Protein AF-A0A2D6SYK9-F1 (afdb_monomer)

Secondary structure (DSSP, 8-state):
-------HHHHHHHH--SSPPPPEESS--HHHHHHHHHHSSEEEEEEEEEEHHHHHHHHHHHS---EEE-HHHHHHTT--TT-EEEEEEEEEEHHHHHHHHHHTTTEEEEEETTEEEEEEHHHHTT-EEEEEEE-TTTSEEE-TTS-EEE--HHHHHHHHHHSSS-TTSTT-EEEEEE-SS-EEEEEEEEHHHHHHHHHHHHHHHHHHHHTTSSSPPP----HHHHHHHHHTTSEEEEEEEEEEHHHHHHHHHHHHT--EEE-HHHHHHTT--TTPEEEEEEEEEEHHHHHHHHHGGGTEEEEEETTEEEEEESGGGTT-EEEEEEE-TTTSPPPPTTS-SPPP-HHHHHHHHHTS------TTTTS-EEEEEE-SS-EEEEEEEEHHHHHHHHHHHHHHHHHHHS-PPP-------PPP-------------------SSSHHHHHHHHHTPPPSSPPPHHHHHHHHHHHSEEEEEEEEEEHHHHHHHHHHHSSS-EEE-HHHHHHTT--TT-EEEEEEEEEEHHHHHHHHHGGGTEEEEEETTEEEEEEHHHHTT--EEEEEE-TTTSEEE-GGG-EEE-HHHHHHHHHHHS-S---SS-TTS-EEEEEE-SS-EEEEEEE-HHHHHHHHHHHHHHHHHHHHHHHHHTT-------S-----------------------

Radius of gyration: 31.97 Å; Cα contacts (8 Å, |Δi|>4): 997; chains: 1; bounding box: 54×107×74 Å

Sequence (682 aa):
MQVVVLPEATQTLLRGPATLPAPILLKRSPREARIPDALERSCDVALDDVPLQEAVRLPAEDWKIPVRIDANWLAKEEVAFDSPVSLTIRGVPRRSALQLLLDDLGLTWAVRHDTLLITTAAAADLLLETRIYDVADLVLRRDEQGLLRRDFGPVIEAISTGAIGDWYTSDAAMHPVNTSHVNALVVRVTRRMHDGVERLLSDLRQMRHEAASSKPKPTPIPEFERRIRAAFRKNITVTFNETPFEQAVKEIAGKLDVPLFLDRTALAEDGIGADDWITQTLGPRPAKSVLERTLLPWGCLWAIRHDVLYITSLSKQAGLYTTRVYDVADLLAKGNKTGALPRDFLPLIELICLQTSGDWENPDHESGTITPFASLRTRALVMTNTRRAHLEVEALLARLRNASHERLPQARRVEKTGPTTERTRTASAPSKITTVIEVGQAFPAIAIAIAARPATDAIPQSERAIIEALASTLTVDFKQTPLEDLVAFLNERLPIPVLLDYVSLAEENVRHDLPVTYAARDQRVDSILGNILEPHESRWSIDRQVLLITTDSESETILSTRVYDVSDLVLARGPGGALLRDFTSVMGALYGGTSGKWHSGGWRSATISTLETPRINTLAIRHTAEIHAEVIELLGKIRRLKHEALPRALHVKWSTPEDSAREPDSQWDDWQTYSQVGGNLF

Foldseek 3Di:
DDDPPPPPVVVDLQQDDLFFDDWDFPDDDPLLVVVVVLQQFWDWDFFDFAFQLVSQVCCCPVSVAAADEPPVQCVVLVHDRGRTFGDGWGGAGNQLSQQLRCVLVQWHWDRDPSHIYIHHPVVLFVDKTKTKGACSSQQWAQALVRDTDGHCVLLVQLLCQQQDDHCPPPFWDWDFDDDPPGTIIITIGGPSSVVSSNLSSSQQSNQLNCLVPPDRDFTDDPPLRVLLVVLQQFWDWDFFDQAFLVVSVVVLCVSSVFIADENVVQLVVLVRDRNDGDGDTDPTDGSNLVVCVSQQLSQKDWDCPSSGTYIGHVVVLQPQKHKDKFFCVLQFFDDPPSSSDPRDCVQVVLLLLQQFPFQDPDPPSRGKDWGFRDHPRGTIIIIITHPRSVVSVVVVSVLQVVQLPPDQPDPPPPPPPDDDDDDDDDDDDDDDPPPDDPPDPCVLVSLVVVLPDAWRDDPPPLVVLVVVLQQFWDWDFFDQAFQLVVLVVCVVVGPFHEEENCSQCVVLVNHSRGGWGDGDDRHGNNVRQCVRQVVSQWDWAQDSSHTYIHGVVVRQQRKHKDKTQCVSPQFDQDPPRDTGGHPVVLVVCLVVQFPDDEDPPDSRHFYWGFRDHPRGTIIITIGTPVSVVSSSVSVVVVSVVSVVCSVVVVPPPDDDPDPDPDDDDDDDDDDDDDDDDDDDDD

Solvent-accessible surface area (backbone atoms only — not comparable to full-atom values): 39806 Å² total; per-residue (Å²): 135,82,82,80,77,70,55,67,70,56,52,51,48,72,66,45,70,61,62,69,74,82,61,51,65,79,78,75,56,81,64,44,61,47,51,61,63,58,27,64,39,66,41,69,46,84,41,74,70,33,32,40,58,58,60,51,44,49,53,31,65,79,64,70,39,57,64,45,72,41,65,74,53,28,57,73,71,72,51,57,60,66,43,65,34,64,39,64,46,56,79,34,32,37,53,29,54,54,42,61,57,24,49,88,75,57,33,37,74,44,81,55,94,67,24,43,34,37,33,30,51,76,61,47,64,69,48,64,45,52,37,37,37,83,42,62,62,62,22,37,30,63,47,70,87,65,48,84,44,81,46,60,61,43,60,51,49,42,41,57,63,32,20,60,66,79,59,81,46,95,76,42,45,77,45,79,44,82,56,100,88,45,41,30,38,42,35,30,37,25,66,70,33,49,58,31,42,52,52,53,55,31,51,57,33,40,50,40,58,39,61,76,41,102,58,87,71,79,62,87,65,54,71,61,58,47,49,53,58,54,39,31,65,42,66,44,67,51,76,37,70,75,28,33,46,70,57,51,53,49,50,55,30,58,76,48,76,45,39,52,44,73,42,60,66,51,25,47,76,74,68,53,51,80,88,39,61,38,68,47,77,44,70,81,36,38,33,48,59,52,51,52,62,68,28,48,41,70,49,36,45,76,47,81,50,69,79,21,44,30,34,37,28,54,88,61,50,75,83,54,61,44,65,48,64,42,84,41,66,89,76,43,35,78,44,60,99,78,68,52,51,71,61,56,57,60,64,60,50,54,41,50,47,45,52,24,85,43,53,66,83,48,92,82,76,80,40,34,37,79,39,76,33,69,33,72,71,37,38,30,40,34,28,21,28,37,62,69,28,50,54,46,50,54,51,48,55,51,47,53,48,56,59,44,65,68,68,75,78,74,78,75,81,76,77,79,85,69,84,92,76,89,85,87,91,86,92,83,86,90,79,86,80,78,81,77,78,83,87,78,77,61,64,65,63,53,50,55,71,49,72,74,61,76,72,47,75,68,77,52,70,60,51,46,52,45,54,52,55,34,63,35,65,44,69,50,78,42,72,64,35,30,47,53,58,52,40,53,50,43,42,74,74,40,103,47,57,52,46,63,31,55,52,62,20,46,77,74,70,46,53,61,71,42,61,42,68,51,73,46,71,72,36,36,39,51,58,52,50,48,68,68,26,53,87,67,59,27,35,76,36,76,51,98,74,29,42,35,40,32,23,43,74,58,41,71,62,53,55,46,64,49,53,37,64,38,62,72,75,22,64,40,76,38,90,93,71,44,80,38,77,46,56,63,64,56,51,50,49,52,64,76,70,43,92,62,79,74,44,92,85,47,49,78,41,33,34,77,40,67,45,79,37,100,66,31,43,31,38,41,37,23,34,40,69,69,51,53,52,49,51,52,51,51,55,48,52,54,51,50,52,53,63,67,46,56,68,62,70,73,65,67,77,80,78,77,93,83,86,79,94,71,88,81,85,90,81,91,80,86,85,88,79,79,89,88,86,82,81,85,88,133

pLDDT: mean 73.45, std 19.72, range [22.23, 93.62]

Nearest PDB structures (foldseek):
  3pjq-assembly1_A  TM=4.706E-01  e=4.923E+00  Trypanosoma cruzi
  1ms5-assembly1_A  TM=4.671E-01  e=6.115E+00  Trypanosoma cruzi
  1mz6-assembly1_A  TM=4.790E-01  e=9.433E+00  Trypanosoma rangeli
  1n1y-assembly1_A  TM=2.348E-01  e=6.115E+00  Trypanosoma rangeli

Mean predicted aligned error: 14.89 Å

Structure (mmCIF, N/CA/C/O backbone):
data_AF-A0A2D6SYK9-F1
#
_entry.id   AF-A0A2D6SYK9-F1
#
loop_
_atom_site.group_PDB
_atom_site.id
_atom_site.type_symbol
_atom_site.label_atom_id
_atom_site.label_alt_id
_atom_site.label_comp_id
_atom_site.label_asym_id
_atom_site.label_entity_id
_atom_site.label_seq_id
_atom_site.pdbx_PDB_ins_code
_atom_site.Cartn_x
_atom_site.Cartn_y
_atom_site.Cartn_z
_atom_site.occupancy
_atom_site.B_iso_or_equiv
_atom_site.auth_seq_id
_atom_site.auth_comp_id
_atom_site.auth_asym_id
_atom_site.auth_atom_id
_atom_site.pdbx_PDB_model_num
ATOM 1 N N . MET A 1 1 ? 5.781 43.874 -23.761 1.00 33.09 1 MET A N 1
ATOM 2 C CA . MET A 1 1 ? 5.908 42.422 -23.523 1.00 33.09 1 MET A CA 1
ATOM 3 C C . MET A 1 1 ? 5.718 41.738 -24.872 1.00 33.09 1 MET A C 1
ATOM 5 O O . MET A 1 1 ? 4.585 41.568 -25.297 1.00 33.09 1 MET A O 1
ATOM 9 N N . GLN A 1 2 ? 6.800 41.506 -25.623 1.00 24.75 2 GLN A N 1
ATOM 10 C CA . GLN A 1 2 ? 6.711 40.785 -26.898 1.00 24.75 2 GLN A CA 1
ATOM 11 C C . GLN A 1 2 ? 6.419 39.314 -26.593 1.00 24.75 2 GLN A C 1
ATOM 13 O O . GLN A 1 2 ? 7.125 38.690 -25.802 1.00 24.75 2 GLN A O 1
ATOM 18 N N . VAL A 1 3 ? 5.352 38.780 -27.184 1.00 29.75 3 VAL A N 1
ATOM 19 C CA . VAL A 1 3 ? 5.042 37.351 -27.149 1.00 29.75 3 VAL A CA 1
ATOM 20 C C . VAL A 1 3 ? 6.092 36.657 -28.013 1.00 29.75 3 VAL A C 1
ATOM 22 O O . VAL A 1 3 ? 6.013 36.691 -29.237 1.00 29.75 3 VAL A O 1
ATOM 25 N N . VAL A 1 4 ? 7.116 36.082 -27.382 1.00 33.75 4 VAL A N 1
ATOM 26 C CA . VAL A 1 4 ? 8.079 35.218 -28.072 1.00 33.75 4 VAL A CA 1
ATOM 27 C C . VAL A 1 4 ? 7.333 33.944 -28.462 1.00 33.75 4 VAL A C 1
ATOM 29 O O . VAL A 1 4 ? 7.047 33.096 -27.616 1.00 33.75 4 VAL A O 1
ATOM 32 N N . VAL A 1 5 ? 6.967 33.833 -29.738 1.00 36.84 5 VAL A N 1
ATOM 33 C CA . VAL A 1 5 ? 6.431 32.596 -30.311 1.00 36.84 5 VAL A CA 1
ATOM 34 C C . VAL A 1 5 ? 7.588 31.604 -30.367 1.00 36.84 5 VAL A C 1
ATOM 36 O O . VAL A 1 5 ? 8.534 31.780 -31.130 1.00 36.84 5 VAL A O 1
ATOM 39 N N . LEU A 1 6 ? 7.553 30.593 -29.498 1.00 42.91 6 LEU A N 1
ATOM 40 C CA . LEU A 1 6 ? 8.556 29.531 -29.504 1.00 42.91 6 LEU A CA 1
ATOM 41 C C . LEU A 1 6 ? 8.500 28.786 -30.853 1.00 42.91 6 LEU A C 1
ATOM 43 O O . LEU A 1 6 ? 7.388 28.542 -31.332 1.00 42.91 6 LEU A O 1
ATOM 47 N N . PRO A 1 7 ? 9.647 28.399 -31.446 1.00 55.41 7 PRO A N 1
ATOM 48 C CA . PRO A 1 7 ? 9.689 27.610 -32.677 1.00 55.41 7 PRO A CA 1
ATOM 49 C C . PRO A 1 7 ? 8.805 26.362 -32.588 1.00 55.41 7 PRO A C 1
ATOM 51 O O . PRO A 1 7 ? 8.674 25.769 -31.516 1.00 55.41 7 PRO A O 1
ATOM 54 N N . GLU A 1 8 ? 8.226 25.934 -33.708 1.00 45.09 8 GLU A N 1
ATOM 55 C CA . GLU A 1 8 ? 7.291 24.800 -33.770 1.00 45.09 8 GLU A CA 1
ATOM 56 C C . GLU A 1 8 ? 7.898 23.507 -33.194 1.00 45.09 8 GLU A C 1
ATOM 58 O O . GLU A 1 8 ? 7.253 22.813 -32.414 1.00 45.09 8 GLU A O 1
ATOM 63 N N . ALA A 1 9 ? 9.191 23.259 -33.435 1.00 48.25 9 ALA A N 1
ATOM 64 C CA . ALA A 1 9 ? 9.936 22.156 -32.823 1.00 48.25 9 ALA A CA 1
ATOM 65 C C . ALA A 1 9 ? 9.940 22.219 -31.282 1.00 48.25 9 ALA A C 1
ATOM 67 O O . ALA A 1 9 ? 9.739 21.206 -30.611 1.00 48.25 9 ALA A O 1
ATOM 68 N N . THR A 1 10 ? 10.096 23.414 -30.706 1.00 53.81 10 THR A N 1
ATOM 69 C CA . THR A 1 10 ? 10.022 23.643 -29.258 1.00 53.81 10 THR A CA 1
ATOM 70 C C . THR A 1 10 ? 8.595 23.449 -28.748 1.00 53.81 10 THR A C 1
ATOM 72 O O . THR A 1 10 ? 8.407 22.914 -27.661 1.00 53.81 10 THR A O 1
ATOM 75 N N . GLN A 1 11 ? 7.573 23.821 -29.524 1.00 53.59 11 GLN A N 1
ATOM 76 C CA . GLN A 1 11 ? 6.171 23.573 -29.170 1.00 53.59 11 GLN A CA 1
ATOM 77 C C . GLN A 1 11 ? 5.819 22.077 -29.184 1.00 53.59 11 GLN A C 1
ATOM 79 O O . GLN A 1 11 ? 5.107 21.619 -28.289 1.00 53.59 11 GLN A O 1
ATOM 84 N N . THR A 1 12 ? 6.352 21.310 -30.138 1.00 56.16 12 THR A N 1
ATOM 85 C CA . THR A 1 12 ? 6.186 19.850 -30.231 1.00 56.16 12 THR A CA 1
ATOM 86 C C . THR A 1 12 ? 6.885 19.128 -29.078 1.00 56.16 12 THR A C 1
ATOM 88 O O . THR A 1 12 ? 6.263 18.298 -28.418 1.00 56.16 12 THR A O 1
ATOM 91 N N . LEU A 1 13 ? 8.122 19.514 -28.741 1.00 59.06 13 LEU A N 1
ATOM 92 C CA . LEU A 1 13 ? 8.851 19.030 -27.556 1.00 59.06 13 LEU A CA 1
ATOM 93 C C . LEU A 1 13 ? 8.131 19.362 -26.240 1.00 59.06 13 LEU A C 1
ATOM 95 O O . LEU A 1 13 ? 8.081 18.540 -25.330 1.00 59.06 13 LEU A O 1
ATOM 99 N N . LEU A 1 14 ? 7.525 20.549 -26.144 1.00 59.69 14 LEU A N 1
ATOM 100 C CA . LEU A 1 14 ? 6.732 20.956 -24.981 1.00 59.69 14 LEU A CA 1
ATOM 101 C C . LEU A 1 14 ? 5.414 20.182 -24.843 1.00 59.69 14 LEU A C 1
ATOM 103 O O . LEU A 1 14 ? 4.837 20.175 -23.755 1.00 59.69 14 LEU A O 1
ATOM 107 N N . ARG A 1 15 ? 4.897 19.584 -25.923 1.00 60.34 15 ARG A N 1
ATOM 108 C CA . ARG A 1 15 ? 3.715 18.710 -25.887 1.00 60.34 15 ARG A CA 1
ATOM 109 C C . ARG A 1 15 ? 4.118 17.269 -25.556 1.00 60.34 15 ARG A C 1
ATOM 111 O O . ARG A 1 15 ? 3.562 16.713 -24.611 1.00 60.34 15 ARG A O 1
ATOM 118 N N . GLY A 1 16 ? 5.121 16.722 -26.249 1.00 59.22 16 GLY A N 1
ATOM 119 C CA . GLY A 1 16 ? 5.620 15.350 -26.076 1.00 59.22 16 GLY A CA 1
ATOM 120 C C . GLY A 1 16 ? 4.561 14.261 -26.350 1.00 59.22 16 GLY A C 1
ATOM 121 O O . GLY A 1 16 ? 3.368 14.559 -26.424 1.00 59.22 16 GLY A O 1
ATOM 122 N N . PRO A 1 17 ? 4.952 12.986 -26.510 1.00 63.22 17 PRO A N 1
ATOM 123 C CA . PRO A 1 17 ? 4.001 11.885 -26.688 1.00 63.22 17 PRO A CA 1
ATOM 124 C C . PRO A 1 17 ? 3.248 11.573 -25.383 1.00 63.22 17 PRO A C 1
ATOM 126 O O . PRO A 1 17 ? 3.795 11.763 -24.295 1.00 63.22 17 PRO A O 1
ATOM 129 N N . ALA A 1 18 ? 1.978 11.158 -25.486 1.00 58.69 18 ALA A N 1
ATOM 130 C CA . ALA A 1 18 ? 1.137 10.782 -24.335 1.00 58.69 18 ALA A CA 1
ATOM 131 C C . ALA A 1 18 ? 1.431 9.385 -23.806 1.00 58.69 18 ALA A C 1
ATOM 133 O O . ALA A 1 18 ? 1.402 9.158 -22.601 1.00 58.69 18 ALA A O 1
ATOM 134 N N . THR A 1 19 ? 1.776 8.482 -24.711 1.00 63.16 19 THR A N 1
ATOM 135 C CA . THR A 1 19 ? 2.207 7.123 -24.411 1.00 63.16 19 THR A CA 1
ATOM 136 C C . THR A 1 19 ? 3.723 7.028 -24.519 1.00 63.16 19 THR A C 1
ATOM 138 O O . THR A 1 19 ? 4.335 7.691 -25.361 1.00 63.16 19 THR A O 1
ATOM 141 N N . LEU A 1 20 ? 4.335 6.185 -23.691 1.00 60.88 20 LEU A N 1
ATOM 142 C CA . LEU A 1 20 ? 5.738 5.805 -23.840 1.00 60.88 20 LEU A CA 1
ATOM 143 C C . LEU A 1 20 ? 5.920 5.114 -25.210 1.00 60.88 20 LEU A C 1
ATOM 145 O O . LEU A 1 20 ? 5.280 4.087 -25.442 1.00 60.88 20 LEU A O 1
ATOM 149 N N . PRO A 1 21 ? 6.733 5.652 -26.142 1.00 71.88 21 PRO A N 1
ATOM 150 C CA . PRO A 1 21 ? 7.130 4.889 -27.319 1.00 71.88 21 PRO A CA 1
ATOM 151 C C . PRO A 1 21 ? 7.889 3.635 -26.880 1.00 71.88 21 PRO A C 1
ATOM 153 O O . PRO A 1 21 ? 8.610 3.667 -25.880 1.00 71.88 21 PRO A O 1
ATOM 156 N N . ALA A 1 22 ? 7.731 2.543 -27.633 1.00 67.38 22 ALA A N 1
ATOM 157 C CA . ALA A 1 22 ? 8.431 1.299 -27.344 1.00 67.38 22 ALA A CA 1
ATOM 158 C C . ALA A 1 22 ? 9.946 1.562 -27.246 1.00 67.38 22 ALA A C 1
ATOM 160 O O . ALA A 1 22 ? 10.501 2.235 -28.124 1.00 67.38 22 ALA A O 1
ATOM 161 N N . PRO A 1 23 ? 10.620 1.070 -26.193 1.00 72.12 23 PRO A N 1
ATOM 162 C CA . PRO A 1 23 ? 12.049 1.282 -26.045 1.00 72.12 23 PRO A CA 1
ATOM 163 C C . PRO A 1 23 ? 12.807 0.610 -27.183 1.00 72.12 23 PRO A C 1
ATOM 165 O O . PRO A 1 23 ? 12.444 -0.474 -27.651 1.00 72.12 23 PRO A O 1
ATOM 168 N N . ILE A 1 24 ? 13.903 1.234 -27.606 1.00 76.62 24 ILE A N 1
ATOM 169 C CA . ILE A 1 24 ? 14.768 0.640 -28.622 1.00 76.62 24 ILE A CA 1
ATOM 170 C C . ILE A 1 24 ? 15.620 -0.422 -27.928 1.00 76.62 24 ILE A C 1
ATOM 172 O O . ILE A 1 24 ? 16.482 -0.111 -27.102 1.00 76.62 24 ILE A O 1
ATOM 176 N N . LEU A 1 25 ? 15.357 -1.684 -28.257 1.00 71.75 25 LEU A N 1
ATOM 177 C CA . LEU A 1 25 ? 16.143 -2.832 -27.817 1.00 71.75 25 LEU A CA 1
ATOM 178 C C . LEU A 1 25 ? 17.403 -2.934 -28.675 1.00 71.75 25 LEU A C 1
ATOM 180 O O . LEU A 1 25 ? 17.311 -3.015 -29.899 1.00 71.75 25 LEU A O 1
ATOM 184 N N . LEU A 1 26 ? 18.580 -2.973 -28.048 1.00 63.78 26 LEU A N 1
ATOM 185 C CA . LEU A 1 26 ? 19.844 -3.087 -28.787 1.00 63.78 26 LEU A CA 1
ATOM 186 C C . LEU A 1 26 ? 20.076 -4.493 -29.364 1.00 63.78 26 LEU A C 1
ATOM 188 O O . LEU A 1 26 ? 20.771 -4.629 -30.368 1.00 63.78 26 LEU A O 1
ATOM 192 N N . LYS A 1 27 ? 19.497 -5.536 -28.752 1.00 58.28 27 LYS A N 1
ATOM 193 C CA . LYS A 1 27 ? 19.576 -6.929 -29.219 1.00 58.28 27 LYS A CA 1
ATOM 194 C C . LYS A 1 27 ? 18.295 -7.691 -28.872 1.00 58.28 27 LYS A C 1
ATOM 196 O O . LYS A 1 27 ? 18.067 -7.956 -27.699 1.00 58.28 27 LYS A O 1
ATOM 201 N N . ARG A 1 28 ? 17.497 -8.071 -29.877 1.00 61.59 28 ARG A N 1
ATOM 202 C CA . ARG A 1 28 ? 16.561 -9.212 -29.815 1.00 61.59 28 ARG A CA 1
ATOM 203 C C . ARG A 1 28 ? 16.402 -9.843 -31.186 1.00 61.59 28 ARG A C 1
ATOM 205 O O . ARG A 1 28 ? 16.350 -9.135 -32.193 1.00 61.59 28 ARG A O 1
ATOM 212 N N . SER A 1 29 ? 16.284 -11.165 -31.222 1.00 67.19 29 SER A N 1
ATOM 213 C CA . SER A 1 29 ? 15.815 -11.839 -32.430 1.00 67.19 29 SER A CA 1
ATOM 214 C C . SER A 1 29 ? 14.300 -11.594 -32.621 1.00 67.19 29 SER A C 1
ATOM 216 O O . SER A 1 29 ? 13.575 -11.352 -31.647 1.00 67.19 29 SER A O 1
ATOM 218 N N . PRO A 1 30 ? 13.758 -11.726 -33.846 1.00 69.12 30 PRO A N 1
ATOM 219 C CA . PRO A 1 30 ? 12.309 -11.717 -34.068 1.00 69.12 30 PRO A CA 1
ATOM 220 C C . PRO A 1 30 ? 11.556 -12.808 -33.287 1.00 69.12 30 PRO A C 1
ATOM 222 O O . PRO A 1 30 ? 10.352 -12.690 -33.064 1.00 69.12 30 PRO A O 1
ATOM 225 N N . ARG A 1 31 ? 12.241 -13.886 -32.886 1.00 72.38 31 ARG A N 1
ATOM 226 C CA . ARG A 1 31 ? 11.664 -14.997 -32.124 1.00 72.38 31 ARG A CA 1
ATOM 227 C C . ARG A 1 31 ? 11.560 -14.658 -30.638 1.00 72.38 31 ARG A C 1
ATOM 229 O O . ARG A 1 31 ? 10.507 -14.895 -30.055 1.00 72.38 31 ARG A O 1
ATOM 236 N N . GLU A 1 32 ? 12.572 -14.009 -30.064 1.00 73.19 32 GLU A N 1
ATOM 237 C CA . GLU A 1 32 ? 12.521 -13.450 -28.702 1.00 73.19 32 GLU A CA 1
ATOM 238 C C . GLU A 1 32 ? 11.437 -12.384 -28.549 1.00 73.19 32 GLU A C 1
ATOM 240 O O . GLU A 1 32 ? 10.821 -12.284 -27.490 1.00 73.19 32 GLU A O 1
ATOM 245 N N . ALA A 1 33 ? 11.164 -11.605 -29.600 1.00 72.75 33 ALA A N 1
ATOM 246 C CA . ALA A 1 33 ? 10.103 -10.599 -29.581 1.00 72.75 33 ALA A CA 1
ATOM 247 C C . ALA A 1 33 ? 8.691 -11.206 -29.441 1.00 72.75 33 ALA A C 1
ATOM 249 O O . ALA A 1 33 ? 7.821 -10.567 -28.863 1.00 72.75 33 ALA A O 1
ATOM 250 N N . ARG A 1 34 ? 8.470 -12.448 -29.902 1.00 79.88 34 ARG A N 1
ATOM 251 C CA . ARG A 1 34 ? 7.160 -13.127 -29.839 1.00 79.88 34 ARG A CA 1
ATOM 252 C C . ARG A 1 34 ? 6.828 -13.721 -28.471 1.00 79.88 34 ARG A C 1
ATOM 254 O O . ARG A 1 34 ? 5.658 -13.971 -28.197 1.00 79.88 34 ARG A O 1
ATOM 261 N N . ILE A 1 35 ? 7.836 -13.999 -27.642 1.00 82.62 35 ILE A N 1
ATOM 262 C CA . ILE A 1 35 ? 7.638 -14.640 -26.333 1.00 82.62 35 ILE A CA 1
ATOM 263 C C . ILE A 1 35 ? 6.841 -13.723 -25.387 1.00 82.62 35 ILE A C 1
ATOM 265 O O . ILE A 1 35 ? 5.827 -14.189 -24.873 1.00 82.62 35 ILE A O 1
ATOM 269 N N . PRO A 1 36 ? 7.191 -12.430 -25.205 1.00 79.19 36 PRO A N 1
ATOM 270 C CA . PRO A 1 36 ? 6.372 -11.498 -24.427 1.00 79.19 36 PRO A CA 1
ATOM 271 C C . PRO A 1 36 ? 4.914 -11.431 -24.899 1.00 79.19 36 PRO A C 1
ATOM 273 O O . PRO A 1 36 ? 4.011 -11.596 -24.088 1.00 79.19 36 PRO A O 1
ATOM 276 N N . ASP A 1 37 ? 4.671 -11.304 -26.207 1.00 81.56 37 ASP A N 1
ATOM 277 C CA . ASP A 1 37 ? 3.308 -11.258 -26.761 1.00 81.56 37 ASP A CA 1
ATOM 278 C C . ASP A 1 37 ? 2.514 -12.542 -26.470 1.00 81.56 37 ASP A C 1
ATOM 280 O O . ASP A 1 37 ? 1.300 -12.520 -26.257 1.00 81.56 37 ASP A O 1
ATOM 284 N N . ALA A 1 38 ? 3.191 -13.694 -26.473 1.00 85.25 38 ALA A N 1
ATOM 285 C CA . ALA A 1 38 ? 2.580 -14.972 -26.136 1.00 85.25 38 ALA A CA 1
ATOM 286 C C . ALA A 1 38 ? 2.259 -15.091 -24.639 1.00 85.25 38 ALA A C 1
ATOM 288 O O . ALA A 1 38 ? 1.298 -15.789 -24.304 1.00 85.25 38 ALA A O 1
ATOM 289 N N . LEU A 1 39 ? 3.026 -14.420 -23.772 1.00 87.50 39 LEU A N 1
ATOM 290 C CA . LEU A 1 39 ? 2.831 -14.374 -22.320 1.00 87.50 39 LEU A CA 1
ATOM 291 C C . LEU A 1 39 ? 1.729 -13.390 -21.881 1.00 87.50 39 LEU A C 1
ATOM 293 O O . LEU A 1 39 ? 1.178 -13.538 -20.792 1.00 87.50 39 LEU A O 1
ATOM 297 N N . GLU A 1 40 ? 1.367 -12.424 -22.726 1.00 86.25 40 GLU A N 1
ATOM 298 C CA . GLU A 1 40 ? 0.258 -11.486 -22.478 1.00 86.25 40 GLU A CA 1
ATOM 299 C C . GLU A 1 40 ? -1.132 -12.128 -22.628 1.00 86.25 40 GLU A C 1
ATOM 301 O O . GLU A 1 40 ? -2.132 -11.593 -22.151 1.00 86.25 40 GLU A O 1
ATOM 306 N N . ARG A 1 41 ? -1.224 -13.291 -23.279 1.00 88.31 41 ARG A N 1
ATOM 307 C CA . ARG A 1 41 ? -2.499 -13.999 -23.467 1.00 88.31 41 ARG A CA 1
ATOM 308 C C . ARG A 1 41 ? -2.994 -14.595 -22.153 1.00 88.31 41 ARG A C 1
ATOM 310 O O . ARG A 1 41 ? -2.193 -15.098 -21.371 1.00 88.31 41 ARG A O 1
ATOM 317 N N . SER A 1 42 ? -4.308 -14.605 -21.951 1.00 88.56 42 SER A N 1
ATOM 318 C CA . SER A 1 42 ? -4.934 -15.257 -20.797 1.00 88.56 42 SER A CA 1
ATOM 319 C C . SER A 1 42 ? -4.826 -16.786 -20.862 1.00 88.56 42 SER A C 1
ATOM 321 O O . SER A 1 42 ? -4.840 -17.375 -21.948 1.00 88.56 42 SER A O 1
ATOM 323 N N . CYS A 1 43 ? -4.747 -17.425 -19.700 1.00 88.94 43 CYS A N 1
ATOM 324 C CA . CYS A 1 43 ? -4.819 -18.870 -19.518 1.00 88.94 43 CYS A CA 1
ATOM 325 C C . CYS A 1 43 ? -5.559 -19.236 -18.225 1.00 88.94 43 CYS A C 1
ATOM 327 O O . CYS A 1 43 ? -5.659 -18.428 -17.297 1.00 88.94 43 CYS A O 1
ATOM 329 N N . ASP A 1 44 ? -6.002 -20.488 -18.177 1.00 88.81 44 ASP A N 1
ATOM 330 C CA . ASP A 1 44 ? -6.484 -21.157 -16.975 1.00 88.81 44 ASP A CA 1
ATOM 331 C C . ASP A 1 44 ? -5.462 -22.236 -16.608 1.00 88.81 44 ASP A C 1
ATOM 333 O O . ASP A 1 44 ? -4.980 -22.950 -17.490 1.00 88.81 44 ASP A O 1
ATOM 337 N N . VAL A 1 45 ? -5.103 -22.331 -15.330 1.00 87.38 45 VAL A N 1
ATOM 338 C CA . VAL A 1 45 ? -4.163 -23.332 -14.812 1.00 87.38 45 VAL A CA 1
ATOM 339 C C . VAL A 1 45 ? -4.801 -23.981 -13.592 1.00 87.38 45 VAL A C 1
ATOM 341 O O . VAL A 1 45 ? -5.331 -23.282 -12.729 1.00 87.38 45 VAL A O 1
ATOM 344 N N . ALA A 1 46 ? -4.783 -25.310 -13.549 1.00 89.25 46 ALA A N 1
ATOM 345 C CA . ALA A 1 46 ? -5.247 -26.109 -12.422 1.00 89.25 46 ALA A CA 1
ATOM 346 C C . ALA A 1 46 ? -4.245 -27.246 -12.203 1.00 89.25 46 ALA A C 1
ATOM 348 O O . ALA A 1 46 ? -4.278 -28.255 -12.904 1.00 89.25 46 ALA A O 1
ATOM 349 N N . LEU A 1 47 ? -3.322 -27.019 -11.275 1.00 88.38 47 LEU A N 1
ATOM 350 C CA . LEU A 1 47 ? -2.277 -27.941 -10.855 1.00 88.38 47 LEU A CA 1
ATOM 351 C C . LEU A 1 47 ? -2.433 -28.192 -9.362 1.00 88.38 47 LEU A C 1
ATOM 353 O O . LEU A 1 47 ? -2.632 -27.244 -8.599 1.00 88.38 47 LEU A O 1
ATOM 357 N N . ASP A 1 48 ? -2.337 -29.455 -8.981 1.00 88.81 48 ASP A N 1
ATOM 358 C CA . ASP A 1 48 ? -2.416 -29.921 -7.604 1.00 88.81 48 ASP A CA 1
ATOM 359 C C . ASP A 1 48 ? -1.288 -30.929 -7.398 1.00 88.81 48 ASP A C 1
ATOM 361 O O . ASP A 1 48 ? -1.293 -31.988 -8.026 1.00 88.81 48 ASP A O 1
ATOM 365 N N . ASP A 1 49 ? -0.289 -30.537 -6.609 1.00 87.75 49 ASP A N 1
ATOM 366 C CA . ASP A 1 49 ? 0.875 -31.357 -6.253 1.00 87.75 49 ASP A CA 1
ATOM 367 C C . ASP A 1 49 ? 1.633 -31.942 -7.470 1.00 87.75 49 ASP A C 1
ATOM 369 O O . ASP A 1 49 ? 2.085 -33.087 -7.477 1.00 87.75 49 ASP A O 1
ATOM 373 N N . VAL A 1 50 ? 1.755 -31.160 -8.551 1.00 92.00 50 VAL A N 1
ATOM 374 C CA . VAL A 1 50 ? 2.381 -31.608 -9.809 1.00 92.00 50 VAL A CA 1
ATOM 375 C C . VAL A 1 50 ? 3.889 -31.333 -9.774 1.00 92.00 50 VAL A C 1
ATOM 377 O O . VAL A 1 50 ? 4.277 -30.220 -9.427 1.00 92.00 50 VAL A O 1
ATOM 380 N N . PRO A 1 51 ? 4.763 -32.268 -10.195 1.00 92.31 51 PRO A N 1
ATOM 381 C CA . PRO A 1 51 ? 6.206 -32.028 -10.286 1.00 92.31 51 PRO A CA 1
ATOM 382 C C . PRO A 1 51 ? 6.559 -30.803 -11.145 1.00 92.31 51 PRO A C 1
ATOM 384 O O . PRO A 1 51 ? 6.058 -30.673 -12.267 1.00 92.31 51 PRO A O 1
ATOM 387 N N . LEU A 1 52 ? 7.481 -29.943 -10.687 1.00 90.50 52 LEU A N 1
ATOM 388 C CA . LEU A 1 52 ? 7.909 -28.726 -11.399 1.00 90.50 52 LEU A CA 1
ATOM 389 C C . LEU A 1 52 ? 8.241 -28.990 -12.876 1.00 90.50 52 LEU A C 1
ATOM 391 O O . LEU A 1 52 ? 7.812 -28.247 -13.761 1.00 90.50 52 LEU A O 1
ATOM 395 N N . GLN A 1 53 ? 8.986 -30.056 -13.175 1.00 90.19 53 GLN A N 1
ATOM 396 C CA . GLN A 1 53 ? 9.355 -30.391 -14.550 1.00 90.19 53 GLN A CA 1
ATOM 397 C C . GLN A 1 53 ? 8.136 -30.652 -15.448 1.00 90.19 53 GLN A C 1
ATOM 399 O O . GLN A 1 53 ? 8.175 -30.320 -16.634 1.00 90.19 53 GLN A O 1
ATOM 404 N N . GLU A 1 54 ? 7.073 -31.247 -14.914 1.00 88.81 54 GLU A N 1
ATOM 405 C CA . GLU A 1 54 ? 5.832 -31.515 -15.642 1.00 88.81 54 GLU A CA 1
ATOM 406 C C . GLU A 1 54 ? 4.965 -30.258 -15.741 1.00 88.81 54 GLU A C 1
ATOM 408 O O . GLU A 1 54 ? 4.526 -29.896 -16.835 1.00 88.81 54 GLU A O 1
ATOM 413 N N . ALA A 1 55 ? 4.832 -29.514 -14.642 1.00 86.25 55 ALA A N 1
ATOM 414 C CA . ALA A 1 55 ? 4.115 -28.244 -14.600 1.00 86.25 55 ALA A CA 1
ATOM 415 C C . ALA A 1 55 ? 4.654 -27.229 -15.625 1.00 86.25 55 ALA A C 1
ATOM 417 O O . ALA A 1 55 ? 3.892 -26.480 -16.231 1.00 86.25 55 ALA A O 1
ATOM 418 N N . VAL A 1 56 ? 5.966 -27.242 -15.875 1.00 84.94 56 VAL A N 1
ATOM 419 C CA . VAL A 1 56 ? 6.653 -26.384 -16.852 1.00 84.94 56 VAL A CA 1
ATOM 420 C C . VAL A 1 56 ? 6.518 -26.876 -18.302 1.00 84.94 56 VAL A C 1
ATOM 422 O O . VAL A 1 56 ? 6.613 -26.073 -19.239 1.00 84.94 56 VAL A O 1
ATOM 425 N N . ARG A 1 57 ? 6.263 -28.173 -18.525 1.00 80.75 57 ARG A N 1
ATOM 426 C CA . ARG A 1 57 ? 6.005 -28.712 -19.874 1.00 80.75 57 ARG A CA 1
ATOM 427 C C . ARG A 1 57 ? 4.673 -28.229 -20.439 1.00 80.75 57 ARG A C 1
ATOM 429 O O . ARG A 1 57 ? 4.602 -27.987 -21.641 1.00 80.75 57 ARG A O 1
ATOM 436 N N . LEU A 1 58 ? 3.673 -27.990 -19.591 1.00 67.81 58 LEU A N 1
ATOM 437 C CA . LEU A 1 58 ? 2.378 -27.436 -20.001 1.00 67.81 58 LEU A CA 1
ATOM 438 C C . LEU A 1 58 ? 2.529 -26.083 -20.741 1.00 67.81 58 LEU A C 1
ATOM 440 O O . LEU A 1 58 ? 2.087 -25.980 -21.887 1.00 67.81 58 LEU A O 1
ATOM 444 N N . PRO A 1 59 ? 3.247 -25.069 -20.206 1.00 67.38 59 PRO A N 1
ATOM 445 C CA . PRO A 1 59 ? 3.645 -23.875 -20.955 1.00 67.38 59 PRO A CA 1
ATOM 446 C C . PRO A 1 59 ? 4.371 -24.146 -22.280 1.00 67.38 59 PRO A C 1
ATOM 448 O O . PRO A 1 59 ? 4.193 -23.401 -23.248 1.00 67.38 59 PRO A O 1
ATOM 451 N N . ALA A 1 60 ? 5.207 -25.185 -22.343 1.00 70.31 60 ALA A N 1
ATOM 452 C CA . ALA A 1 60 ? 5.989 -25.481 -23.537 1.00 70.31 60 ALA A CA 1
ATOM 453 C C . ALA A 1 60 ? 5.115 -25.986 -24.696 1.00 70.31 60 ALA A C 1
ATOM 455 O O . ALA A 1 60 ? 5.283 -25.558 -25.844 1.00 70.31 60 ALA A O 1
ATOM 456 N N . GLU A 1 61 ? 4.153 -26.851 -24.383 1.00 77.38 61 GLU A N 1
ATOM 457 C CA . GLU A 1 61 ? 3.278 -27.505 -25.356 1.00 77.38 61 GLU A CA 1
ATOM 458 C C . GLU A 1 61 ? 2.052 -26.641 -25.687 1.00 77.38 61 GLU A C 1
ATOM 460 O O . GLU A 1 61 ? 1.827 -26.301 -26.856 1.00 77.38 61 GLU A O 1
ATOM 465 N N . ASP A 1 62 ? 1.322 -26.178 -24.670 1.00 78.88 62 ASP A N 1
ATOM 466 C CA . ASP A 1 62 ? 0.062 -25.450 -24.852 1.00 78.88 62 ASP A CA 1
ATOM 467 C C . ASP A 1 62 ? 0.281 -24.006 -25.305 1.00 78.88 62 ASP A C 1
ATOM 469 O O . ASP A 1 62 ? -0.485 -23.453 -26.108 1.00 78.88 62 ASP A O 1
ATOM 473 N N . TRP A 1 63 ? 1.328 -23.342 -24.802 1.00 81.06 63 TRP A N 1
ATOM 474 C CA . TRP A 1 63 ? 1.574 -21.935 -25.133 1.00 81.06 63 TRP A CA 1
ATOM 475 C C . TRP A 1 63 ? 2.471 -21.767 -26.358 1.00 81.06 63 TRP A C 1
ATOM 477 O O . TRP A 1 63 ? 2.550 -20.651 -26.884 1.00 81.06 63 TRP A O 1
ATOM 487 N N . LYS A 1 64 ? 3.056 -22.865 -26.862 1.00 82.50 64 LYS A N 1
ATOM 488 C CA . LYS A 1 64 ? 3.990 -22.913 -28.000 1.00 82.50 64 LYS A CA 1
ATOM 489 C C . LYS A 1 64 ? 5.221 -22.025 -27.791 1.00 82.50 64 LYS A C 1
ATOM 491 O O . LYS A 1 64 ? 5.706 -21.389 -28.731 1.00 82.50 64 LYS A O 1
ATOM 496 N N . ILE A 1 65 ? 5.705 -21.961 -26.553 1.00 84.38 65 ILE A N 1
ATOM 497 C CA . ILE A 1 65 ? 6.900 -21.211 -26.159 1.00 84.38 65 ILE A CA 1
ATOM 498 C C . ILE A 1 65 ? 7.989 -22.236 -25.827 1.00 84.38 65 ILE A C 1
ATOM 500 O O . ILE A 1 65 ? 7.747 -23.107 -25.007 1.00 84.38 65 ILE A O 1
ATOM 504 N N . PRO A 1 66 ? 9.189 -22.186 -26.422 1.00 85.62 66 PRO A N 1
ATOM 505 C CA . PRO A 1 66 ? 10.260 -23.093 -26.024 1.00 85.62 66 PRO A CA 1
ATOM 506 C C . PRO A 1 66 ? 10.729 -22.752 -24.603 1.00 85.62 66 PRO A C 1
ATOM 508 O O . PRO A 1 66 ? 11.234 -21.651 -24.370 1.00 85.62 66 PRO A O 1
ATOM 511 N N . VAL A 1 67 ? 10.563 -23.691 -23.671 1.00 88.50 67 VAL A N 1
ATOM 512 C CA . VAL A 1 67 ? 10.932 -23.525 -22.258 1.00 88.50 67 VAL A CA 1
ATOM 513 C C . VAL A 1 67 ? 12.169 -24.355 -21.918 1.00 88.50 67 VAL A C 1
ATOM 515 O O . VAL A 1 67 ? 12.329 -25.477 -22.397 1.00 88.50 67 VAL A O 1
ATOM 518 N N . ARG A 1 68 ? 13.054 -23.802 -21.086 1.00 89.56 68 ARG A N 1
ATOM 519 C CA . ARG A 1 68 ? 14.247 -24.469 -20.559 1.00 89.56 68 ARG A CA 1
ATOM 520 C C . ARG A 1 68 ? 14.376 -24.188 -19.066 1.00 89.56 68 ARG A C 1
ATOM 522 O O . ARG A 1 68 ? 14.190 -23.053 -18.651 1.00 89.56 68 ARG A O 1
ATOM 529 N N . ILE A 1 69 ? 14.745 -25.196 -18.283 1.00 90.31 69 ILE A N 1
ATOM 530 C CA . ILE A 1 69 ? 15.035 -25.041 -16.852 1.00 90.31 69 ILE A CA 1
ATOM 531 C C . ILE A 1 69 ? 16.552 -24.931 -16.663 1.00 90.31 69 ILE A C 1
ATOM 533 O O . ILE A 1 69 ? 17.313 -25.689 -17.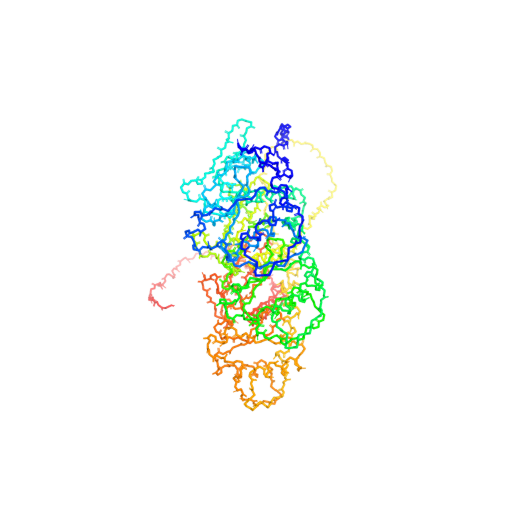273 1.00 90.31 69 ILE A O 1
ATOM 537 N N . ASP A 1 70 ? 17.001 -23.976 -15.852 1.00 90.19 70 ASP A N 1
ATOM 538 C CA . ASP A 1 70 ? 18.409 -23.792 -15.508 1.00 90.19 70 ASP A CA 1
ATOM 539 C C . ASP A 1 70 ? 18.837 -24.759 -14.396 1.00 90.19 70 ASP A C 1
ATOM 541 O O . ASP A 1 70 ? 18.875 -24.421 -13.214 1.00 90.19 70 ASP A O 1
ATOM 545 N N . ALA A 1 71 ? 19.168 -25.988 -14.796 1.00 87.69 71 ALA A N 1
ATOM 546 C CA . ALA A 1 71 ? 19.557 -27.066 -13.887 1.00 87.69 71 ALA A CA 1
ATOM 547 C C . ALA A 1 71 ? 20.667 -26.679 -12.895 1.00 87.69 71 ALA A C 1
ATOM 549 O O . ALA A 1 71 ? 20.651 -27.113 -11.748 1.00 87.69 71 ALA A O 1
ATOM 550 N N . ASN A 1 72 ? 21.627 -25.862 -13.335 1.00 87.19 72 ASN A N 1
ATOM 551 C CA . ASN A 1 72 ? 22.787 -25.514 -12.522 1.00 87.19 72 ASN A CA 1
ATOM 552 C C . ASN A 1 72 ? 22.430 -24.534 -11.406 1.00 87.19 72 ASN A C 1
ATOM 554 O O . ASN A 1 72 ? 22.995 -24.626 -10.321 1.00 87.19 72 ASN A O 1
ATOM 558 N N . TRP A 1 73 ? 21.545 -23.575 -11.680 1.00 87.81 73 TRP A N 1
ATOM 559 C CA . TRP A 1 73 ? 21.125 -22.600 -10.678 1.00 87.81 73 TRP A CA 1
ATOM 560 C C . TRP A 1 73 ? 20.084 -23.170 -9.724 1.00 87.81 73 TRP A C 1
ATOM 562 O O . TRP A 1 73 ? 20.198 -22.927 -8.531 1.00 87.81 73 TRP A O 1
ATOM 572 N N . LEU A 1 74 ? 19.152 -23.994 -10.210 1.00 89.44 74 LEU A N 1
ATOM 573 C CA . LEU A 1 74 ? 18.197 -24.686 -9.336 1.00 89.44 74 LEU A CA 1
ATOM 574 C C . LEU A 1 74 ? 18.908 -25.611 -8.339 1.00 89.44 74 LEU A C 1
ATOM 576 O O . LEU A 1 74 ? 18.599 -25.576 -7.156 1.00 89.44 74 LEU A O 1
ATOM 580 N N . ALA A 1 75 ? 19.921 -26.362 -8.788 1.00 86.56 75 ALA A N 1
ATOM 581 C CA . ALA A 1 75 ? 20.698 -27.233 -7.905 1.00 86.56 75 ALA A CA 1
ATOM 582 C C . ALA A 1 75 ? 21.471 -26.472 -6.811 1.00 86.56 75 ALA A C 1
ATOM 584 O O . ALA A 1 75 ? 21.757 -27.047 -5.766 1.00 86.56 75 ALA A O 1
ATOM 585 N N . LYS A 1 76 ? 21.824 -25.198 -7.036 1.00 85.69 76 LYS A N 1
ATOM 586 C CA . LYS A 1 76 ? 22.495 -24.360 -6.026 1.00 85.69 76 LYS A CA 1
ATOM 587 C C . LYS A 1 76 ? 21.555 -23.871 -4.928 1.00 85.69 76 LYS A C 1
ATOM 589 O O . LYS A 1 76 ? 22.022 -23.669 -3.819 1.00 85.69 76 LYS A O 1
ATOM 594 N N . GLU A 1 77 ? 20.278 -23.691 -5.251 1.00 83.69 77 GLU A N 1
ATOM 595 C CA . GLU A 1 77 ? 19.222 -23.325 -4.295 1.00 83.69 77 GLU A CA 1
ATOM 596 C C . GLU A 1 77 ? 18.487 -24.567 -3.763 1.00 83.69 77 GLU A C 1
ATOM 598 O O . GLU A 1 77 ? 17.401 -24.456 -3.211 1.00 83.69 77 GLU A O 1
ATOM 603 N N . GLU A 1 78 ? 19.048 -25.764 -3.982 1.00 86.94 78 GLU A N 1
ATOM 604 C CA . GLU A 1 78 ? 18.489 -27.047 -3.532 1.00 86.94 78 GLU A CA 1
ATOM 605 C C . GLU A 1 78 ? 17.052 -27.325 -4.027 1.00 86.94 78 GLU A C 1
ATOM 607 O O . GLU A 1 78 ? 16.336 -28.158 -3.472 1.00 86.94 78 GLU A O 1
ATOM 612 N N . VAL A 1 79 ? 16.637 -26.688 -5.130 1.00 86.88 79 VAL A N 1
ATOM 613 C CA . VAL A 1 79 ? 15.322 -26.908 -5.748 1.00 86.88 79 VAL A CA 1
ATOM 614 C C . VAL A 1 79 ? 15.387 -28.113 -6.683 1.00 86.88 79 VAL A C 1
ATOM 616 O O . VAL A 1 79 ? 16.115 -28.113 -7.683 1.00 86.88 79 VAL A O 1
ATOM 619 N N . ALA A 1 80 ? 14.599 -29.142 -6.379 1.00 88.31 80 ALA A N 1
ATOM 620 C CA . ALA A 1 80 ? 14.536 -30.362 -7.170 1.00 88.31 80 ALA A CA 1
ATOM 621 C C . ALA A 1 80 ? 13.572 -30.223 -8.364 1.00 88.31 80 ALA A C 1
ATOM 623 O O . ALA A 1 80 ? 12.622 -29.444 -8.362 1.00 88.31 80 ALA A O 1
ATOM 624 N N . PHE A 1 81 ? 13.806 -30.994 -9.429 1.00 88.62 81 PHE A N 1
ATOM 625 C CA . PHE A 1 81 ? 12.929 -30.981 -10.612 1.00 88.62 81 PHE A CA 1
ATOM 626 C C . PHE A 1 81 ? 11.549 -31.590 -10.352 1.00 88.62 81 PHE A C 1
ATOM 628 O O . PHE A 1 81 ? 10.607 -31.323 -11.100 1.00 88.62 81 PHE A O 1
ATOM 635 N N . ASP A 1 82 ? 11.460 -32.437 -9.334 1.00 90.06 82 ASP A N 1
ATOM 636 C CA . ASP A 1 82 ? 10.256 -33.097 -8.857 1.00 90.06 82 ASP A CA 1
ATOM 637 C C . ASP A 1 82 ? 9.620 -32.384 -7.661 1.00 90.06 82 ASP A C 1
ATOM 639 O O . ASP A 1 82 ? 8.613 -32.868 -7.151 1.00 90.06 82 ASP A O 1
ATOM 643 N N . SER A 1 83 ? 10.147 -31.217 -7.259 1.00 89.62 83 SER A N 1
ATOM 644 C CA . SER A 1 83 ? 9.501 -30.364 -6.264 1.00 89.62 83 SER A CA 1
ATOM 645 C C . SER A 1 83 ? 8.046 -30.114 -6.678 1.00 89.62 83 SER A C 1
ATOM 647 O O . SER A 1 83 ? 7.809 -29.668 -7.811 1.00 89.62 83 SER A O 1
ATOM 649 N N . PRO A 1 84 ? 7.074 -30.429 -5.808 1.00 89.00 84 PRO A N 1
ATOM 650 C CA . PRO A 1 84 ? 5.672 -30.281 -6.143 1.00 89.00 84 PRO A CA 1
ATOM 651 C C . PRO A 1 84 ? 5.292 -28.807 -6.232 1.00 89.00 84 PRO A C 1
ATOM 653 O O . PRO A 1 84 ? 5.711 -27.989 -5.414 1.00 89.00 84 PRO A O 1
ATOM 656 N N . VAL A 1 85 ? 4.465 -28.472 -7.219 1.00 88.81 85 VAL A N 1
ATOM 657 C CA . VAL A 1 85 ? 3.871 -27.146 -7.381 1.00 88.81 85 VAL A CA 1
ATOM 658 C C . VAL A 1 85 ? 2.358 -27.262 -7.521 1.00 88.81 85 VAL A C 1
ATOM 660 O O . VAL A 1 85 ? 1.835 -28.140 -8.211 1.00 88.81 85 VAL A O 1
ATOM 663 N N . SER A 1 86 ? 1.644 -26.345 -6.872 1.00 86.69 86 SER A N 1
ATOM 664 C CA . SER A 1 86 ? 0.183 -26.276 -6.901 1.00 86.69 86 SER A CA 1
ATOM 665 C C . SER A 1 86 ? -0.254 -24.879 -7.315 1.00 86.69 86 SER A C 1
ATOM 667 O O . SER A 1 86 ? 0.181 -23.887 -6.742 1.00 86.69 86 SER A O 1
ATOM 669 N N . LEU A 1 87 ? -1.130 -24.775 -8.312 1.00 88.44 87 LEU A N 1
ATOM 670 C CA . LEU A 1 87 ? -1.629 -23.488 -8.787 1.00 88.44 87 LEU A CA 1
ATOM 671 C C . LEU A 1 87 ? -3.013 -23.642 -9.402 1.00 88.44 87 LEU A C 1
ATOM 673 O O . LEU A 1 87 ? -3.191 -24.352 -10.389 1.00 88.44 87 LEU A O 1
ATOM 677 N N . THR A 1 88 ? -3.992 -22.919 -8.860 1.00 87.00 88 THR A N 1
ATOM 678 C CA . THR A 1 88 ? -5.349 -22.867 -9.417 1.00 87.00 88 THR A CA 1
ATOM 679 C C . THR A 1 88 ? -5.755 -21.425 -9.696 1.00 87.00 88 THR A C 1
ATOM 681 O O . THR A 1 88 ? -6.043 -20.663 -8.780 1.00 87.00 88 THR A O 1
ATOM 684 N N . ILE A 1 89 ? -5.811 -21.054 -10.974 1.00 87.06 89 ILE A N 1
ATOM 685 C CA . ILE A 1 89 ? -6.109 -19.696 -11.452 1.00 87.06 89 ILE A CA 1
ATOM 686 C C . ILE A 1 89 ? -6.905 -19.747 -12.759 1.00 87.06 89 ILE A C 1
ATOM 688 O O . ILE A 1 89 ? -6.752 -20.663 -13.568 1.00 87.06 89 ILE A O 1
ATOM 692 N N . ARG A 1 90 ? -7.756 -18.742 -12.987 1.00 86.38 90 ARG A N 1
ATOM 693 C CA . ARG A 1 90 ? -8.573 -18.624 -14.204 1.00 86.38 90 ARG A CA 1
ATOM 694 C C . ARG A 1 90 ? -8.529 -17.214 -14.775 1.00 86.38 90 ARG A C 1
ATOM 696 O O . ARG A 1 90 ? -8.583 -16.239 -14.028 1.00 86.38 90 ARG A O 1
ATOM 703 N N . GLY A 1 91 ? -8.465 -17.108 -16.098 1.00 84.69 91 GLY A N 1
ATOM 704 C CA . GLY A 1 91 ? -8.582 -15.858 -16.842 1.00 84.69 91 GLY A CA 1
ATOM 705 C C . GLY A 1 91 ? -7.434 -14.872 -16.620 1.00 84.69 91 GLY A C 1
ATOM 706 O O . GLY A 1 91 ? -7.620 -13.674 -16.844 1.00 84.69 91 GLY A O 1
ATOM 707 N N . VAL A 1 92 ? -6.264 -15.345 -16.188 1.00 88.12 92 VAL A N 1
ATOM 708 C CA . VAL A 1 92 ? -5.089 -14.505 -15.901 1.00 88.12 92 VAL A CA 1
ATOM 709 C C . VAL A 1 92 ? -4.037 -14.611 -17.005 1.00 88.12 92 VAL A C 1
ATOM 711 O O . VAL A 1 92 ? -3.952 -15.645 -17.665 1.00 88.12 92 VAL A O 1
ATOM 714 N N . PRO A 1 93 ? -3.236 -13.561 -17.257 1.00 89.56 93 PRO A N 1
ATOM 715 C CA . PRO A 1 93 ? -2.165 -13.608 -18.248 1.00 89.56 93 PRO A CA 1
ATOM 716 C C . PRO A 1 93 ? -1.144 -14.709 -17.945 1.00 89.56 93 PRO A C 1
ATOM 718 O O . PRO A 1 93 ? -0.758 -14.904 -16.793 1.00 89.56 93 PRO A O 1
ATOM 721 N N . ARG A 1 94 ? -0.637 -15.380 -18.982 1.00 90.62 94 ARG A N 1
ATOM 722 C CA . ARG A 1 94 ? 0.369 -16.450 -18.864 1.00 90.62 94 ARG A CA 1
ATOM 723 C C . ARG A 1 94 ? 1.641 -16.005 -18.146 1.00 90.62 94 ARG A C 1
ATOM 725 O O . ARG A 1 94 ? 2.194 -16.790 -17.387 1.00 90.62 94 ARG A O 1
ATOM 732 N N . ARG A 1 95 ? 2.082 -14.749 -18.319 1.00 88.19 95 ARG A N 1
ATOM 733 C CA . ARG A 1 95 ? 3.209 -14.173 -17.548 1.00 88.19 95 ARG A CA 1
ATOM 734 C C . ARG A 1 95 ? 2.975 -14.277 -16.038 1.00 88.19 95 ARG A C 1
ATOM 736 O O . ARG A 1 95 ? 3.907 -14.514 -15.280 1.00 88.19 95 ARG A O 1
ATOM 743 N N . SER A 1 96 ? 1.729 -14.059 -15.625 1.00 89.44 96 SER A N 1
ATOM 744 C CA . SER A 1 96 ? 1.322 -13.953 -14.233 1.00 89.44 96 SER A CA 1
ATOM 745 C C . SER A 1 96 ? 1.088 -15.338 -13.664 1.00 89.44 96 SER A C 1
ATOM 747 O O . SER A 1 96 ? 1.593 -15.632 -12.593 1.00 89.44 96 SER A O 1
ATOM 749 N N . ALA A 1 97 ? 0.448 -16.219 -14.438 1.00 89.62 97 ALA A N 1
ATOM 750 C CA . ALA A 1 97 ? 0.350 -17.638 -14.123 1.00 89.62 97 ALA A CA 1
ATOM 751 C C . ALA A 1 97 ? 1.726 -18.275 -13.901 1.00 89.62 97 ALA A C 1
ATOM 753 O O . ALA A 1 97 ? 1.944 -18.946 -12.902 1.00 89.62 97 ALA A O 1
ATOM 754 N N . LEU A 1 98 ? 2.669 -18.013 -14.809 1.00 89.75 98 LEU A N 1
ATOM 755 C CA . LEU A 1 98 ? 4.026 -18.532 -14.713 1.00 89.75 98 LEU A CA 1
ATOM 756 C C . LEU A 1 98 ? 4.783 -17.960 -13.512 1.00 89.75 98 LEU A C 1
ATOM 758 O O . LEU A 1 98 ? 5.489 -18.704 -12.850 1.00 89.75 98 LEU A O 1
ATOM 762 N N . GLN A 1 99 ? 4.651 -16.662 -13.223 1.00 88.25 99 GLN A N 1
ATOM 763 C CA . GLN A 1 99 ? 5.315 -16.087 -12.053 1.00 88.25 99 GLN A CA 1
ATOM 764 C C . GLN A 1 99 ? 4.746 -16.657 -10.748 1.00 88.25 99 GLN A C 1
ATOM 766 O O . GLN A 1 99 ? 5.523 -17.061 -9.897 1.00 88.25 99 GLN A O 1
ATOM 771 N N . LEU A 1 100 ? 3.418 -16.772 -10.628 1.00 88.44 100 LEU A N 1
ATOM 772 C CA . LEU A 1 100 ? 2.766 -17.361 -9.452 1.00 88.44 100 LEU A CA 1
ATOM 773 C C . LEU A 1 100 ? 3.132 -18.838 -9.257 1.00 88.44 100 LEU A C 1
ATOM 775 O O . LEU A 1 100 ? 3.301 -19.270 -8.129 1.00 88.44 100 LEU A O 1
ATOM 779 N N . LEU A 1 101 ? 3.290 -19.603 -10.344 1.00 89.31 101 LEU A N 1
ATOM 780 C CA . LEU A 1 101 ? 3.730 -21.003 -10.284 1.00 89.31 101 LEU A CA 1
ATOM 781 C C . LEU A 1 101 ? 5.142 -21.155 -9.700 1.00 89.31 101 LEU A C 1
ATOM 783 O O . LEU A 1 101 ? 5.465 -22.181 -9.115 1.00 89.31 101 LEU A O 1
ATOM 787 N N . LEU A 1 102 ? 6.000 -20.166 -9.950 1.00 89.06 102 LEU A N 1
ATOM 788 C CA . LEU A 1 102 ? 7.418 -20.200 -9.604 1.00 89.06 102 LEU A CA 1
ATOM 789 C C . LEU A 1 102 ? 7.718 -19.519 -8.260 1.00 89.06 102 LEU A C 1
ATOM 791 O O . LEU A 1 102 ? 8.763 -19.808 -7.678 1.00 89.06 102 LEU A O 1
ATOM 795 N N . ASP A 1 103 ? 6.822 -18.647 -7.782 1.00 83.06 103 ASP A N 1
ATOM 796 C CA . ASP A 1 103 ? 6.994 -17.856 -6.555 1.00 83.06 103 ASP A CA 1
ATOM 797 C C . ASP A 1 103 ? 7.216 -18.762 -5.323 1.00 83.06 103 ASP A C 1
ATOM 799 O O . ASP A 1 103 ? 8.156 -18.510 -4.569 1.00 83.06 103 ASP A O 1
ATOM 803 N N . ASP A 1 104 ? 6.453 -19.856 -5.175 1.00 79.69 104 ASP A N 1
ATOM 804 C CA . ASP A 1 104 ? 6.550 -20.787 -4.028 1.00 79.69 104 ASP A CA 1
ATOM 805 C C . ASP A 1 104 ? 7.922 -21.477 -3.909 1.00 79.69 104 ASP A C 1
ATOM 807 O O . ASP A 1 104 ? 8.331 -21.869 -2.818 1.00 79.69 104 ASP A O 1
ATOM 811 N N . LEU A 1 105 ? 8.650 -21.617 -5.023 1.00 84.62 105 LEU A N 1
ATOM 812 C CA . LEU A 1 105 ? 9.983 -22.231 -5.072 1.00 84.62 105 LEU A CA 1
ATOM 813 C C . LEU A 1 105 ? 11.117 -21.192 -5.120 1.00 84.62 105 LEU A C 1
ATOM 815 O O . LEU A 1 105 ? 12.266 -21.548 -5.381 1.00 84.62 105 LEU A O 1
ATOM 819 N N . GLY A 1 106 ? 10.811 -19.899 -4.962 1.00 81.19 106 GLY A N 1
ATOM 820 C CA . GLY A 1 106 ? 11.798 -18.822 -5.112 1.00 81.19 106 GLY A CA 1
ATOM 821 C C . GLY A 1 106 ? 12.371 -18.705 -6.534 1.00 81.19 106 GLY A C 1
ATOM 822 O O . GLY A 1 106 ? 13.453 -18.144 -6.745 1.00 81.19 106 GLY A O 1
ATOM 823 N N . LEU A 1 107 ? 11.665 -19.244 -7.531 1.00 89.50 107 LEU A N 1
ATOM 824 C CA . LEU A 1 107 ? 12.080 -19.233 -8.927 1.00 89.50 107 LEU A CA 1
ATOM 825 C C . LEU A 1 107 ? 11.463 -18.053 -9.687 1.00 89.50 107 LEU A C 1
ATOM 827 O O . LEU A 1 107 ? 10.473 -17.429 -9.311 1.00 89.50 107 LEU A O 1
ATOM 831 N N . THR A 1 108 ? 12.059 -17.738 -10.827 1.00 88.12 108 THR A N 1
ATOM 832 C CA . THR A 1 108 ? 11.554 -16.750 -11.774 1.00 88.12 108 THR A CA 1
ATOM 833 C C . THR A 1 108 ? 11.858 -17.193 -13.203 1.00 88.12 108 THR A C 1
ATOM 835 O O . THR A 1 108 ? 12.370 -18.288 -13.457 1.00 88.12 108 THR A O 1
ATOM 838 N N . TRP A 1 109 ? 11.514 -16.355 -14.172 1.00 88.56 109 TRP A N 1
ATOM 839 C CA . TRP A 1 109 ? 11.743 -16.627 -15.579 1.00 88.56 109 TRP A CA 1
ATOM 840 C C . TRP A 1 109 ? 12.407 -15.443 -16.281 1.00 88.56 109 TRP A C 1
ATOM 842 O O . TRP A 1 109 ? 12.189 -14.277 -15.958 1.00 88.56 109 TRP A O 1
ATOM 852 N N . ALA A 1 110 ? 13.207 -15.749 -17.296 1.00 85.62 110 ALA A N 1
ATOM 853 C CA . ALA A 1 110 ? 13.853 -14.774 -18.161 1.00 85.62 110 ALA A CA 1
ATOM 854 C C . ALA A 1 110 ? 13.762 -15.217 -19.623 1.00 85.62 110 ALA A C 1
ATOM 856 O O . ALA A 1 110 ? 13.724 -16.406 -19.930 1.00 85.62 110 ALA A O 1
ATOM 857 N N . VAL A 1 111 ? 13.751 -14.265 -20.554 1.00 84.19 111 VAL A N 1
ATOM 858 C CA . VAL A 1 111 ? 13.821 -14.578 -21.988 1.00 84.19 111 VAL A CA 1
ATOM 859 C C . VAL A 1 111 ? 15.277 -14.497 -22.425 1.00 84.19 111 VAL A C 1
ATOM 861 O O . VAL A 1 111 ? 15.882 -13.431 -22.343 1.00 84.19 111 VAL A O 1
ATOM 864 N N . ARG A 1 112 ? 15.848 -15.612 -22.886 1.00 81.75 112 ARG A N 1
ATOM 865 C CA . ARG A 1 112 ? 17.244 -15.671 -23.334 1.00 81.75 112 ARG A CA 1
ATOM 866 C C . ARG A 1 112 ? 17.426 -16.688 -24.455 1.00 81.75 112 ARG A C 1
ATOM 868 O O . ARG A 1 112 ? 16.974 -17.827 -24.338 1.00 81.75 112 ARG A O 1
ATOM 875 N N . HIS A 1 113 ? 18.150 -16.294 -25.502 1.00 81.69 113 HIS A N 1
ATOM 876 C CA . HIS A 1 113 ? 18.494 -17.153 -26.640 1.00 81.69 113 HIS A CA 1
ATOM 877 C C . HIS A 1 113 ? 17.254 -17.804 -27.273 1.00 81.69 113 HIS A C 1
ATOM 879 O O . HIS A 1 113 ? 17.207 -19.019 -27.446 1.00 81.69 113 HIS A O 1
ATOM 885 N N . ASP A 1 114 ? 16.226 -17.008 -27.568 1.00 83.50 114 ASP A N 1
ATOM 886 C CA . ASP A 1 114 ? 14.945 -17.476 -28.129 1.00 83.50 114 ASP A CA 1
ATOM 887 C C . ASP A 1 114 ? 14.152 -18.459 -27.251 1.00 83.50 114 ASP A C 1
ATOM 889 O O . ASP A 1 114 ? 13.214 -19.087 -27.746 1.00 83.50 114 ASP A O 1
ATOM 893 N N . THR A 1 115 ? 14.494 -18.595 -25.967 1.00 86.81 115 THR A N 1
ATOM 894 C CA . THR A 1 115 ? 13.819 -19.499 -25.024 1.00 86.81 115 THR A CA 1
ATOM 895 C C . THR A 1 115 ? 13.359 -18.779 -23.767 1.00 86.81 115 THR A C 1
ATOM 897 O O . THR A 1 115 ? 13.951 -17.781 -23.351 1.00 86.81 115 THR A O 1
ATOM 900 N N . LEU A 1 116 ? 12.291 -19.294 -23.165 1.00 88.94 116 LEU A N 1
ATOM 901 C CA . LEU A 1 116 ? 11.882 -18.939 -21.817 1.00 88.94 116 LEU A CA 1
ATOM 902 C C . LEU A 1 116 ? 12.688 -19.800 -20.838 1.00 88.94 116 LEU A C 1
ATOM 904 O O . LEU A 1 116 ? 12.536 -21.018 -20.798 1.00 88.94 116 LEU A O 1
ATOM 908 N N . LEU A 1 117 ? 13.599 -19.168 -20.110 1.00 90.50 117 LEU A N 1
ATOM 909 C CA . LEU A 1 117 ? 14.473 -19.792 -19.128 1.00 90.50 117 LEU A CA 1
ATOM 910 C C . LEU A 1 117 ? 13.842 -19.673 -17.742 1.00 90.50 117 LEU A C 1
ATOM 912 O O . LEU A 1 117 ? 13.631 -18.557 -17.283 1.00 90.50 117 LEU A O 1
ATOM 916 N N . ILE A 1 118 ? 13.587 -20.794 -17.077 1.00 91.62 118 ILE A N 1
ATOM 917 C CA . ILE A 1 118 ? 13.193 -20.848 -15.665 1.00 91.62 118 ILE A CA 1
ATOM 918 C C . ILE A 1 118 ? 14.450 -21.022 -14.831 1.00 91.62 118 ILE A C 1
ATOM 920 O O . ILE A 1 118 ? 15.247 -21.922 -15.095 1.00 91.62 118 ILE A O 1
ATOM 924 N N . THR A 1 119 ? 14.650 -20.132 -13.870 1.00 91.56 119 THR A N 1
ATOM 925 C CA . THR A 1 119 ? 15.885 -20.029 -13.093 1.00 91.56 119 THR A CA 1
ATOM 926 C C . THR A 1 119 ? 15.608 -19.346 -11.755 1.00 91.56 119 THR A C 1
ATOM 928 O O . THR A 1 119 ? 14.506 -18.865 -11.521 1.00 91.56 119 THR A O 1
ATOM 931 N N . THR A 1 120 ? 16.591 -19.285 -10.867 1.00 89.19 120 THR A N 1
ATOM 932 C CA . THR A 1 120 ? 16.469 -18.608 -9.567 1.00 89.19 120 THR A CA 1
ATOM 933 C C . THR A 1 120 ? 16.477 -17.084 -9.733 1.00 89.19 120 THR A C 1
ATOM 935 O O . THR A 1 120 ? 16.969 -16.574 -10.747 1.00 89.19 120 THR A O 1
ATOM 938 N N . ALA A 1 121 ? 15.958 -16.340 -8.750 1.00 82.25 121 ALA A N 1
ATOM 939 C CA . ALA A 1 121 ? 15.983 -14.873 -8.775 1.00 82.25 121 ALA A CA 1
ATOM 940 C C . ALA A 1 121 ? 17.415 -14.328 -8.942 1.00 82.25 121 ALA A C 1
ATOM 942 O O . ALA A 1 121 ? 17.682 -13.582 -9.884 1.00 82.25 121 ALA A O 1
ATOM 943 N N . ALA A 1 122 ? 18.359 -14.831 -8.138 1.00 80.81 122 ALA A N 1
ATOM 944 C CA . ALA A 1 122 ? 19.772 -14.455 -8.206 1.00 80.81 122 ALA A CA 1
ATOM 945 C C . ALA A 1 122 ? 20.392 -14.680 -9.599 1.00 80.81 122 ALA A C 1
ATOM 947 O O . ALA A 1 122 ? 21.169 -13.865 -10.089 1.00 80.81 122 ALA A O 1
ATOM 948 N N . ALA A 1 123 ? 20.032 -15.773 -10.275 1.00 85.69 123 ALA A N 1
ATOM 949 C CA . ALA A 1 123 ? 20.520 -16.072 -11.616 1.00 85.69 123 ALA A CA 1
ATOM 950 C C . ALA A 1 123 ? 19.907 -15.168 -12.692 1.00 85.69 123 ALA A C 1
ATOM 952 O O . ALA A 1 123 ? 20.595 -14.763 -13.634 1.00 85.69 123 ALA A O 1
ATOM 953 N N . ALA A 1 124 ? 18.610 -14.870 -12.574 1.00 82.88 124 ALA A N 1
ATOM 954 C CA . ALA A 1 124 ? 17.922 -13.947 -13.468 1.00 82.88 124 ALA A CA 1
ATOM 955 C C . ALA A 1 124 ? 18.475 -12.523 -13.338 1.00 82.88 124 ALA A C 1
ATOM 957 O O . ALA A 1 124 ? 18.564 -11.816 -14.345 1.00 82.88 124 ALA A O 1
ATOM 958 N N . ASP A 1 125 ? 18.926 -12.138 -12.143 1.00 78.31 125 ASP A N 1
ATOM 959 C CA . ASP A 1 125 ? 19.515 -10.824 -11.890 1.00 78.31 125 ASP A CA 1
ATOM 960 C C . ASP A 1 125 ? 20.879 -10.617 -12.572 1.00 78.31 125 ASP A C 1
ATOM 962 O O . ASP A 1 125 ? 21.300 -9.487 -12.813 1.00 78.31 125 ASP A O 1
ATOM 966 N N . LEU A 1 126 ? 21.526 -11.694 -13.028 1.00 82.19 126 LEU A N 1
ATOM 967 C CA . LEU A 1 126 ? 22.732 -11.627 -13.863 1.00 82.19 126 LEU A CA 1
ATOM 968 C C . LEU A 1 126 ? 22.425 -11.398 -15.357 1.00 82.19 126 LEU A C 1
ATOM 970 O O . LEU A 1 126 ? 23.335 -11.175 -16.162 1.00 82.19 126 LEU A O 1
ATOM 974 N N . LEU A 1 127 ? 21.157 -11.488 -15.774 1.00 83.94 127 LEU A N 1
ATOM 975 C CA . LEU A 1 127 ? 20.742 -11.393 -17.177 1.00 83.94 127 LEU A CA 1
ATOM 976 C C . LEU A 1 127 ? 20.372 -9.956 -17.551 1.00 83.94 127 LEU A C 1
ATOM 978 O O . LEU A 1 127 ? 19.200 -9.590 -17.660 1.00 83.94 127 LEU A O 1
ATOM 982 N N . LEU A 1 128 ? 21.401 -9.143 -17.783 1.00 85.31 128 LEU A N 1
ATOM 983 C CA . LEU A 1 128 ? 21.231 -7.741 -18.153 1.00 85.31 128 LEU A CA 1
ATOM 984 C C . LEU A 1 128 ? 20.885 -7.567 -19.638 1.00 85.31 128 LEU A C 1
ATOM 986 O O . LEU A 1 128 ? 21.542 -8.110 -20.530 1.00 85.31 128 LEU A O 1
ATOM 990 N N . GLU A 1 129 ? 19.890 -6.729 -19.909 1.00 83.44 129 GLU A N 1
ATOM 991 C CA . GLU A 1 129 ? 19.527 -6.241 -21.237 1.00 83.44 129 GLU A CA 1
ATOM 992 C C . GLU A 1 129 ? 19.890 -4.756 -21.349 1.00 83.44 129 GLU A C 1
ATOM 994 O O . GLU A 1 129 ? 19.949 -4.055 -20.347 1.00 83.44 129 GLU A O 1
ATOM 999 N N . THR A 1 130 ? 20.146 -4.246 -22.558 1.00 87.75 130 THR A N 1
ATOM 1000 C CA . THR A 1 130 ? 20.313 -2.797 -22.778 1.00 87.75 130 THR A CA 1
ATOM 1001 C C . THR A 1 130 ? 19.175 -2.243 -23.628 1.00 87.75 130 THR A C 1
ATOM 1003 O O . THR A 1 130 ? 18.932 -2.718 -24.745 1.00 87.75 130 THR A O 1
ATOM 1006 N N . ARG A 1 131 ? 18.505 -1.207 -23.112 1.00 87.81 131 ARG A N 1
ATOM 1007 C CA . ARG A 1 131 ? 17.411 -0.478 -23.769 1.00 87.81 131 ARG A CA 1
ATOM 1008 C C . ARG A 1 131 ? 17.686 1.012 -23.827 1.00 87.81 131 ARG A C 1
ATOM 1010 O O . ARG A 1 131 ? 18.341 1.570 -22.950 1.00 87.81 131 ARG A O 1
ATOM 1017 N N . ILE A 1 132 ? 17.146 1.653 -24.857 1.00 89.12 132 ILE A N 1
ATOM 1018 C CA . ILE A 1 132 ? 17.198 3.103 -25.026 1.00 89.12 132 ILE A CA 1
ATOM 1019 C C . ILE A 1 132 ? 15.788 3.668 -24.866 1.00 89.12 132 ILE A C 1
ATOM 1021 O O . ILE A 1 132 ? 14.870 3.284 -25.596 1.00 89.12 132 ILE A O 1
ATOM 1025 N N . TYR A 1 133 ? 15.641 4.603 -23.932 1.00 89.25 133 TYR A N 1
ATOM 1026 C CA . TYR A 1 133 ? 14.401 5.309 -23.631 1.00 89.25 133 TYR A CA 1
ATOM 1027 C C . TYR A 1 133 ? 14.504 6.764 -24.076 1.00 89.25 133 TYR A C 1
ATOM 1029 O O . TYR A 1 133 ? 15.353 7.497 -23.577 1.00 89.25 133 TYR A O 1
ATOM 1037 N N . ASP A 1 134 ? 13.630 7.215 -24.975 1.00 88.12 134 ASP A N 1
ATOM 1038 C CA . ASP A 1 134 ? 13.465 8.651 -25.225 1.00 88.12 134 ASP A CA 1
ATOM 1039 C C . ASP A 1 134 ? 12.844 9.299 -23.980 1.00 88.12 134 ASP A C 1
ATOM 1041 O O . ASP A 1 134 ? 11.823 8.810 -23.490 1.00 88.12 134 ASP A O 1
ATOM 1045 N N . VAL A 1 135 ? 13.445 10.377 -23.470 1.00 89.19 135 VAL A N 1
ATOM 1046 C CA . VAL A 1 135 ? 12.984 11.142 -22.295 1.00 89.19 135 VAL A CA 1
ATOM 1047 C C . VAL A 1 135 ? 13.027 12.658 -22.527 1.00 89.19 135 VAL A C 1
ATOM 1049 O O . VAL A 1 135 ? 12.977 13.439 -21.573 1.00 89.19 135 VAL A O 1
ATOM 1052 N N . ALA A 1 136 ? 13.117 13.104 -23.786 1.00 84.44 136 ALA A N 1
ATOM 1053 C CA . ALA A 1 136 ? 13.295 14.513 -24.157 1.00 84.44 136 ALA A CA 1
ATOM 1054 C C . ALA A 1 136 ? 12.286 15.468 -23.502 1.00 84.44 136 ALA A C 1
ATOM 1056 O O . ALA A 1 136 ? 12.580 16.620 -23.190 1.00 84.44 136 ALA A O 1
ATOM 1057 N N . ASP A 1 137 ? 11.081 14.963 -23.306 1.00 82.31 137 ASP A N 1
ATOM 1058 C CA . ASP A 1 137 ? 9.894 15.630 -22.806 1.00 82.31 137 ASP A CA 1
ATOM 1059 C C . ASP A 1 137 ? 9.804 15.644 -21.263 1.00 82.31 137 ASP A C 1
ATOM 1061 O O . ASP A 1 137 ? 9.003 16.395 -20.696 1.00 82.31 137 ASP A O 1
ATOM 1065 N N . LEU A 1 138 ? 10.607 14.830 -20.569 1.00 86.38 138 LEU A N 1
ATOM 1066 C CA . LEU A 1 138 ? 10.659 14.736 -19.102 1.00 86.38 138 LEU A CA 1
ATOM 1067 C C . LEU A 1 138 ? 11.835 15.507 -18.486 1.00 86.38 138 LEU A C 1
ATOM 1069 O O . LEU A 1 138 ? 11.744 15.910 -17.331 1.00 86.38 138 LEU A O 1
ATOM 1073 N N . VAL A 1 139 ? 12.893 15.773 -19.259 1.00 87.06 139 VAL A N 1
ATOM 1074 C CA . VAL A 1 139 ? 14.135 16.412 -18.775 1.00 87.06 139 VAL A CA 1
ATOM 1075 C C . VAL A 1 139 ? 14.140 17.940 -18.878 1.00 87.06 139 VAL A C 1
ATOM 1077 O O . VAL A 1 139 ? 15.117 18.588 -18.523 1.00 87.06 139 VAL A O 1
ATOM 1080 N N . LEU A 1 140 ? 13.084 18.567 -19.401 1.00 84.12 140 LEU A N 1
ATOM 1081 C CA . LEU A 1 140 ? 13.042 20.028 -19.535 1.00 84.12 140 LEU A CA 1
ATOM 1082 C C . LEU A 1 140 ? 12.731 20.693 -18.189 1.00 84.12 140 LEU A C 1
ATOM 1084 O O . LEU A 1 140 ? 11.716 20.378 -17.569 1.00 84.12 140 LEU A O 1
ATOM 1088 N N . ARG A 1 141 ? 13.539 21.677 -17.779 1.00 80.62 141 ARG A N 1
ATOM 1089 C CA . ARG A 1 141 ? 13.374 22.457 -16.539 1.00 80.62 141 ARG A CA 1
ATOM 1090 C C . ARG A 1 141 ? 13.776 23.923 -16.747 1.00 80.62 141 ARG A C 1
ATOM 1092 O O . ARG A 1 141 ? 14.504 24.237 -17.683 1.00 80.62 141 ARG A O 1
ATOM 1099 N N . ARG A 1 142 ? 13.279 24.836 -15.902 1.00 76.44 142 ARG A N 1
ATOM 1100 C CA . ARG A 1 142 ? 13.803 26.212 -15.812 1.00 76.44 142 ARG A CA 1
ATOM 1101 C C . ARG A 1 142 ? 14.888 26.292 -14.743 1.00 76.44 142 ARG A C 1
ATOM 1103 O O . ARG A 1 142 ? 14.652 25.815 -13.635 1.00 76.44 142 ARG A O 1
ATOM 1110 N N . ASP A 1 143 ? 16.030 26.874 -15.086 1.00 73.81 143 ASP A N 1
ATOM 1111 C CA . ASP A 1 143 ? 17.084 27.202 -14.121 1.00 73.81 143 ASP A CA 1
ATOM 1112 C C . ASP A 1 143 ? 16.714 28.431 -13.265 1.00 73.81 143 ASP A C 1
ATOM 1114 O O . ASP A 1 143 ? 15.633 29.011 -13.413 1.00 73.81 143 ASP A O 1
ATOM 1118 N N . GLU A 1 144 ? 17.613 28.825 -12.361 1.00 70.81 144 GLU A N 1
ATOM 1119 C CA . GLU A 1 144 ? 17.453 29.989 -11.474 1.00 70.81 144 GLU A CA 1
ATOM 1120 C C . GLU A 1 144 ? 17.263 31.303 -12.245 1.00 70.81 144 GLU A C 1
ATOM 1122 O O . GLU A 1 144 ? 16.616 32.232 -11.764 1.00 70.81 144 GLU A O 1
ATOM 1127 N N . GLN A 1 145 ? 17.793 31.374 -13.467 1.00 73.81 145 GLN A N 1
ATOM 1128 C CA . GLN A 1 145 ? 17.670 32.511 -14.375 1.00 73.81 145 GLN A CA 1
ATOM 1129 C C . GLN A 1 145 ? 16.402 32.433 -15.248 1.00 73.81 145 GLN A C 1
ATOM 1131 O O . GLN A 1 145 ? 16.144 33.319 -16.066 1.00 73.81 145 GLN A O 1
ATOM 1136 N N . GLY A 1 146 ? 15.583 31.390 -15.086 1.00 70.00 146 GLY A N 1
ATOM 1137 C CA . GLY A 1 146 ? 14.348 31.164 -15.831 1.00 70.00 146 GLY A CA 1
ATOM 1138 C C . GLY A 1 146 ? 14.548 30.597 -17.241 1.00 70.00 146 GLY A C 1
ATOM 1139 O O . GLY A 1 146 ? 13.559 30.451 -17.973 1.00 70.00 146 GLY A O 1
ATOM 1140 N N . LEU A 1 147 ? 15.776 30.257 -17.633 1.00 74.56 147 LEU A N 1
ATOM 1141 C CA . LEU A 1 147 ? 16.120 29.693 -18.934 1.00 74.56 147 LEU A CA 1
ATOM 1142 C C . LEU A 1 147 ? 15.773 28.202 -18.984 1.00 74.56 147 LEU A C 1
ATOM 1144 O O . LEU A 1 147 ? 15.922 27.475 -18.005 1.00 74.56 147 LEU A O 1
ATOM 1148 N N . LEU A 1 148 ? 15.296 27.733 -20.139 1.00 76.69 148 LEU A N 1
ATOM 1149 C CA . LEU A 1 148 ? 15.020 26.312 -20.340 1.00 76.69 148 LEU A CA 1
ATOM 1150 C C . LEU A 1 148 ? 16.331 25.534 -20.482 1.00 76.69 148 LEU A C 1
ATOM 1152 O O . LEU A 1 148 ? 17.102 25.782 -21.408 1.00 76.69 148 LEU A O 1
ATOM 1156 N N . ARG A 1 149 ? 16.543 24.562 -19.595 1.00 82.00 149 ARG A N 1
ATOM 1157 C CA . ARG A 1 149 ? 17.652 23.607 -19.630 1.00 82.00 149 ARG A CA 1
ATOM 1158 C C . ARG A 1 149 ? 17.142 22.173 -19.649 1.00 82.00 149 ARG A C 1
ATOM 1160 O O . ARG A 1 149 ? 15.993 21.900 -19.299 1.00 82.00 149 ARG A O 1
ATOM 1167 N N . ARG A 1 150 ? 18.021 21.273 -20.084 1.00 84.25 150 ARG A N 1
ATOM 1168 C CA . ARG A 1 150 ? 17.835 19.825 -19.992 1.00 84.25 150 ARG A CA 1
ATOM 1169 C C . ARG A 1 150 ? 18.549 19.343 -18.736 1.00 84.25 150 ARG A C 1
ATOM 1171 O O . ARG A 1 150 ? 19.751 19.553 -18.611 1.00 84.25 150 ARG A O 1
ATOM 1178 N N . ASP A 1 151 ? 17.798 18.739 -17.835 1.00 86.62 151 ASP A N 1
ATOM 1179 C CA . ASP A 1 151 ? 18.244 18.213 -16.555 1.00 86.62 151 ASP A CA 1
ATOM 1180 C C . ASP A 1 151 ? 17.783 16.755 -16.458 1.00 86.62 151 ASP A C 1
ATOM 1182 O O . ASP A 1 151 ? 16.589 16.468 -16.356 1.00 86.62 151 ASP A O 1
ATOM 1186 N N . PHE A 1 152 ? 18.736 15.831 -16.582 1.00 89.50 152 PHE A N 1
ATOM 1187 C CA . PHE A 1 152 ? 18.471 14.393 -16.500 1.00 89.50 152 PHE A CA 1
ATOM 1188 C C . PHE A 1 152 ? 18.439 13.900 -15.050 1.00 89.50 152 PHE A C 1
ATOM 1190 O O . PHE A 1 152 ? 17.922 12.810 -14.819 1.00 89.50 152 PHE A O 1
ATOM 1197 N N . GLY A 1 153 ? 18.946 14.691 -14.093 1.00 89.06 153 GLY A N 1
ATOM 1198 C CA . GLY A 1 153 ? 19.073 14.312 -12.685 1.00 89.06 153 GLY A CA 1
ATOM 1199 C C . GLY A 1 153 ? 17.764 13.787 -12.093 1.00 89.06 153 GLY A C 1
ATOM 1200 O O . GLY A 1 153 ? 17.741 12.633 -11.682 1.00 89.06 153 GLY A O 1
ATOM 1201 N N . PRO A 1 154 ? 16.646 14.536 -12.165 1.00 88.44 154 PRO A N 1
ATOM 1202 C CA . PRO A 1 154 ? 15.373 14.093 -11.595 1.00 88.44 154 PRO A CA 1
ATOM 1203 C C . PRO A 1 154 ? 14.819 12.796 -12.199 1.00 88.44 154 PRO A C 1
ATOM 1205 O O . PRO A 1 154 ? 14.181 12.020 -11.499 1.00 88.44 154 PRO A O 1
ATOM 1208 N N . VAL A 1 155 ? 15.024 12.555 -13.502 1.00 89.50 155 VAL A N 1
ATOM 1209 C CA . VAL A 1 155 ? 14.561 11.314 -14.156 1.00 89.50 155 VAL A CA 1
ATOM 1210 C C . VAL A 1 155 ? 15.444 10.135 -13.750 1.00 89.50 155 VAL A C 1
ATOM 1212 O O . VAL A 1 155 ? 14.921 9.062 -13.476 1.00 89.50 155 VAL A O 1
ATOM 1215 N N . ILE A 1 156 ? 16.764 10.337 -13.704 1.00 90.25 156 ILE A N 1
ATOM 1216 C CA . ILE A 1 156 ? 17.740 9.335 -13.253 1.00 90.25 156 ILE A CA 1
ATOM 1217 C C . ILE A 1 156 ? 17.445 8.950 -11.805 1.00 90.25 156 ILE A C 1
ATOM 1219 O O . ILE A 1 156 ? 17.290 7.769 -11.528 1.00 90.25 156 ILE A O 1
ATOM 1223 N N . GLU A 1 157 ? 17.294 9.938 -10.923 1.00 87.50 157 GLU A N 1
ATOM 1224 C CA . GLU A 1 157 ? 17.009 9.737 -9.503 1.00 87.50 157 GLU A CA 1
ATOM 1225 C C . GLU A 1 157 ? 15.687 8.990 -9.307 1.00 87.50 157 GLU A C 1
ATOM 1227 O O . GLU A 1 157 ? 15.670 7.947 -8.664 1.00 87.50 157 GLU A O 1
ATOM 1232 N N . ALA A 1 158 ? 14.605 9.445 -9.952 1.00 87.44 158 ALA A N 1
ATOM 1233 C CA . ALA A 1 158 ? 13.309 8.774 -9.894 1.00 87.44 158 ALA A CA 1
ATOM 1234 C C . ALA A 1 158 ? 13.361 7.318 -10.380 1.00 87.44 158 ALA A C 1
ATOM 1236 O O . ALA A 1 158 ? 12.646 6.476 -9.845 1.00 87.44 158 ALA A O 1
ATOM 1237 N N . ILE A 1 159 ? 14.175 7.011 -11.396 1.00 88.12 159 ILE A N 1
ATOM 1238 C CA . ILE A 1 159 ? 14.362 5.634 -11.863 1.00 88.12 159 ILE A CA 1
ATOM 1239 C C . ILE A 1 159 ? 15.169 4.828 -10.844 1.00 88.12 159 ILE A C 1
ATOM 1241 O O . ILE A 1 159 ? 14.729 3.745 -10.480 1.00 88.12 159 ILE A O 1
ATOM 1245 N N . SER A 1 160 ? 16.304 5.335 -10.362 1.00 84.44 160 SER A N 1
ATOM 1246 C CA . SER A 1 160 ? 17.168 4.583 -9.445 1.00 84.44 160 SER A CA 1
ATOM 1247 C C . SER A 1 160 ? 16.529 4.320 -8.081 1.00 84.44 160 SER A C 1
ATOM 1249 O O . SER A 1 160 ? 16.856 3.328 -7.444 1.00 84.44 160 SER A O 1
ATOM 1251 N N . THR A 1 161 ? 15.622 5.187 -7.624 1.00 77.94 161 THR A N 1
ATOM 1252 C CA . THR A 1 161 ? 14.924 5.024 -6.336 1.00 77.94 161 THR A CA 1
ATOM 1253 C C . THR A 1 161 ? 13.527 4.423 -6.478 1.00 77.94 161 THR A C 1
ATOM 1255 O O . THR A 1 161 ? 13.009 3.805 -5.546 1.00 77.94 161 THR A O 1
ATOM 1258 N N . GLY A 1 162 ? 12.881 4.652 -7.623 1.00 69.88 162 GLY A N 1
ATOM 1259 C CA . GLY A 1 162 ? 11.492 4.292 -7.873 1.00 69.88 162 GLY A CA 1
ATOM 1260 C C . GLY A 1 162 ? 11.325 3.017 -8.688 1.00 69.88 162 GLY A C 1
ATOM 1261 O O . GLY A 1 162 ? 10.316 2.342 -8.532 1.00 69.88 162 GLY A O 1
ATOM 1262 N N . ALA A 1 163 ? 12.259 2.641 -9.561 1.00 62.91 163 ALA A N 1
ATOM 1263 C CA . ALA A 1 163 ? 12.156 1.381 -10.292 1.00 62.91 163 ALA A CA 1
ATOM 1264 C C . ALA A 1 163 ? 12.718 0.236 -9.437 1.00 62.91 163 ALA A C 1
ATOM 1266 O O . ALA A 1 163 ? 13.882 0.261 -9.057 1.00 62.91 163 ALA A O 1
ATOM 1267 N N . ILE A 1 164 ? 11.883 -0.769 -9.161 1.00 62.06 164 ILE A N 1
ATOM 1268 C CA . ILE A 1 164 ? 12.218 -1.946 -8.342 1.00 62.06 164 ILE A CA 1
ATOM 1269 C C . ILE A 1 164 ? 13.518 -2.609 -8.832 1.00 62.06 164 ILE A C 1
ATOM 1271 O O . ILE A 1 164 ? 13.585 -3.021 -9.992 1.00 62.06 164 ILE A O 1
ATOM 1275 N N . GLY A 1 165 ? 14.488 -2.777 -7.929 1.00 65.69 165 GLY A N 1
ATOM 1276 C CA . GLY A 1 165 ? 15.743 -3.508 -8.133 1.00 65.69 165 GLY A CA 1
ATOM 1277 C C . GLY A 1 165 ? 16.950 -2.782 -7.534 1.00 65.69 165 GLY A C 1
ATOM 1278 O O . GLY A 1 165 ? 16.880 -1.588 -7.256 1.00 65.69 165 GLY A O 1
ATOM 1279 N N . ASP A 1 166 ? 18.057 -3.501 -7.352 1.00 67.38 166 ASP A N 1
ATOM 1280 C CA . ASP A 1 166 ? 19.312 -2.914 -6.879 1.00 67.38 166 ASP A CA 1
ATOM 1281 C C . ASP A 1 166 ? 20.082 -2.266 -8.046 1.00 67.38 166 ASP A C 1
ATOM 1283 O O . ASP A 1 166 ? 20.695 -2.928 -8.891 1.00 67.38 166 ASP A O 1
ATOM 1287 N N . TRP A 1 167 ? 20.022 -0.934 -8.099 1.00 72.69 167 TRP A N 1
ATOM 1288 C CA . TRP A 1 167 ? 20.713 -0.103 -9.089 1.00 72.69 167 TRP A CA 1
ATOM 1289 C C . TRP A 1 167 ? 22.192 0.140 -8.768 1.00 72.69 167 TRP A C 1
ATOM 1291 O O . TRP A 1 167 ? 22.898 0.703 -9.607 1.00 72.69 167 TRP A O 1
ATOM 1301 N N . TYR A 1 168 ? 22.656 -0.265 -7.584 1.00 65.00 168 TYR A N 1
ATOM 1302 C CA . TYR A 1 168 ? 24.013 -0.037 -7.087 1.00 65.00 168 TYR A CA 1
ATOM 1303 C C . TYR A 1 168 ? 24.903 -1.282 -7.198 1.00 65.00 168 TYR A C 1
ATOM 1305 O O . TYR A 1 168 ? 26.086 -1.227 -6.853 1.00 65.00 168 TYR A O 1
ATOM 1313 N N . THR A 1 169 ? 24.384 -2.377 -7.764 1.00 62.91 169 THR A N 1
ATOM 1314 C CA . THR A 1 169 ? 25.212 -3.499 -8.225 1.00 62.91 169 THR A CA 1
ATOM 1315 C C . THR A 1 169 ? 26.222 -3.047 -9.284 1.00 62.91 169 THR A C 1
ATOM 1317 O O . THR A 1 169 ? 25.966 -2.146 -10.085 1.00 62.91 169 THR A O 1
ATOM 1320 N N . SER A 1 170 ? 27.385 -3.704 -9.332 1.00 5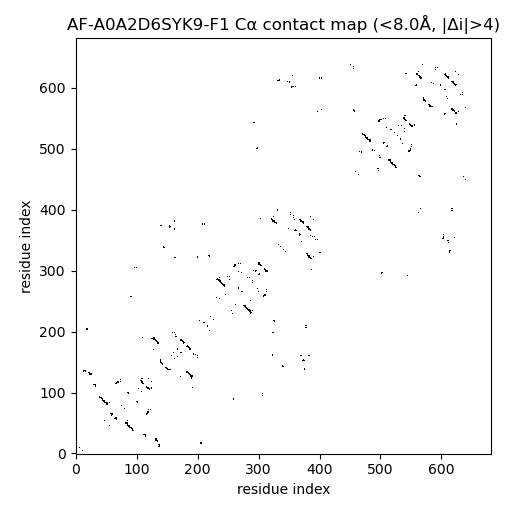7.19 170 SER A N 1
ATOM 1321 C CA . SER A 1 170 ? 28.505 -3.311 -10.202 1.00 57.19 170 SER A CA 1
ATOM 1322 C C . SER A 1 170 ? 28.200 -3.323 -11.705 1.00 57.19 170 SER A C 1
ATOM 1324 O O . SER A 1 170 ? 28.948 -2.718 -12.475 1.00 57.19 170 SER A O 1
ATOM 1326 N N . ASP A 1 171 ? 27.130 -3.995 -12.140 1.00 74.62 171 ASP A N 1
ATOM 1327 C CA . ASP A 1 171 ? 26.850 -4.221 -13.560 1.00 74.62 171 ASP A CA 1
ATOM 1328 C C . ASP A 1 171 ? 25.620 -3.474 -14.105 1.00 74.62 171 ASP A C 1
ATOM 1330 O O . ASP A 1 171 ? 25.505 -3.318 -15.334 1.00 74.62 171 ASP A O 1
ATOM 1334 N N . ALA A 1 172 ? 24.740 -2.956 -13.243 1.00 82.12 172 ALA A N 1
ATOM 1335 C CA . ALA A 1 172 ? 23.661 -2.063 -13.655 1.00 82.12 172 ALA A CA 1
ATOM 1336 C C . ALA A 1 172 ? 24.239 -0.724 -14.146 1.00 82.12 172 ALA A C 1
ATOM 1338 O O . ALA A 1 172 ? 25.184 -0.181 -13.579 1.00 82.12 172 ALA A O 1
ATOM 1339 N N . ALA A 1 173 ? 23.693 -0.174 -15.232 1.00 86.50 173 ALA A N 1
ATOM 1340 C CA . ALA A 1 173 ? 24.146 1.116 -15.748 1.00 86.50 173 ALA A CA 1
ATOM 1341 C C . ALA A 1 173 ? 22.992 1.938 -16.316 1.00 86.50 173 ALA A C 1
ATOM 1343 O O . ALA A 1 173 ? 22.120 1.423 -17.013 1.00 86.50 173 ALA A O 1
ATOM 1344 N N . MET A 1 174 ? 23.021 3.246 -16.081 1.00 89.81 174 MET A N 1
ATOM 1345 C CA . MET A 1 174 ? 22.090 4.199 -16.673 1.00 89.81 174 MET A CA 1
ATOM 1346 C C . MET A 1 174 ? 22.853 5.461 -17.059 1.00 89.81 174 MET A C 1
ATOM 1348 O O . MET A 1 174 ? 23.430 6.133 -16.207 1.00 89.81 174 MET A O 1
ATOM 1352 N N . HIS A 1 175 ? 22.849 5.794 -18.349 1.00 90.38 175 HIS A N 1
ATOM 1353 C CA . HIS A 1 175 ? 23.590 6.939 -18.871 1.00 90.38 175 HIS A CA 1
ATOM 1354 C C . HIS A 1 175 ? 22.713 7.850 -19.735 1.00 90.38 175 HIS A C 1
ATOM 1356 O O . HIS A 1 175 ? 22.040 7.370 -20.656 1.00 90.38 175 HIS A O 1
ATOM 1362 N N . PRO A 1 176 ? 22.740 9.173 -19.492 1.00 91.31 176 PRO A N 1
ATOM 1363 C CA . PRO A 1 176 ? 22.079 10.134 -20.355 1.00 91.31 176 PRO A CA 1
ATOM 1364 C C . PRO A 1 176 ? 22.850 10.325 -21.661 1.00 91.31 176 PRO A C 1
ATOM 1366 O O . PRO A 1 176 ? 24.060 10.541 -21.680 1.00 91.31 176 PRO A O 1
ATOM 1369 N N . VAL A 1 177 ? 22.114 10.313 -22.767 1.00 87.62 177 VAL A N 1
ATOM 1370 C CA . VAL A 1 177 ? 22.578 10.722 -24.090 1.00 87.62 177 VAL A CA 1
ATOM 1371 C C . VAL A 1 177 ? 21.899 12.044 -24.415 1.00 87.62 177 VAL A C 1
ATOM 1373 O O . VAL A 1 177 ? 20.700 12.086 -24.690 1.00 87.62 177 VAL A O 1
ATOM 1376 N N . ASN A 1 178 ? 22.678 13.125 -24.364 1.00 84.44 178 ASN A N 1
ATOM 1377 C CA . ASN A 1 178 ? 22.231 14.483 -24.664 1.00 84.44 178 ASN A CA 1
ATOM 1378 C C . ASN A 1 178 ? 22.991 15.015 -25.881 1.00 84.44 178 ASN A C 1
ATOM 1380 O O . ASN A 1 178 ? 24.129 15.468 -25.773 1.00 84.44 178 ASN A O 1
ATOM 1384 N N . THR A 1 179 ? 22.356 14.952 -27.045 1.00 79.75 179 THR A N 1
ATOM 1385 C CA . THR A 1 179 ? 22.861 15.538 -28.290 1.00 79.75 179 THR A CA 1
ATOM 1386 C C . THR A 1 179 ? 21.890 16.606 -28.803 1.00 79.75 179 THR A C 1
ATOM 1388 O O . THR A 1 179 ? 20.848 16.887 -28.201 1.00 79.75 179 THR A O 1
ATOM 1391 N N . SER A 1 180 ? 22.208 17.244 -29.931 1.00 70.69 180 SER A N 1
ATOM 1392 C CA . SER A 1 180 ? 21.317 18.235 -30.549 1.00 70.69 180 SER A CA 1
ATOM 1393 C C . SER A 1 180 ? 19.929 17.665 -30.879 1.00 70.69 180 SER A C 1
ATOM 1395 O O . SER A 1 180 ? 18.942 18.394 -30.767 1.00 70.69 180 SER A O 1
ATOM 1397 N N . HIS A 1 181 ? 19.841 16.370 -31.206 1.00 69.38 181 HIS A N 1
ATOM 1398 C CA . HIS A 1 181 ? 18.614 15.715 -31.680 1.00 69.38 181 HIS A CA 1
ATOM 1399 C C . HIS A 1 181 ? 18.174 14.494 -30.861 1.00 69.38 181 HIS A C 1
ATOM 1401 O O . HIS A 1 181 ? 17.061 14.020 -31.058 1.00 69.38 181 HIS A O 1
ATOM 1407 N N . VAL A 1 182 ? 19.002 13.998 -29.937 1.00 76.38 182 VAL A N 1
ATOM 1408 C CA . VAL A 1 182 ? 18.691 12.829 -29.102 1.00 76.38 182 VAL A CA 1
ATOM 1409 C C . VAL A 1 182 ? 18.769 13.222 -27.634 1.00 76.38 182 VAL A C 1
ATOM 1411 O O . VAL A 1 182 ? 19.796 13.721 -27.183 1.00 76.38 182 VAL A O 1
ATOM 1414 N N . ASN A 1 183 ? 17.683 12.986 -26.898 1.00 84.62 183 ASN A N 1
ATOM 1415 C CA . ASN A 1 183 ? 17.624 13.134 -25.445 1.00 84.62 183 ASN A CA 1
ATOM 1416 C C . ASN A 1 183 ? 17.069 11.835 -24.870 1.00 84.62 183 ASN A C 1
ATOM 1418 O O . ASN A 1 183 ? 15.857 11.672 -24.729 1.00 84.62 183 ASN A O 1
ATOM 1422 N N . ALA A 1 184 ? 17.961 10.890 -24.615 1.00 89.06 184 ALA A N 1
ATOM 1423 C CA . ALA A 1 184 ? 17.590 9.533 -24.255 1.00 89.06 184 ALA A CA 1
ATOM 1424 C C . ALA A 1 184 ? 18.359 9.050 -23.026 1.00 89.06 184 ALA A C 1
ATOM 1426 O O . ALA A 1 184 ? 19.420 9.580 -22.700 1.00 89.06 184 ALA A O 1
ATOM 1427 N N . LEU A 1 185 ? 17.832 8.026 -22.367 1.00 90.56 185 LEU A N 1
ATOM 1428 C CA . LEU A 1 185 ? 18.543 7.239 -21.368 1.00 90.56 185 LEU A CA 1
ATOM 1429 C C . LEU A 1 185 ? 18.892 5.884 -21.973 1.00 90.56 185 LEU A C 1
ATOM 1431 O O . LEU A 1 185 ? 18.014 5.171 -22.457 1.00 90.56 185 LEU A O 1
ATOM 1435 N N . VAL A 1 186 ? 20.175 5.537 -21.941 1.00 91.00 186 VAL A N 1
ATOM 1436 C CA . VAL A 1 186 ? 20.649 4.183 -22.229 1.00 91.00 186 VAL A CA 1
ATOM 1437 C C . VAL A 1 186 ? 20.741 3.460 -20.896 1.00 91.00 186 VAL A C 1
ATOM 1439 O O . VAL A 1 186 ? 21.511 3.866 -20.028 1.00 91.00 186 VAL A O 1
ATOM 1442 N N . VAL A 1 187 ? 19.935 2.419 -20.729 1.00 90.50 187 VAL A N 1
ATOM 1443 C CA . VAL A 1 187 ? 19.787 1.689 -19.470 1.00 90.50 187 VAL A CA 1
ATOM 1444 C C . VAL A 1 187 ? 20.165 0.234 -19.709 1.00 90.50 187 VAL A C 1
ATOM 1446 O O . VAL A 1 187 ? 19.620 -0.395 -20.616 1.00 90.50 187 VAL A O 1
ATOM 1449 N N . ARG A 1 188 ? 21.098 -0.288 -18.911 1.00 89.38 188 ARG A N 1
ATOM 1450 C CA . ARG A 1 188 ? 21.522 -1.686 -18.884 1.00 89.38 188 ARG A CA 1
ATOM 1451 C C . ARG A 1 188 ? 21.165 -2.295 -17.534 1.00 89.38 188 ARG A C 1
ATOM 1453 O O . ARG A 1 188 ? 21.887 -2.067 -16.570 1.00 89.38 188 ARG A O 1
ATOM 1460 N N . VAL A 1 189 ? 20.071 -3.045 -17.479 1.00 86.88 189 VAL A N 1
ATOM 1461 C CA . VAL A 1 189 ? 19.548 -3.664 -16.251 1.00 86.88 189 VAL A CA 1
ATOM 1462 C C . VAL A 1 189 ? 18.832 -4.979 -16.564 1.00 86.88 189 VAL A C 1
ATOM 1464 O O . VAL A 1 189 ? 18.705 -5.369 -17.726 1.00 86.88 189 VAL A O 1
ATOM 1467 N N . THR A 1 190 ? 18.362 -5.682 -15.538 1.00 82.31 190 THR A N 1
ATOM 1468 C CA . THR A 1 190 ? 17.589 -6.919 -15.695 1.00 82.31 190 THR A CA 1
ATOM 1469 C C . THR A 1 190 ? 16.238 -6.650 -16.364 1.00 82.31 190 THR A C 1
ATOM 1471 O O . THR A 1 190 ? 15.723 -5.525 -16.380 1.00 82.31 190 THR A O 1
ATOM 1474 N N . ARG A 1 191 ? 15.606 -7.697 -16.909 1.00 77.50 191 ARG A N 1
ATOM 1475 C CA . ARG A 1 191 ? 14.265 -7.581 -17.509 1.00 77.50 191 ARG A CA 1
ATOM 1476 C C . ARG A 1 191 ? 13.236 -7.024 -16.517 1.00 77.50 191 ARG A C 1
ATOM 1478 O O . ARG A 1 191 ? 12.452 -6.154 -16.891 1.00 77.50 191 ARG A O 1
ATOM 1485 N N . ARG A 1 192 ? 13.272 -7.500 -15.269 1.00 75.12 192 ARG A N 1
ATOM 1486 C CA . ARG A 1 192 ? 12.380 -7.070 -14.183 1.00 75.12 192 ARG A CA 1
ATOM 1487 C C . ARG A 1 192 ? 12.520 -5.573 -13.901 1.00 75.12 192 ARG A C 1
ATOM 1489 O O . ARG A 1 192 ? 11.511 -4.875 -13.821 1.00 75.12 192 ARG A O 1
ATOM 1496 N N . MET A 1 193 ? 13.755 -5.074 -13.828 1.00 81.81 193 MET A N 1
ATOM 1497 C CA . MET A 1 193 ? 14.028 -3.647 -13.642 1.00 81.81 193 MET A CA 1
ATOM 1498 C C . MET A 1 193 ? 13.514 -2.823 -14.828 1.00 81.81 193 MET A C 1
ATOM 1500 O O . MET A 1 193 ? 12.860 -1.803 -14.622 1.00 81.81 193 MET A O 1
ATOM 1504 N N . HIS A 1 194 ? 13.719 -3.283 -16.069 1.00 84.12 194 HIS A N 1
ATOM 1505 C CA . HIS A 1 194 ? 13.196 -2.607 -17.264 1.00 84.12 194 HIS A CA 1
ATOM 1506 C C . HIS A 1 194 ? 11.670 -2.456 -17.261 1.00 84.12 194 HIS A C 1
ATOM 1508 O O . HIS A 1 194 ? 11.167 -1.389 -17.616 1.00 84.12 194 HIS A O 1
ATOM 1514 N N . ASP A 1 195 ? 10.935 -3.486 -16.835 1.00 77.62 195 ASP A N 1
ATOM 1515 C CA . ASP A 1 195 ? 9.477 -3.400 -16.718 1.00 77.62 195 ASP A CA 1
ATOM 1516 C C . ASP A 1 195 ? 9.069 -2.335 -15.667 1.00 77.62 195 ASP A C 1
ATOM 1518 O O . ASP A 1 195 ? 8.074 -1.631 -15.849 1.00 77.62 195 ASP A O 1
ATOM 1522 N N . GLY A 1 196 ? 9.865 -2.155 -14.603 1.00 79.62 196 GLY A N 1
ATOM 1523 C CA . GLY A 1 196 ? 9.721 -1.063 -13.631 1.00 79.62 196 GLY A CA 1
ATOM 1524 C C . GLY A 1 196 ? 10.002 0.326 -14.222 1.00 79.62 196 GLY A C 1
ATOM 1525 O O . GLY A 1 196 ? 9.191 1.239 -14.051 1.00 79.62 196 GLY A O 1
ATOM 1526 N N . VAL A 1 197 ? 11.099 0.477 -14.976 1.00 86.75 197 VAL A N 1
ATOM 1527 C CA . VAL A 1 197 ? 11.450 1.726 -15.684 1.00 86.75 197 VAL A CA 1
ATOM 1528 C C . VAL A 1 197 ? 10.331 2.149 -16.635 1.00 86.75 197 VAL A C 1
ATOM 1530 O O . VAL A 1 197 ? 9.939 3.315 -16.665 1.00 86.75 197 VAL A O 1
ATOM 1533 N N . GLU A 1 198 ? 9.795 1.207 -17.410 1.00 84.50 198 GLU A N 1
ATOM 1534 C CA . GLU A 1 198 ? 8.740 1.474 -18.391 1.00 84.50 198 GLU A CA 1
ATOM 1535 C C . GLU A 1 198 ? 7.450 1.958 -17.744 1.00 84.50 198 GLU A C 1
ATOM 1537 O O . GLU A 1 198 ? 6.871 2.947 -18.202 1.00 84.50 198 GLU A O 1
ATOM 1542 N N . ARG A 1 199 ? 7.028 1.311 -16.653 1.00 80.19 199 ARG A N 1
ATOM 1543 C CA . ARG A 1 199 ? 5.856 1.738 -15.878 1.00 80.19 199 ARG A CA 1
ATOM 1544 C C . ARG A 1 199 ? 6.038 3.155 -15.344 1.00 80.19 199 ARG A C 1
ATOM 1546 O O . ARG A 1 199 ? 5.199 4.010 -15.611 1.00 80.19 199 ARG A O 1
ATOM 1553 N N . LEU A 1 200 ? 7.169 3.432 -14.693 1.00 86.31 200 LEU A N 1
ATOM 1554 C CA . LEU A 1 200 ? 7.453 4.750 -14.124 1.00 86.31 200 LEU A CA 1
ATOM 1555 C C . LEU A 1 200 ? 7.472 5.858 -15.191 1.00 86.31 200 LEU A C 1
ATOM 1557 O O . LEU A 1 200 ? 6.838 6.901 -15.022 1.00 86.31 200 LEU A O 1
ATOM 1561 N N . LEU A 1 201 ? 8.173 5.644 -16.310 1.00 87.56 201 LEU A N 1
ATOM 1562 C CA . LEU A 1 201 ? 8.230 6.623 -17.401 1.00 87.56 201 LEU A CA 1
ATOM 1563 C C . LEU A 1 201 ? 6.858 6.848 -18.049 1.00 87.56 201 LEU A C 1
ATOM 1565 O O . LEU A 1 201 ? 6.543 7.977 -18.441 1.00 87.56 201 LEU A O 1
ATOM 1569 N N . SER A 1 202 ? 6.047 5.795 -18.167 1.00 83.06 202 SER A N 1
ATOM 1570 C CA . SER A 1 202 ? 4.671 5.893 -18.653 1.00 83.06 202 SER A CA 1
ATOM 1571 C C . SER A 1 202 ? 3.808 6.739 -17.713 1.00 83.06 202 SER A C 1
ATOM 1573 O O . SER A 1 202 ? 3.158 7.679 -18.174 1.00 83.06 202 SER A O 1
ATOM 1575 N N . ASP A 1 203 ? 3.866 6.486 -16.405 1.00 80.38 203 ASP A N 1
ATOM 1576 C CA . ASP A 1 203 ? 3.105 7.230 -15.394 1.00 80.38 203 ASP A CA 1
ATOM 1577 C C . ASP A 1 203 ? 3.481 8.718 -15.381 1.00 80.38 203 ASP A C 1
ATOM 1579 O O . ASP A 1 203 ? 2.609 9.592 -15.426 1.00 80.38 203 ASP A O 1
ATOM 1583 N N . LEU A 1 204 ? 4.781 9.030 -15.421 1.00 83.88 204 LEU A N 1
ATOM 1584 C CA . LEU A 1 204 ? 5.281 10.408 -15.478 1.00 83.88 204 LEU A CA 1
ATOM 1585 C C . LEU A 1 204 ? 4.800 11.156 -16.729 1.00 83.88 204 LEU A C 1
ATOM 1587 O O . LEU A 1 204 ? 4.463 12.346 -16.660 1.00 83.88 204 LEU A O 1
ATOM 1591 N N . ARG A 1 205 ? 4.753 10.474 -17.882 1.00 83.62 205 ARG A N 1
ATOM 1592 C CA . ARG A 1 205 ? 4.238 11.043 -19.135 1.00 83.62 205 ARG A CA 1
ATOM 1593 C C . ARG A 1 205 ? 2.741 11.263 -19.079 1.00 83.62 205 ARG A C 1
ATOM 1595 O O . ARG A 1 205 ? 2.296 12.362 -19.419 1.00 83.62 205 ARG A O 1
ATOM 1602 N N . GLN A 1 206 ? 1.981 10.275 -18.621 1.00 76.69 206 GLN A N 1
ATOM 1603 C CA . GLN A 1 206 ? 0.536 10.407 -18.511 1.00 76.69 206 GLN A CA 1
ATOM 1604 C C . GLN A 1 206 ? 0.163 11.571 -17.588 1.00 76.69 206 GLN A C 1
ATOM 1606 O O . GLN A 1 206 ? -0.611 12.441 -17.988 1.00 76.69 206 GLN A O 1
ATOM 1611 N N . MET A 1 207 ? 0.804 11.684 -16.425 1.00 74.25 207 MET A N 1
ATOM 1612 C CA . MET A 1 207 ? 0.598 12.813 -15.517 1.00 74.25 207 MET A CA 1
ATOM 1613 C C . MET A 1 207 ? 0.949 14.160 -16.144 1.00 74.25 207 MET A C 1
ATOM 1615 O O . MET A 1 207 ? 0.238 15.138 -15.933 1.00 74.25 207 MET A O 1
ATOM 1619 N N . ARG A 1 208 ? 2.021 14.248 -16.942 1.00 74.81 208 ARG A N 1
ATOM 1620 C CA . ARG A 1 208 ? 2.363 15.498 -17.638 1.00 74.81 208 ARG A CA 1
ATOM 1621 C C . ARG A 1 208 ? 1.269 15.924 -18.620 1.00 74.81 208 ARG A C 1
ATOM 1623 O O . ARG A 1 208 ? 0.986 17.119 -18.735 1.00 74.81 208 ARG A O 1
ATOM 1630 N N . HIS A 1 209 ? 0.685 14.970 -19.346 1.00 69.25 209 HIS A N 1
ATOM 1631 C CA . HIS A 1 209 ? -0.440 15.235 -20.250 1.00 69.25 209 HIS A CA 1
ATOM 1632 C C . HIS A 1 209 ? -1.692 15.638 -19.484 1.00 69.25 209 HIS A C 1
ATOM 1634 O O . HIS A 1 209 ? -2.380 16.577 -19.879 1.00 69.25 209 HIS A O 1
ATOM 1640 N N . GLU A 1 210 ? -1.951 14.998 -18.350 1.00 65.62 210 GLU A N 1
ATOM 1641 C CA . GLU A 1 210 ? -3.095 15.302 -17.496 1.00 65.62 210 GLU A CA 1
ATOM 1642 C C . GLU A 1 210 ? -2.952 16.638 -16.759 1.00 65.62 210 GLU A C 1
ATOM 1644 O O . GLU A 1 210 ? -3.943 17.350 -16.637 1.00 65.62 210 GLU A O 1
ATOM 1649 N N . ALA A 1 211 ? -1.746 17.060 -16.374 1.00 56.75 211 ALA A N 1
ATOM 1650 C CA . ALA A 1 211 ? -1.476 18.378 -15.788 1.00 56.75 211 ALA A CA 1
ATOM 1651 C C . ALA A 1 211 ? -1.777 19.547 -16.753 1.00 56.75 211 ALA A C 1
ATOM 1653 O O . ALA A 1 211 ? -1.905 20.697 -16.327 1.00 56.75 211 ALA A O 1
ATOM 1654 N N . ALA A 1 212 ? -1.919 19.277 -18.059 1.00 49.47 212 ALA A N 1
ATOM 1655 C CA . ALA A 1 212 ? -2.443 20.241 -19.029 1.00 49.47 212 ALA A CA 1
ATOM 1656 C C . ALA A 1 212 ? -3.978 20.408 -18.945 1.00 49.47 212 ALA A C 1
ATOM 1658 O O . ALA A 1 212 ? -4.522 21.372 -19.485 1.00 49.47 212 ALA A O 1
ATOM 1659 N N . SER A 1 213 ? -4.673 19.506 -18.245 1.00 46.91 213 SER A N 1
ATOM 1660 C CA . SER A 1 213 ? -6.097 19.571 -17.910 1.00 46.91 213 SER A CA 1
ATOM 1661 C C . SER A 1 213 ? -6.284 19.974 -16.437 1.00 46.91 213 SER A C 1
ATOM 1663 O O . SER A 1 213 ? -5.543 19.562 -15.557 1.00 46.91 213 SER A O 1
ATOM 1665 N N . SER A 1 214 ? -7.242 20.853 -16.135 1.00 41.25 214 SER A N 1
ATOM 1666 C CA . SER A 1 214 ? -7.277 21.635 -14.882 1.00 41.25 214 SER A CA 1
ATOM 1667 C C . SER A 1 214 ? -7.591 20.864 -13.583 1.00 41.25 214 SER A C 1
ATOM 1669 O O . SER A 1 214 ? -7.894 21.501 -12.572 1.00 41.25 214 SER A O 1
ATOM 1671 N N . LYS A 1 215 ? -7.608 19.528 -13.591 1.00 42.41 215 LYS A N 1
ATOM 1672 C CA . LYS A 1 215 ? -7.844 18.695 -12.404 1.00 42.41 215 LYS A CA 1
ATOM 1673 C C . LYS A 1 215 ? -6.887 17.498 -12.430 1.00 42.41 215 LYS A C 1
ATOM 1675 O O . LYS A 1 215 ? -6.945 16.757 -13.411 1.00 42.41 215 LYS A O 1
ATOM 1680 N N . PRO A 1 216 ? -6.076 17.278 -11.379 1.00 43.34 216 PRO A N 1
ATOM 1681 C CA . PRO A 1 216 ? -5.270 16.069 -11.281 1.00 43.34 216 PRO A CA 1
ATOM 1682 C C . PRO A 1 216 ? -6.213 14.863 -11.252 1.00 43.34 216 PRO A C 1
ATOM 1684 O O . PRO A 1 216 ? -7.106 14.783 -10.402 1.00 43.34 216 PRO A O 1
ATOM 1687 N N . LYS A 1 217 ? -6.073 13.957 -12.222 1.00 47.44 217 LYS A N 1
ATOM 1688 C CA . LYS A 1 217 ? -6.704 12.639 -12.151 1.00 47.44 217 LYS A CA 1
ATOM 1689 C C . LYS A 1 217 ? -5.754 11.698 -11.401 1.00 47.44 217 LYS A C 1
ATOM 1691 O O . LYS A 1 217 ? -4.545 11.911 -11.424 1.00 47.44 217 LYS A O 1
ATOM 1696 N N . PRO A 1 218 ? -6.290 10.713 -10.661 1.00 49.44 218 PRO A N 1
ATOM 1697 C CA . PRO A 1 218 ? -5.458 9.714 -10.006 1.00 49.44 218 PRO A CA 1
ATOM 1698 C C . PRO A 1 218 ? -4.620 8.963 -11.043 1.00 49.44 218 PRO A C 1
ATOM 1700 O O . PRO A 1 218 ? -5.063 8.787 -12.180 1.00 49.44 218 PRO A O 1
ATOM 1703 N N . THR A 1 219 ? -3.440 8.517 -10.612 1.00 53.31 219 THR A N 1
ATOM 1704 C CA . THR A 1 219 ? -2.469 7.743 -11.389 1.00 53.31 219 THR A CA 1
ATOM 1705 C C . THR A 1 219 ? -3.170 6.615 -12.161 1.00 53.31 219 THR A C 1
ATOM 1707 O O . THR A 1 219 ? -4.161 6.059 -11.669 1.00 53.31 219 THR A O 1
ATOM 1710 N N . PRO A 1 220 ? -2.708 6.262 -13.368 1.00 52.72 220 PRO A N 1
ATOM 1711 C CA . PRO A 1 220 ? -3.393 5.316 -14.234 1.00 52.72 220 PRO A CA 1
ATOM 1712 C C . PRO A 1 220 ? -3.269 3.927 -13.621 1.00 52.72 220 PRO A C 1
ATOM 1714 O O . PRO A 1 220 ? -2.226 3.288 -13.663 1.00 52.72 220 PRO A O 1
ATOM 1717 N N . ILE A 1 221 ? -4.341 3.461 -12.994 1.00 64.44 221 ILE A N 1
ATOM 1718 C CA . ILE A 1 221 ? -4.364 2.130 -12.396 1.00 64.44 221 ILE A CA 1
ATOM 1719 C C . ILE A 1 221 ? -4.464 1.108 -13.546 1.00 64.44 221 ILE A C 1
ATOM 1721 O O . ILE A 1 221 ? -5.367 1.263 -14.382 1.00 64.44 221 ILE A O 1
ATOM 1725 N N . PRO A 1 222 ? -3.610 0.064 -13.593 1.00 68.94 222 PRO A N 1
ATOM 1726 C CA . PRO A 1 222 ? -3.717 -1.007 -14.582 1.00 68.94 222 PRO A CA 1
ATOM 1727 C C . PRO A 1 222 ? -5.137 -1.578 -14.665 1.00 68.94 222 PRO A C 1
ATOM 1729 O O . PRO A 1 222 ? -5.845 -1.650 -13.658 1.00 68.94 222 PRO A O 1
ATOM 1732 N N . GLU A 1 223 ? -5.582 -2.001 -15.851 1.00 72.56 223 GLU A N 1
ATOM 1733 C CA . GLU A 1 223 ? -6.973 -2.440 -16.051 1.00 72.56 223 GLU A CA 1
ATOM 1734 C C . GLU A 1 223 ? -7.383 -3.592 -15.125 1.00 72.56 223 GLU A C 1
ATOM 1736 O O . GLU A 1 223 ? -8.496 -3.590 -14.591 1.00 72.56 223 GLU A O 1
ATOM 1741 N N . PHE A 1 224 ? -6.478 -4.538 -14.869 1.00 76.56 224 PHE A N 1
ATOM 1742 C CA . PHE A 1 224 ? -6.719 -5.635 -13.932 1.00 76.56 224 PHE A CA 1
ATOM 1743 C C . PHE A 1 224 ? -6.905 -5.125 -12.492 1.00 76.56 224 PHE A C 1
ATOM 1745 O O . PHE A 1 224 ? -7.866 -5.497 -11.818 1.00 76.56 224 PHE A O 1
ATOM 1752 N N . GLU A 1 225 ? -6.055 -4.201 -12.030 1.00 80.75 225 GLU A N 1
ATOM 1753 C CA . GLU A 1 225 ? -6.168 -3.621 -10.693 1.00 80.75 225 GLU A CA 1
ATOM 1754 C C . GLU A 1 225 ? -7.452 -2.785 -10.591 1.00 80.75 225 GLU A C 1
ATOM 1756 O O . GLU A 1 225 ? -8.153 -2.847 -9.579 1.00 80.75 225 GLU A O 1
ATOM 1761 N N . ARG A 1 226 ? -7.838 -2.071 -11.658 1.00 81.50 226 ARG A N 1
ATOM 1762 C CA . ARG A 1 226 ? -9.128 -1.368 -11.738 1.00 81.50 226 ARG A CA 1
ATOM 1763 C C . ARG A 1 226 ? -10.306 -2.322 -11.593 1.00 81.50 226 ARG A C 1
ATOM 1765 O O . ARG A 1 226 ? -11.247 -1.979 -10.879 1.00 81.50 226 ARG A O 1
ATOM 1772 N N . ARG A 1 227 ? -10.269 -3.492 -12.239 1.00 83.38 227 ARG A N 1
ATOM 1773 C CA . ARG A 1 227 ? -11.316 -4.520 -12.122 1.00 83.38 227 ARG A CA 1
ATOM 1774 C C . ARG A 1 227 ? -11.452 -5.017 -10.687 1.00 83.38 227 ARG A C 1
ATOM 1776 O O . ARG A 1 227 ? -12.554 -4.975 -10.147 1.00 83.38 227 ARG A O 1
ATOM 1783 N N . ILE A 1 228 ? -10.348 -5.409 -10.051 1.00 84.81 228 ILE A N 1
ATOM 1784 C CA . ILE A 1 228 ? -10.364 -5.905 -8.667 1.00 84.81 228 ILE A CA 1
ATOM 1785 C C . ILE A 1 228 ? -10.815 -4.788 -7.704 1.00 84.81 228 ILE A C 1
ATOM 1787 O O . ILE A 1 228 ? -11.693 -4.996 -6.866 1.00 84.81 228 ILE A O 1
ATOM 1791 N N . ARG A 1 229 ? -10.315 -3.554 -7.871 1.00 83.50 229 ARG A N 1
ATOM 1792 C CA . ARG A 1 229 ? -10.767 -2.381 -7.095 1.00 83.50 229 ARG A CA 1
ATOM 1793 C C . ARG A 1 229 ? -12.261 -2.097 -7.277 1.00 83.50 229 ARG A C 1
ATOM 1795 O O . ARG A 1 229 ? -12.916 -1.680 -6.324 1.00 83.50 229 ARG A O 1
ATOM 1802 N N . ALA A 1 230 ? -12.802 -2.284 -8.479 1.00 86.44 230 ALA A N 1
ATOM 1803 C CA . ALA A 1 230 ? -14.231 -2.132 -8.735 1.00 86.44 230 ALA A CA 1
ATOM 1804 C C . ALA A 1 230 ? -15.044 -3.251 -8.070 1.00 86.44 230 ALA A C 1
ATOM 1806 O O . ALA A 1 230 ? -16.075 -2.961 -7.463 1.00 86.44 230 ALA A O 1
ATOM 1807 N N . ALA A 1 231 ? -14.563 -4.497 -8.119 1.00 88.19 231 ALA A N 1
ATOM 1808 C CA . ALA A 1 231 ? -15.190 -5.629 -7.442 1.00 88.19 231 ALA A CA 1
ATOM 1809 C C . ALA A 1 231 ? -15.287 -5.393 -5.928 1.00 88.19 231 ALA A C 1
ATOM 1811 O O . ALA A 1 231 ? -16.347 -5.588 -5.343 1.00 88.19 231 ALA A O 1
ATOM 1812 N N . PHE A 1 232 ? -14.247 -4.829 -5.316 1.00 88.31 232 PHE A N 1
ATOM 1813 C CA . PHE A 1 232 ? -14.223 -4.504 -3.889 1.00 88.31 232 PHE A CA 1
ATOM 1814 C C . PHE A 1 232 ? -15.259 -3.490 -3.401 1.00 88.31 232 PHE A C 1
ATOM 1816 O O . PHE A 1 232 ? -15.538 -3.430 -2.202 1.00 88.31 232 PHE A O 1
ATOM 1823 N N . ARG A 1 233 ? -15.835 -2.692 -4.305 1.00 87.25 233 ARG A N 1
ATOM 1824 C CA . ARG A 1 233 ? -16.916 -1.752 -3.974 1.00 87.25 233 ARG A CA 1
ATOM 1825 C C . ARG A 1 233 ? -18.288 -2.417 -3.937 1.00 87.25 233 ARG A C 1
ATOM 1827 O O . ARG A 1 233 ? -19.227 -1.803 -3.442 1.00 87.25 233 ARG A O 1
ATOM 1834 N N . LYS A 1 234 ? -18.425 -3.629 -4.482 1.00 89.25 234 LYS A N 1
ATOM 1835 C CA . LYS A 1 234 ? -19.686 -4.373 -4.461 1.00 89.25 234 LYS A CA 1
ATOM 1836 C C . LYS A 1 234 ? -20.007 -4.766 -3.022 1.00 89.25 234 LYS A C 1
ATOM 1838 O O . LYS A 1 234 ? -19.115 -5.188 -2.288 1.00 89.25 234 LYS A O 1
ATOM 1843 N N . ASN A 1 235 ? -21.272 -4.638 -2.634 1.00 90.31 235 ASN A N 1
ATOM 1844 C CA . ASN A 1 235 ? -21.713 -5.118 -1.333 1.00 90.31 235 ASN A CA 1
ATOM 1845 C C . ASN A 1 235 ? -21.919 -6.630 -1.389 1.00 90.31 235 ASN A C 1
ATOM 1847 O O . ASN A 1 235 ? -22.647 -7.114 -2.254 1.00 90.31 235 ASN A O 1
ATOM 1851 N N . ILE A 1 236 ? -21.301 -7.356 -0.463 1.00 91.00 236 ILE A N 1
ATOM 1852 C CA . ILE A 1 236 ? -21.472 -8.802 -0.310 1.00 91.00 236 ILE A CA 1
ATOM 1853 C C . ILE A 1 236 ? -21.916 -9.120 1.118 1.00 91.00 236 ILE A C 1
ATOM 1855 O O . ILE A 1 236 ? -21.724 -8.322 2.035 1.00 91.00 236 ILE A O 1
ATOM 1859 N N . THR A 1 237 ? -22.546 -10.279 1.277 1.00 87.25 237 THR A N 1
ATOM 1860 C CA . THR A 1 237 ? -22.908 -10.869 2.572 1.00 87.25 237 THR A CA 1
ATOM 1861 C C . THR A 1 237 ? -22.197 -12.210 2.676 1.00 87.25 237 THR A C 1
ATOM 1863 O O . THR A 1 237 ? -22.172 -12.968 1.697 1.00 87.25 237 THR A O 1
ATOM 1866 N N . VAL A 1 238 ? -21.600 -12.487 3.830 1.00 87.19 238 VAL A N 1
ATOM 1867 C CA . VAL A 1 238 ? -20.917 -13.755 4.115 1.00 87.19 238 VAL A CA 1
ATOM 1868 C C . VAL A 1 238 ? -21.345 -14.271 5.482 1.00 87.19 238 VAL A C 1
ATOM 1870 O O . VAL A 1 238 ? -21.548 -13.489 6.413 1.00 87.19 238 VAL A O 1
ATOM 1873 N N . THR A 1 239 ? -21.493 -15.586 5.572 1.00 87.56 239 THR A N 1
ATOM 1874 C CA . THR A 1 239 ? -21.805 -16.298 6.806 1.00 87.56 239 THR A CA 1
ATOM 1875 C C . THR A 1 239 ? -20.921 -17.528 6.829 1.00 87.56 239 THR A C 1
ATOM 1877 O O . THR A 1 239 ? -21.148 -18.464 6.069 1.00 87.56 239 THR A O 1
ATOM 1880 N N . PHE A 1 240 ? -19.894 -17.475 7.663 1.00 87.81 240 PHE A N 1
ATOM 1881 C CA . PHE A 1 240 ? -18.976 -18.567 7.930 1.00 87.81 240 PHE A CA 1
ATOM 1882 C C . PHE A 1 240 ? -19.379 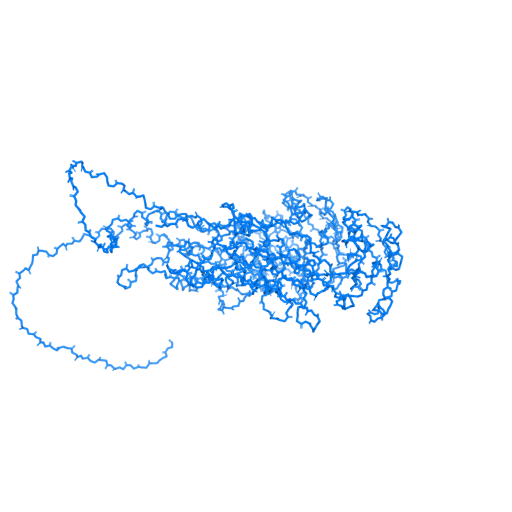-19.192 9.260 1.00 87.81 240 PHE A C 1
ATOM 1884 O O . PHE A 1 240 ? -19.568 -18.479 10.248 1.00 87.81 240 PHE A O 1
ATOM 1891 N N . ASN A 1 241 ? -19.551 -20.505 9.265 1.00 86.38 241 ASN A N 1
ATOM 1892 C CA . ASN A 1 241 ? -19.810 -21.290 10.462 1.00 86.38 241 ASN A CA 1
ATOM 1893 C C . ASN A 1 241 ? -18.857 -22.469 10.413 1.00 86.38 241 ASN A C 1
ATOM 1895 O O . ASN A 1 241 ? -19.041 -23.313 9.536 1.00 86.38 241 ASN A O 1
ATOM 1899 N N . GLU A 1 242 ? -17.830 -22.457 11.263 1.00 84.00 242 GLU A N 1
ATOM 1900 C CA . GLU A 1 242 ? -16.749 -23.446 11.230 1.00 84.00 242 GLU A CA 1
ATOM 1901 C C . GLU A 1 242 ? -16.304 -23.694 9.779 1.00 84.00 242 GLU A C 1
ATOM 1903 O O . GLU A 1 242 ? -16.404 -24.790 9.230 1.00 84.00 242 GLU A O 1
ATOM 1908 N N . THR A 1 243 ? -15.922 -22.626 9.079 1.00 87.69 243 THR A N 1
ATOM 1909 C CA . THR A 1 243 ? -15.490 -22.715 7.679 1.00 87.69 243 THR A CA 1
ATOM 1910 C C . THR A 1 243 ? -13.972 -22.587 7.616 1.00 87.69 243 THR A C 1
ATOM 1912 O O . THR A 1 243 ? -13.466 -21.581 8.111 1.00 87.69 243 THR A O 1
ATOM 1915 N N . PRO A 1 244 ? -13.240 -23.532 6.994 1.00 88.88 244 PRO A N 1
ATOM 1916 C CA . PRO A 1 244 ? -11.789 -23.431 6.856 1.00 88.88 244 PRO A CA 1
ATOM 1917 C C . PRO A 1 244 ? -11.358 -22.103 6.226 1.00 88.88 244 PRO A C 1
ATOM 1919 O O . PRO A 1 244 ? -11.979 -21.656 5.251 1.00 88.88 244 PRO A O 1
ATOM 1922 N N . PHE A 1 245 ? -10.287 -21.493 6.740 1.00 86.94 245 PHE A N 1
ATOM 1923 C CA . PHE A 1 245 ? -9.780 -20.184 6.305 1.00 86.94 245 PHE A CA 1
ATOM 1924 C C . PHE A 1 245 ? -9.649 -20.083 4.777 1.00 86.94 245 PHE A C 1
ATOM 1926 O O . PHE A 1 245 ? -10.196 -19.172 4.146 1.00 86.94 245 PHE A O 1
ATOM 1933 N N . GLU A 1 246 ? -9.008 -21.075 4.151 1.00 86.94 246 GLU A N 1
ATOM 1934 C CA . GLU A 1 246 ? -8.827 -21.123 2.697 1.00 86.94 246 GLU A CA 1
ATOM 1935 C C . GLU A 1 246 ? -10.169 -21.136 1.944 1.00 86.94 246 GLU A C 1
ATOM 1937 O O . GLU A 1 246 ? -10.324 -20.469 0.914 1.00 86.94 246 GLU A O 1
ATOM 1942 N N . GLN A 1 247 ? -11.165 -21.861 2.458 1.00 88.88 247 GLN A N 1
ATOM 1943 C CA . GLN A 1 247 ? -12.479 -21.956 1.832 1.00 88.88 247 GLN A CA 1
ATOM 1944 C C . GLN A 1 247 ? -13.267 -20.648 1.968 1.00 88.88 247 GLN A C 1
ATOM 1946 O O . GLN A 1 247 ? -13.895 -20.215 1.000 1.00 88.88 247 GLN A O 1
ATOM 1951 N N . ALA A 1 248 ? -13.190 -19.984 3.123 1.00 89.44 248 ALA A N 1
ATOM 1952 C CA . ALA A 1 248 ? -13.823 -18.686 3.349 1.00 89.44 248 ALA A CA 1
ATOM 1953 C C . ALA A 1 248 ? -13.270 -17.619 2.389 1.00 89.44 248 ALA A C 1
ATOM 1955 O O . ALA A 1 248 ? -14.021 -16.869 1.755 1.00 89.44 248 ALA A O 1
ATOM 1956 N N . VAL A 1 249 ? -11.949 -17.596 2.206 1.00 89.75 249 VAL A N 1
ATOM 1957 C CA . VAL A 1 249 ? -11.273 -16.687 1.277 1.00 89.75 249 VAL A CA 1
ATOM 1958 C C . VAL A 1 249 ? -11.642 -16.993 -0.183 1.00 89.75 249 VAL A C 1
ATOM 1960 O O . VAL A 1 249 ? -11.953 -16.070 -0.947 1.00 89.75 249 VAL A O 1
ATOM 1963 N N . LYS A 1 250 ? -11.684 -18.275 -0.573 1.00 89.75 250 LYS A N 1
ATOM 1964 C CA . LYS A 1 250 ? -12.156 -18.711 -1.902 1.00 89.75 250 LYS A CA 1
ATOM 1965 C C . LYS A 1 250 ? -13.606 -18.312 -2.159 1.00 89.75 250 LYS A C 1
ATOM 1967 O O . LYS A 1 250 ? -13.922 -17.867 -3.262 1.00 89.75 250 LYS A O 1
ATOM 1972 N N . GLU A 1 251 ? -14.481 -18.418 -1.161 1.00 90.56 251 GLU A N 1
ATOM 1973 C CA . GLU A 1 251 ? -15.877 -17.993 -1.274 1.00 90.56 251 GLU A CA 1
ATOM 1974 C C . GLU A 1 251 ? -15.983 -16.481 -1.527 1.00 90.56 251 GLU A C 1
ATOM 1976 O O . GLU A 1 251 ? -16.721 -16.054 -2.422 1.00 90.56 251 GLU A O 1
ATOM 1981 N N . ILE A 1 252 ? -15.215 -15.664 -0.795 1.00 91.00 252 ILE A N 1
ATOM 1982 C CA . ILE A 1 252 ? -15.172 -14.207 -0.998 1.00 91.00 252 ILE A CA 1
ATOM 1983 C C . ILE A 1 252 ? -14.692 -13.883 -2.416 1.00 91.00 252 ILE A C 1
ATOM 1985 O O . ILE A 1 252 ? -15.342 -13.106 -3.119 1.00 91.00 252 ILE A O 1
ATOM 1989 N N . ALA A 1 253 ? -13.590 -14.487 -2.864 1.00 89.88 253 ALA A N 1
ATOM 1990 C CA . ALA A 1 253 ? -13.057 -14.265 -4.206 1.00 89.88 253 ALA A CA 1
ATOM 1991 C C . ALA A 1 253 ? -14.040 -14.706 -5.306 1.00 89.88 253 ALA A C 1
ATOM 1993 O O . ALA A 1 253 ? -14.256 -13.972 -6.273 1.00 89.88 253 ALA A O 1
ATOM 1994 N N . GLY A 1 254 ? -14.705 -15.850 -5.118 1.00 89.81 254 GLY A N 1
ATOM 1995 C CA . GLY A 1 254 ? -15.734 -16.365 -6.021 1.00 89.81 254 GLY A CA 1
ATOM 1996 C C . GLY A 1 254 ? -16.941 -15.433 -6.137 1.00 89.81 254 GLY A C 1
ATOM 1997 O O . GLY A 1 254 ? -17.379 -15.131 -7.246 1.00 89.81 254 GLY A O 1
ATOM 1998 N N . LYS A 1 255 ? -17.433 -14.880 -5.018 1.00 90.12 255 LYS A N 1
ATOM 1999 C CA . LYS A 1 255 ? -18.509 -13.866 -5.016 1.00 90.12 255 LYS A CA 1
ATOM 2000 C C . LYS A 1 255 ? -18.117 -12.579 -5.749 1.00 90.12 255 LYS A C 1
ATOM 2002 O O . LYS A 1 255 ? -18.988 -11.854 -6.234 1.00 90.12 255 LYS A O 1
ATOM 2007 N N . LEU A 1 256 ? -16.823 -12.274 -5.816 1.00 88.38 256 LEU A N 1
ATOM 2008 C CA . LEU A 1 256 ? -16.301 -11.082 -6.482 1.00 88.38 256 LEU A CA 1
ATOM 2009 C C . LEU A 1 256 ? -15.965 -11.293 -7.959 1.00 88.38 256 LEU A C 1
ATOM 2011 O O . LEU A 1 256 ? -15.829 -10.288 -8.665 1.00 88.38 256 LEU A O 1
ATOM 2015 N N . ASP A 1 257 ? -15.890 -12.549 -8.413 1.00 87.88 257 ASP A N 1
ATOM 2016 C CA . ASP A 1 257 ? -15.383 -12.945 -9.732 1.00 87.88 257 ASP A CA 1
ATOM 2017 C C . ASP A 1 257 ? -13.969 -12.385 -9.981 1.00 87.88 257 ASP A C 1
ATOM 2019 O O . ASP A 1 257 ? -13.669 -11.752 -10.998 1.00 87.88 257 ASP A O 1
ATOM 2023 N N . VAL A 1 258 ? -13.101 -12.538 -8.973 1.00 90.31 258 VAL A N 1
ATOM 2024 C CA . VAL A 1 258 ? -11.693 -12.128 -9.038 1.00 90.31 258 VAL A CA 1
ATOM 2025 C C . VAL A 1 258 ? -10.781 -13.349 -8.918 1.00 90.31 258 VAL A C 1
ATOM 2027 O O . VAL A 1 258 ? -11.019 -14.199 -8.061 1.00 90.31 258 VAL A O 1
ATOM 2030 N N . PRO A 1 259 ? -9.720 -13.442 -9.740 1.00 88.62 259 PRO A N 1
ATOM 2031 C CA . PRO A 1 259 ? -8.685 -14.451 -9.560 1.00 88.62 259 PRO A CA 1
ATOM 2032 C C . PRO A 1 259 ? -8.034 -14.317 -8.180 1.00 88.62 259 PRO A C 1
ATOM 2034 O O . PRO A 1 259 ? -7.707 -13.204 -7.768 1.00 88.62 259 PRO A O 1
ATOM 2037 N N . LEU A 1 260 ? -7.840 -15.436 -7.488 1.00 90.38 260 LEU A N 1
ATOM 2038 C CA . LEU A 1 260 ? -7.266 -15.514 -6.146 1.00 90.38 260 LEU A CA 1
ATOM 2039 C C . LEU A 1 260 ? -5.984 -16.343 -6.189 1.00 90.38 260 LEU A C 1
ATOM 2041 O O . LEU A 1 260 ? -5.956 -17.393 -6.826 1.00 90.38 260 LEU A O 1
ATOM 2045 N N . PHE A 1 261 ? -4.968 -15.887 -5.470 1.00 89.19 261 PHE A N 1
ATOM 2046 C CA . PHE A 1 261 ? -3.795 -16.669 -5.116 1.00 89.19 261 PHE A CA 1
ATOM 2047 C C . PHE A 1 261 ? -3.601 -16.607 -3.602 1.00 89.19 261 PHE A C 1
ATOM 2049 O O . PHE A 1 261 ? -3.683 -15.526 -3.012 1.00 89.19 261 PHE A O 1
ATOM 2056 N N . LEU A 1 262 ? -3.374 -17.768 -2.998 1.00 87.88 262 LEU A N 1
ATOM 2057 C CA . LEU A 1 262 ? -3.135 -17.926 -1.573 1.00 87.88 262 LEU A CA 1
ATOM 2058 C C . LEU A 1 262 ? -1.707 -18.437 -1.390 1.00 87.88 262 LEU A C 1
ATOM 2060 O O . LEU A 1 262 ? -1.396 -19.533 -1.848 1.00 87.88 262 LEU A O 1
ATOM 2064 N N . ASP A 1 263 ? -0.871 -17.639 -0.741 1.00 85.75 263 ASP A N 1
ATOM 2065 C CA . ASP A 1 263 ? 0.522 -17.957 -0.438 1.00 85.75 263 ASP A CA 1
ATOM 2066 C C . ASP A 1 263 ? 0.582 -18.966 0.716 1.00 85.75 263 ASP A C 1
ATOM 2068 O O . ASP A 1 263 ? 0.657 -18.605 1.890 1.00 85.75 263 ASP A O 1
ATOM 2072 N N . ARG A 1 264 ? 0.432 -20.251 0.383 1.00 83.06 264 ARG A N 1
ATOM 2073 C CA . ARG A 1 264 ? 0.312 -21.330 1.376 1.00 83.06 264 ARG A CA 1
ATOM 2074 C C . ARG A 1 264 ? 1.569 -21.470 2.226 1.00 83.06 264 ARG A C 1
ATOM 2076 O O . ARG A 1 264 ? 1.451 -21.771 3.408 1.00 83.06 264 ARG A O 1
ATOM 2083 N N . THR A 1 265 ? 2.739 -21.232 1.641 1.00 81.94 265 THR A N 1
ATOM 2084 C CA . THR A 1 265 ? 4.024 -21.302 2.341 1.00 81.94 265 THR A CA 1
ATOM 2085 C C . THR A 1 265 ? 4.109 -20.223 3.414 1.00 81.94 265 THR A C 1
ATOM 2087 O O . THR A 1 265 ? 4.351 -20.543 4.573 1.00 81.94 265 THR A O 1
ATOM 2090 N N . ALA A 1 266 ? 3.822 -18.965 3.064 1.00 82.00 266 ALA A N 1
ATOM 2091 C CA . ALA A 1 266 ? 3.830 -17.861 4.023 1.00 82.00 266 ALA A CA 1
ATOM 2092 C C . ALA A 1 266 ? 2.824 -18.048 5.163 1.00 82.00 266 ALA A C 1
ATOM 2094 O O . ALA A 1 266 ? 3.118 -17.761 6.318 1.00 82.00 266 ALA A O 1
ATOM 2095 N N . LEU A 1 267 ? 1.627 -18.532 4.835 1.00 85.00 267 LEU A N 1
ATOM 2096 C CA . LEU A 1 267 ? 0.584 -18.769 5.829 1.00 85.00 267 LEU A CA 1
ATOM 2097 C C . LEU A 1 267 ? 0.958 -19.916 6.771 1.00 85.00 267 LEU A C 1
ATOM 2099 O O . LEU A 1 267 ? 0.775 -19.783 7.975 1.00 85.00 267 LEU A O 1
ATOM 2103 N N . ALA A 1 268 ? 1.536 -21.001 6.247 1.00 82.75 268 ALA A N 1
ATOM 2104 C CA . ALA A 1 268 ? 1.997 -22.120 7.062 1.00 82.75 268 ALA A CA 1
ATOM 2105 C C . ALA A 1 268 ? 3.168 -21.736 7.986 1.00 82.75 268 ALA A C 1
ATOM 2107 O O . ALA A 1 268 ? 3.209 -22.199 9.124 1.00 82.75 268 ALA A O 1
ATOM 2108 N N . GLU A 1 269 ? 4.096 -20.888 7.525 1.00 82.00 269 GLU A N 1
ATOM 2109 C CA . GLU A 1 269 ? 5.190 -20.340 8.348 1.00 82.00 269 GLU A CA 1
ATOM 2110 C C . GLU A 1 269 ? 4.665 -19.520 9.538 1.00 82.00 269 GLU A C 1
ATOM 2112 O O . GLU A 1 269 ? 5.202 -19.634 10.638 1.00 82.00 269 GLU A O 1
ATOM 2117 N N . ASP A 1 270 ? 3.574 -18.775 9.341 1.00 77.88 270 ASP A N 1
ATOM 2118 C CA . ASP A 1 270 ? 2.903 -17.992 10.387 1.00 77.88 270 ASP A CA 1
ATOM 2119 C C . ASP A 1 270 ? 1.865 -18.823 11.181 1.00 77.88 270 ASP A C 1
ATOM 2121 O O . ASP A 1 270 ? 1.079 -18.283 11.958 1.00 77.88 270 ASP A O 1
ATOM 2125 N N . GLY A 1 271 ? 1.864 -20.152 11.012 1.00 76.31 271 GLY A N 1
ATOM 2126 C CA . GLY A 1 271 ? 1.034 -21.083 11.782 1.00 76.31 271 GLY A CA 1
ATOM 2127 C C . GLY A 1 271 ? -0.433 -21.165 11.352 1.00 76.31 271 GLY A C 1
ATOM 2128 O O . GLY A 1 271 ? -1.225 -21.768 12.069 1.00 76.31 271 GLY A O 1
ATOM 2129 N N . ILE A 1 272 ? -0.790 -20.599 10.197 1.00 79.75 272 ILE A N 1
ATOM 2130 C CA . ILE A 1 272 ? -2.153 -20.592 9.653 1.00 79.75 272 ILE A CA 1
ATOM 2131 C C . ILE A 1 272 ? -2.338 -21.844 8.788 1.00 79.75 272 ILE A C 1
ATOM 2133 O O . ILE A 1 272 ? -1.870 -21.924 7.647 1.00 79.75 272 ILE A O 1
ATOM 2137 N N . GLY A 1 273 ? -2.991 -22.851 9.357 1.00 68.81 273 GLY A N 1
ATOM 2138 C CA . GLY A 1 273 ? -3.201 -24.171 8.777 1.00 68.81 273 GLY A CA 1
ATOM 2139 C C . GLY A 1 273 ? -4.548 -24.344 8.069 1.00 68.81 273 GLY A C 1
ATOM 2140 O O . GLY A 1 273 ? -5.467 -23.536 8.164 1.00 68.81 273 GLY A O 1
ATOM 2141 N N . ALA A 1 274 ? -4.696 -25.464 7.357 1.00 61.44 274 ALA A N 1
ATOM 2142 C CA . ALA A 1 274 ? -5.963 -25.841 6.719 1.00 61.44 274 ALA A CA 1
ATOM 2143 C C . ALA A 1 274 ? -7.088 -26.151 7.731 1.00 61.44 274 ALA A C 1
ATOM 2145 O O . ALA A 1 274 ? -8.264 -26.066 7.375 1.00 61.44 274 ALA A O 1
ATOM 2146 N N . ASP A 1 275 ? -6.719 -26.480 8.973 1.00 66.00 275 ASP A N 1
ATOM 2147 C CA . ASP A 1 275 ? -7.629 -26.802 10.078 1.00 66.00 275 ASP A CA 1
ATOM 2148 C C . ASP A 1 275 ? -8.042 -25.565 10.890 1.00 66.00 275 ASP A C 1
ATOM 2150 O O . ASP A 1 275 ? -8.631 -25.698 11.958 1.00 66.00 275 ASP A O 1
ATOM 2154 N N . ASP A 1 276 ? -7.739 -24.363 10.405 1.00 75.06 276 ASP A N 1
ATOM 2155 C CA . ASP A 1 276 ? -8.145 -23.120 11.045 1.00 75.06 276 ASP A CA 1
ATOM 2156 C C . ASP A 1 276 ? -9.541 -22.697 10.587 1.00 75.06 276 ASP A C 1
ATOM 2158 O O . ASP A 1 276 ? -9.804 -22.454 9.402 1.00 75.06 276 ASP A O 1
ATOM 2162 N N . TRP A 1 277 ? -10.460 -22.615 11.547 1.00 81.12 277 TRP A N 1
ATOM 2163 C CA . TRP A 1 277 ? -11.880 -22.406 11.292 1.00 81.12 277 TRP A CA 1
ATOM 2164 C C . TRP A 1 277 ? -12.272 -20.951 11.539 1.00 81.12 277 TRP A C 1
ATOM 2166 O O . TRP A 1 277 ? -11.970 -20.364 12.575 1.00 81.12 277 TRP A O 1
ATOM 2176 N N . ILE A 1 278 ? -13.028 -20.378 10.607 1.00 81.94 278 ILE A N 1
ATOM 2177 C CA . ILE A 1 278 ? -13.645 -19.063 10.753 1.00 81.94 278 ILE A CA 1
ATOM 2178 C C . ILE A 1 278 ? -15.129 -19.242 11.055 1.00 81.94 278 ILE A C 1
ATOM 2180 O O . ILE A 1 278 ? -15.872 -19.839 10.269 1.00 81.94 278 ILE A O 1
ATOM 2184 N N . THR A 1 279 ? -15.574 -18.616 12.142 1.00 81.50 279 THR A N 1
ATOM 2185 C CA . THR A 1 279 ? -16.993 -18.402 12.438 1.00 81.50 279 THR A CA 1
ATOM 2186 C C . THR A 1 279 ? -17.265 -16.903 12.469 1.00 81.50 279 THR A C 1
ATOM 2188 O O . THR A 1 279 ? -16.795 -16.180 13.342 1.00 81.50 279 THR A O 1
ATOM 2191 N N . GLN A 1 280 ? -17.989 -16.399 11.469 1.00 78.81 280 GLN A N 1
ATOM 2192 C CA . GLN A 1 280 ? -18.261 -14.971 11.330 1.00 78.81 280 GLN A CA 1
ATOM 2193 C C . GLN A 1 280 ? -19.490 -14.729 10.452 1.00 78.81 280 GLN A C 1
ATOM 2195 O O . GLN A 1 280 ? -19.592 -15.252 9.345 1.00 78.81 280 GLN A O 1
ATOM 2200 N N . THR A 1 281 ? -20.396 -13.855 10.892 1.00 78.06 281 THR A N 1
ATOM 2201 C CA . THR A 1 281 ? -21.511 -13.383 10.058 1.00 78.06 281 THR A CA 1
ATOM 2202 C C . THR A 1 281 ? -21.371 -11.894 9.777 1.00 78.06 281 THR A C 1
ATOM 2204 O O . THR A 1 281 ? -21.380 -11.064 10.685 1.00 78.06 281 THR A O 1
ATOM 2207 N N . LEU A 1 282 ? -21.269 -11.532 8.497 1.00 79.00 282 LEU A N 1
ATOM 2208 C CA . LEU A 1 282 ? -21.167 -10.148 8.048 1.00 79.00 282 LEU A CA 1
ATOM 2209 C C . LEU A 1 282 ? -22.313 -9.832 7.086 1.00 79.00 282 LEU A C 1
ATOM 2211 O O . LEU A 1 282 ? -22.341 -10.298 5.947 1.00 79.00 282 LEU A O 1
ATOM 2215 N N . GLY A 1 283 ? -23.237 -8.982 7.546 1.00 76.56 283 GLY A N 1
ATOM 2216 C CA . GLY A 1 283 ? -24.313 -8.428 6.717 1.00 76.56 283 GLY A CA 1
ATOM 2217 C C . GLY A 1 283 ? -23.807 -7.588 5.528 1.00 76.56 283 GLY A C 1
ATOM 2218 O O . GLY A 1 283 ? -22.605 -7.307 5.446 1.00 76.56 283 GLY A O 1
ATOM 2219 N N . PRO A 1 284 ? -24.711 -7.121 4.643 1.00 83.31 284 PRO A N 1
ATOM 2220 C CA . PRO A 1 284 ? -24.361 -6.488 3.372 1.00 83.31 284 PRO A CA 1
ATOM 2221 C C . PRO A 1 284 ? -23.424 -5.289 3.542 1.00 83.31 284 PRO A C 1
ATOM 2223 O O . PRO A 1 284 ? -23.804 -4.267 4.114 1.00 83.31 284 PRO A O 1
ATOM 2226 N N . ARG A 1 285 ? -22.197 -5.391 3.027 1.00 86.88 285 ARG A N 1
ATOM 2227 C CA . ARG A 1 285 ? -21.193 -4.315 3.106 1.00 86.88 285 ARG A CA 1
ATOM 2228 C C . ARG A 1 285 ? -20.152 -4.430 1.992 1.00 86.88 285 ARG A C 1
ATOM 2230 O O . ARG A 1 285 ? -20.059 -5.501 1.389 1.00 86.88 285 ARG A O 1
ATOM 2237 N N . PRO A 1 286 ? -19.357 -3.376 1.720 1.00 87.94 286 PRO A N 1
ATOM 2238 C CA . PRO A 1 286 ? -18.354 -3.412 0.664 1.00 87.94 286 PRO A CA 1
ATOM 2239 C C . PRO A 1 286 ? -17.402 -4.590 0.849 1.00 87.94 286 PRO A C 1
ATOM 2241 O O . PRO A 1 286 ? -16.858 -4.789 1.936 1.00 87.94 286 PRO A O 1
ATOM 2244 N N . ALA A 1 287 ? -17.170 -5.345 -0.219 1.00 88.56 287 ALA A N 1
ATOM 2245 C CA . ALA A 1 287 ? -16.366 -6.557 -0.185 1.00 88.56 287 ALA A CA 1
ATOM 2246 C C . ALA A 1 287 ? -14.929 -6.334 0.289 1.00 88.56 287 ALA A C 1
ATOM 2248 O O . ALA A 1 287 ? -14.360 -7.223 0.911 1.00 88.56 287 ALA A O 1
ATOM 2249 N N . LYS A 1 288 ? -14.373 -5.132 0.079 1.00 86.06 288 LYS A N 1
ATOM 2250 C CA . LYS A 1 288 ? -13.107 -4.724 0.706 1.00 86.06 288 LYS A CA 1
ATOM 2251 C C . LYS A 1 288 ? -13.143 -4.907 2.225 1.00 86.06 288 LYS A C 1
ATOM 2253 O O . LYS A 1 288 ? -12.245 -5.506 2.793 1.00 86.06 288 LYS A O 1
ATOM 2258 N N . SER A 1 289 ? -14.194 -4.386 2.857 1.00 84.75 289 SER A N 1
ATOM 2259 C CA . SER A 1 289 ? -14.359 -4.423 4.308 1.00 84.75 289 SER A CA 1
ATOM 2260 C C . SER A 1 289 ? -14.600 -5.847 4.796 1.00 84.75 289 SER A C 1
ATOM 2262 O O . SER A 1 289 ? -14.090 -6.214 5.843 1.00 84.75 289 SER A O 1
ATOM 2264 N N . VAL A 1 290 ? -15.340 -6.658 4.028 1.00 88.06 290 VAL A N 1
ATOM 2265 C CA . VAL A 1 290 ? -15.501 -8.090 4.325 1.00 88.06 290 VAL A CA 1
ATOM 2266 C C . VAL A 1 290 ? -14.145 -8.788 4.323 1.00 88.06 290 VAL A C 1
ATOM 2268 O O . VAL A 1 290 ? -13.767 -9.339 5.345 1.00 88.06 290 VAL A O 1
ATOM 2271 N N . LEU A 1 291 ? -13.385 -8.677 3.230 1.00 89.12 291 LEU A N 1
ATOM 2272 C CA . LEU A 1 291 ? -12.071 -9.306 3.109 1.00 89.12 291 LEU A CA 1
ATOM 2273 C C . LEU A 1 291 ? -11.111 -8.851 4.217 1.00 89.12 291 LEU A C 1
ATOM 2275 O O . LEU A 1 291 ? -10.504 -9.681 4.878 1.00 89.12 291 LEU A O 1
ATOM 2279 N N . GLU A 1 292 ? -11.005 -7.542 4.462 1.00 84.94 292 GLU A N 1
ATOM 2280 C CA . GLU A 1 292 ? -10.117 -6.995 5.496 1.00 84.94 292 GLU A CA 1
ATOM 2281 C C . GLU A 1 292 ? -10.456 -7.509 6.898 1.00 84.94 292 GLU A C 1
ATOM 2283 O O . GLU A 1 292 ? -9.547 -7.743 7.682 1.00 84.94 292 GLU A O 1
ATOM 2288 N N . ARG A 1 293 ? -11.739 -7.715 7.211 1.00 83.44 293 ARG A N 1
ATOM 2289 C CA . ARG A 1 293 ? -12.187 -8.230 8.515 1.00 83.44 293 ARG A CA 1
ATOM 2290 C C . ARG A 1 293 ? -12.063 -9.733 8.654 1.00 83.44 293 ARG A C 1
ATOM 2292 O O . ARG A 1 293 ? -11.977 -10.214 9.774 1.00 83.44 293 ARG A O 1
ATOM 2299 N N . THR A 1 294 ? -12.128 -10.457 7.545 1.00 87.25 294 THR A N 1
ATOM 2300 C CA . THR A 1 294 ? -11.904 -11.901 7.534 1.00 87.25 294 THR A CA 1
ATOM 2301 C C . THR A 1 294 ? -10.415 -12.205 7.682 1.00 87.25 294 THR A C 1
ATOM 2303 O O . THR A 1 294 ? -10.075 -13.158 8.360 1.00 87.25 294 THR A O 1
ATOM 2306 N N . LEU A 1 295 ? -9.533 -11.378 7.110 1.00 87.94 295 LEU A N 1
ATOM 2307 C CA . LEU A 1 295 ? -8.078 -11.559 7.192 1.00 87.94 295 LEU A CA 1
ATOM 2308 C C . LEU A 1 295 ? -7.450 -10.994 8.477 1.00 87.94 295 LEU A C 1
ATOM 2310 O O . LEU A 1 295 ? -6.449 -11.529 8.940 1.00 87.94 295 LEU A O 1
ATOM 2314 N N . LEU A 1 296 ? -8.026 -9.926 9.046 1.00 83.81 296 LEU A N 1
ATOM 2315 C CA . LEU A 1 296 ? -7.469 -9.212 10.202 1.00 83.81 296 LEU A CA 1
ATOM 2316 C C . LEU A 1 296 ? -7.163 -10.110 11.420 1.00 83.81 296 LEU A C 1
ATOM 2318 O O . LEU A 1 296 ? -6.026 -10.048 11.871 1.00 83.81 296 LEU A O 1
ATOM 2322 N N . PRO A 1 297 ? -8.087 -10.957 11.916 1.00 82.62 297 PRO A N 1
ATOM 2323 C CA . PRO A 1 297 ? -7.841 -11.785 13.105 1.00 82.62 297 PRO A CA 1
ATOM 2324 C C . PRO A 1 297 ? -6.680 -12.780 12.964 1.00 82.62 297 PRO A C 1
ATOM 2326 O O . PRO A 1 297 ? -6.177 -13.269 13.966 1.00 82.62 297 PRO A O 1
ATOM 2329 N N . TRP A 1 298 ? -6.284 -13.082 11.724 1.00 82.62 298 TRP A N 1
ATOM 2330 C CA . TRP A 1 298 ? -5.263 -14.071 11.374 1.00 82.62 298 TRP A CA 1
ATOM 2331 C C . TRP A 1 298 ? -3.917 -13.433 11.025 1.00 82.62 298 TRP A C 1
ATOM 2333 O O . TRP A 1 298 ? -3.075 -14.091 10.430 1.00 82.62 298 TRP A O 1
ATOM 2343 N N . GLY A 1 299 ? -3.738 -12.125 11.242 1.00 79.50 299 GLY A N 1
ATOM 2344 C CA . GLY A 1 299 ? -2.515 -11.441 10.806 1.00 79.50 299 GLY A CA 1
ATOM 2345 C C . GLY A 1 299 ? -2.278 -11.537 9.292 1.00 79.50 299 GLY A C 1
ATOM 2346 O O . GLY A 1 299 ? -1.150 -11.434 8.824 1.00 79.50 299 GLY A O 1
ATOM 2347 N N . CYS A 1 300 ? -3.327 -11.750 8.494 1.00 86.25 300 CYS A N 1
ATOM 2348 C CA . CYS A 1 300 ? -3.211 -11.859 7.045 1.00 86.25 300 CYS A CA 1
ATOM 2349 C C . CYS A 1 300 ? -3.424 -10.508 6.367 1.00 86.25 300 CYS A C 1
ATOM 2351 O O . CYS A 1 300 ? -4.231 -9.670 6.789 1.00 86.25 300 CYS A O 1
ATOM 2353 N N . LEU A 1 301 ? -2.766 -10.324 5.228 1.00 84.19 301 LEU A N 1
ATOM 2354 C CA . LEU A 1 301 ? -2.970 -9.176 4.360 1.00 84.19 301 LEU A CA 1
ATOM 2355 C C . LEU A 1 301 ? -3.295 -9.611 2.939 1.00 84.19 301 LEU A C 1
ATOM 2357 O O . LEU A 1 301 ? -3.182 -10.771 2.545 1.00 84.19 301 LEU A O 1
ATOM 2361 N N . TRP A 1 302 ? -3.720 -8.640 2.143 1.00 86.44 302 TRP A N 1
ATOM 2362 C CA . TRP A 1 302 ? -3.998 -8.857 0.737 1.00 86.44 302 TRP A CA 1
ATOM 2363 C C . TRP A 1 302 ? -3.337 -7.776 -0.116 1.00 86.44 302 TRP A C 1
ATOM 2365 O O . TRP A 1 302 ? -3.334 -6.582 0.201 1.00 86.44 302 TRP A O 1
ATOM 2375 N N . ALA A 1 303 ? -2.813 -8.193 -1.258 1.00 82.12 303 ALA A N 1
ATOM 2376 C CA . ALA A 1 303 ? -2.237 -7.350 -2.286 1.00 82.12 303 ALA A CA 1
ATOM 2377 C C . ALA A 1 303 ? -2.899 -7.637 -3.639 1.00 82.12 303 ALA A C 1
ATOM 2379 O O . ALA A 1 303 ? -3.619 -8.612 -3.828 1.00 82.12 303 ALA A O 1
ATOM 2380 N N . ILE A 1 304 ? -2.702 -6.733 -4.595 1.00 83.06 304 ILE A N 1
ATOM 2381 C CA . ILE A 1 304 ? -3.002 -7.014 -6.001 1.00 83.06 304 ILE A CA 1
ATOM 2382 C C . ILE A 1 304 ? -1.645 -7.146 -6.678 1.00 83.06 304 ILE A C 1
ATOM 2384 O O . ILE A 1 304 ? -0.932 -6.153 -6.821 1.00 83.06 304 ILE A O 1
ATOM 2388 N N . ARG A 1 305 ? -1.279 -8.373 -7.037 1.00 79.56 305 ARG A N 1
ATOM 2389 C CA . ARG A 1 305 ? 0.020 -8.735 -7.614 1.00 79.56 305 ARG A CA 1
ATOM 2390 C C . ARG A 1 305 ? -0.233 -9.777 -8.696 1.00 79.56 305 ARG A C 1
ATOM 2392 O O . ARG A 1 305 ? -1.176 -10.539 -8.565 1.00 79.56 305 ARG A O 1
ATOM 2399 N N . HIS A 1 306 ? 0.542 -9.765 -9.781 1.00 83.38 306 HIS A N 1
ATOM 2400 C CA . HIS A 1 306 ? 0.410 -10.745 -10.874 1.00 83.38 306 HIS A CA 1
ATOM 2401 C C . HIS A 1 306 ? -1.045 -10.955 -11.347 1.00 83.38 306 HIS A C 1
ATOM 2403 O O . HIS A 1 306 ? -1.503 -12.075 -11.515 1.00 83.38 306 HIS A O 1
ATOM 2409 N N . ASP A 1 307 ? -1.800 -9.867 -11.529 1.00 86.44 307 ASP A N 1
ATOM 2410 C CA . ASP A 1 307 ? -3.195 -9.904 -11.998 1.00 86.44 307 ASP A CA 1
ATOM 2411 C C . ASP A 1 307 ? -4.194 -10.677 -11.104 1.00 86.44 307 ASP A C 1
ATOM 2413 O O . ASP A 1 307 ? -5.346 -10.869 -11.499 1.00 86.44 307 ASP A O 1
ATOM 2417 N N . VAL A 1 308 ? -3.796 -11.051 -9.883 1.00 88.44 308 VAL A N 1
ATOM 2418 C CA . VAL A 1 308 ? -4.616 -11.776 -8.902 1.00 88.44 308 VAL A CA 1
ATOM 2419 C C . VAL A 1 308 ? -4.808 -10.967 -7.616 1.00 88.44 308 VAL A C 1
ATOM 2421 O O . VAL A 1 308 ? -4.053 -10.038 -7.302 1.00 88.44 308 VAL A O 1
ATOM 2424 N N . LEU A 1 309 ? -5.844 -11.322 -6.858 1.00 89.31 309 LEU A N 1
ATOM 2425 C CA . LEU A 1 309 ? -5.928 -11.040 -5.433 1.00 89.31 309 LEU A CA 1
ATOM 2426 C C . LEU A 1 309 ? -4.944 -11.973 -4.720 1.00 89.31 309 LEU A C 1
ATOM 2428 O O . LEU A 1 309 ? -5.197 -13.167 -4.629 1.00 89.31 309 LEU A O 1
ATOM 2432 N N . TYR A 1 310 ? -3.820 -11.425 -4.276 1.00 87.75 310 TYR A N 1
ATOM 2433 C CA . TYR A 1 310 ? -2.748 -12.154 -3.603 1.00 87.75 310 TYR A CA 1
ATOM 2434 C C . TYR A 1 310 ? -2.961 -12.060 -2.094 1.00 87.75 310 TYR A C 1
ATOM 2436 O O . TYR A 1 310 ? -3.007 -10.946 -1.571 1.00 87.75 310 TYR A O 1
ATOM 2444 N N . ILE A 1 311 ? -3.119 -13.185 -1.405 1.00 88.62 311 ILE A N 1
ATOM 2445 C CA . ILE A 1 311 ? -3.284 -13.238 0.052 1.00 88.62 311 ILE A CA 1
ATOM 2446 C C . ILE A 1 311 ? -2.080 -13.948 0.642 1.00 88.62 311 ILE A C 1
ATOM 2448 O O . ILE A 1 311 ? -1.724 -15.033 0.196 1.00 88.62 311 ILE A O 1
ATOM 2452 N N . THR A 1 312 ? -1.456 -13.294 1.612 1.00 87.19 312 THR A N 1
ATOM 2453 C CA . THR A 1 312 ? -0.241 -13.754 2.283 1.00 87.19 312 THR A CA 1
ATOM 2454 C C . THR A 1 312 ? -0.238 -13.228 3.710 1.00 87.19 312 THR A C 1
ATOM 2456 O O . THR A 1 312 ? -1.118 -12.449 4.104 1.00 87.19 312 THR A O 1
ATOM 2459 N N . SER A 1 313 ? 0.734 -13.667 4.485 1.00 84.56 313 SER A N 1
ATOM 2460 C CA . SER A 1 313 ? 0.865 -13.299 5.879 1.00 84.56 313 SER A CA 1
ATOM 2461 C C . SER A 1 313 ? 1.481 -11.903 6.058 1.00 84.56 313 SER A C 1
ATOM 2463 O O . SER A 1 313 ? 2.081 -11.335 5.136 1.00 84.56 313 SER A O 1
ATOM 2465 N N . LEU A 1 314 ? 1.300 -11.299 7.236 1.00 77.19 314 LEU A N 1
ATOM 2466 C CA . LEU A 1 314 ? 1.872 -9.987 7.555 1.00 77.19 314 LEU A CA 1
ATOM 2467 C C . LEU A 1 314 ? 3.406 -10.028 7.592 1.00 77.19 314 LEU A C 1
ATOM 2469 O O . LEU A 1 314 ? 4.039 -9.051 7.187 1.00 77.19 314 LEU A O 1
ATOM 2473 N N . SER A 1 315 ? 4.005 -11.154 7.991 1.00 72.06 315 SER A N 1
ATOM 2474 C CA . SER A 1 315 ? 5.462 -11.326 8.040 1.00 72.06 315 SER A CA 1
ATOM 2475 C C . SER A 1 315 ? 6.118 -11.223 6.651 1.00 72.06 315 SER A C 1
ATOM 2477 O O . SER A 1 315 ? 7.210 -10.669 6.519 1.00 72.06 315 SER A O 1
ATOM 2479 N N . LYS A 1 316 ? 5.415 -11.623 5.579 1.00 74.31 316 LYS A N 1
ATOM 2480 C CA . LYS A 1 316 ? 5.854 -11.476 4.174 1.00 74.31 316 LYS A CA 1
ATOM 2481 C C . LYS A 1 316 ? 5.487 -10.133 3.534 1.00 74.31 316 LYS A C 1
ATOM 2483 O O . LYS A 1 316 ? 5.535 -9.985 2.310 1.00 74.31 316 LYS A O 1
ATOM 2488 N N . GLN A 1 317 ? 5.126 -9.117 4.322 1.00 66.06 317 GLN A N 1
ATOM 2489 C CA . GLN A 1 317 ? 4.869 -7.776 3.787 1.00 66.06 317 GLN A CA 1
ATOM 2490 C C . GLN A 1 317 ? 6.097 -7.202 3.050 1.00 66.06 317 GLN A C 1
ATOM 2492 O O . GLN A 1 317 ? 5.935 -6.475 2.057 1.00 66.06 317 GLN A O 1
ATOM 2497 N N . ALA A 1 318 ? 7.308 -7.544 3.508 1.00 57.78 318 ALA A N 1
ATOM 2498 C CA . ALA A 1 318 ? 8.563 -7.203 2.846 1.00 57.78 318 ALA A CA 1
ATOM 2499 C C . ALA A 1 318 ? 8.593 -7.810 1.429 1.00 57.78 318 ALA A C 1
ATOM 2501 O O . ALA A 1 318 ? 8.525 -9.020 1.247 1.00 57.78 318 ALA A O 1
ATOM 2502 N N . GLY A 1 319 ? 8.639 -6.957 0.401 1.00 61.00 319 GLY A N 1
ATOM 2503 C CA . GLY A 1 319 ? 8.625 -7.386 -1.006 1.00 61.00 319 GLY A CA 1
ATOM 2504 C C . GLY A 1 319 ? 7.302 -7.170 -1.754 1.00 61.00 319 GLY A C 1
ATOM 2505 O O . GLY A 1 319 ? 7.271 -7.297 -2.980 1.00 61.00 319 GLY A O 1
ATOM 2506 N N . LEU A 1 320 ? 6.229 -6.731 -1.082 1.00 69.44 320 LEU A N 1
ATOM 2507 C CA . LEU A 1 320 ? 4.984 -6.264 -1.726 1.00 69.44 320 LEU A CA 1
ATOM 2508 C C . LEU A 1 320 ? 5.016 -4.770 -2.090 1.00 69.44 320 LEU A C 1
ATOM 2510 O O . LEU A 1 320 ? 3.978 -4.103 -2.191 1.00 69.44 320 LEU A O 1
ATOM 2514 N N . TYR A 1 321 ? 6.219 -4.241 -2.289 1.00 76.94 321 TYR A N 1
ATOM 2515 C CA . TYR A 1 321 ? 6.455 -2.864 -2.674 1.00 76.94 321 TYR A CA 1
ATOM 2516 C C . TYR A 1 321 ? 5.987 -2.603 -4.105 1.00 76.94 321 TYR A C 1
ATOM 2518 O O . TYR A 1 321 ? 6.304 -3.328 -5.049 1.00 76.94 321 TYR A O 1
ATOM 2526 N N . THR A 1 322 ? 5.222 -1.533 -4.273 1.00 77.06 322 THR A N 1
ATOM 2527 C CA . THR A 1 322 ? 4.774 -1.056 -5.579 1.00 77.06 322 THR A CA 1
ATOM 2528 C C . THR A 1 322 ? 5.233 0.372 -5.763 1.00 77.06 322 THR A C 1
ATOM 2530 O O . THR A 1 322 ? 5.199 1.136 -4.811 1.00 77.06 322 THR A O 1
ATOM 2533 N N . THR A 1 323 ? 5.608 0.756 -6.975 1.00 81.94 323 THR A N 1
ATOM 2534 C CA . THR A 1 323 ? 5.922 2.153 -7.285 1.00 81.94 323 THR A CA 1
ATOM 2535 C C . THR A 1 323 ? 4.666 2.870 -7.753 1.00 81.94 323 THR A C 1
ATOM 2537 O O . THR A 1 323 ? 3.938 2.357 -8.606 1.00 81.94 323 THR A O 1
ATOM 2540 N N . ARG A 1 324 ? 4.405 4.066 -7.226 1.00 82.75 324 ARG A N 1
ATOM 2541 C CA . ARG A 1 324 ? 3.349 4.972 -7.690 1.00 82.75 324 ARG A CA 1
ATOM 2542 C C . ARG A 1 324 ? 3.869 6.393 -7.814 1.00 82.75 324 ARG A C 1
ATOM 2544 O O . ARG A 1 324 ? 4.731 6.828 -7.056 1.00 82.75 324 ARG A O 1
ATOM 2551 N N . VAL A 1 325 ? 3.284 7.134 -8.748 1.00 85.62 325 VAL A N 1
ATOM 2552 C CA . VAL A 1 325 ? 3.583 8.550 -8.957 1.00 85.62 325 VAL A CA 1
ATOM 2553 C C . VAL A 1 325 ? 2.384 9.404 -8.540 1.00 85.62 325 VAL A C 1
ATOM 2555 O O . VAL A 1 325 ? 1.262 9.178 -8.996 1.00 85.62 325 VAL A O 1
ATOM 2558 N N . TYR A 1 326 ? 2.618 10.395 -7.677 1.00 85.19 326 TYR A N 1
ATOM 2559 C CA . TYR A 1 326 ? 1.596 11.276 -7.107 1.00 85.19 326 TYR A CA 1
ATOM 2560 C C . TYR A 1 326 ? 1.785 12.722 -7.556 1.00 85.19 326 TYR A C 1
ATOM 2562 O O . TYR A 1 326 ? 2.829 13.305 -7.283 1.00 85.19 326 TYR A O 1
ATOM 2570 N N . ASP A 1 327 ? 0.782 13.336 -8.198 1.00 83.62 327 ASP A N 1
ATOM 2571 C CA . ASP A 1 327 ? 0.836 14.770 -8.535 1.00 83.62 327 ASP A CA 1
ATOM 2572 C C . ASP A 1 327 ? 0.666 15.583 -7.257 1.00 83.62 327 ASP A C 1
ATOM 2574 O O . ASP A 1 327 ? -0.366 15.486 -6.600 1.00 83.62 327 ASP A O 1
ATOM 2578 N N . VAL A 1 328 ? 1.651 16.393 -6.898 1.00 85.00 328 VAL A N 1
ATOM 2579 C CA . VAL A 1 328 ? 1.591 17.237 -5.698 1.00 85.00 328 VAL A CA 1
ATOM 2580 C C . VAL A 1 328 ? 1.714 18.714 -6.043 1.00 85.00 328 VAL A C 1
ATOM 2582 O O . VAL A 1 328 ? 1.877 19.551 -5.159 1.00 85.00 328 VAL A O 1
ATOM 2585 N N . ALA A 1 329 ? 1.628 19.080 -7.326 1.00 80.00 329 ALA A N 1
ATOM 2586 C CA . ALA A 1 329 ? 1.858 20.443 -7.786 1.00 80.00 329 ALA A CA 1
ATOM 2587 C C . ALA A 1 329 ? 0.989 21.493 -7.070 1.00 80.00 329 ALA A C 1
ATOM 2589 O O . ALA A 1 329 ? 1.414 22.644 -6.939 1.00 80.00 329 ALA A O 1
ATOM 2590 N N . ASP A 1 330 ? -0.216 21.127 -6.648 1.00 77.06 330 ASP A N 1
ATOM 2591 C CA . ASP A 1 330 ? -1.173 21.965 -5.928 1.00 77.06 330 ASP A CA 1
ATOM 2592 C C . ASP A 1 330 ? -0.887 22.093 -4.423 1.00 77.06 330 ASP A C 1
ATOM 2594 O O . ASP A 1 330 ? -1.271 23.102 -3.829 1.00 77.06 330 ASP A O 1
ATOM 2598 N N . LEU A 1 331 ? -0.177 21.125 -3.841 1.00 78.19 331 LEU A N 1
ATOM 2599 C CA . LEU A 1 331 ? 0.140 21.042 -2.412 1.00 78.19 331 LEU A CA 1
ATOM 2600 C C . LEU A 1 331 ? 1.505 21.643 -2.042 1.00 78.19 331 LEU A C 1
ATOM 2602 O O . LEU A 1 331 ? 1.754 21.904 -0.870 1.00 78.19 331 LEU A O 1
ATOM 2606 N N . LEU A 1 332 ? 2.386 21.897 -3.015 1.00 76.81 332 LEU A N 1
ATOM 2607 C CA . LEU A 1 332 ? 3.707 22.480 -2.749 1.00 76.81 332 LEU A CA 1
ATOM 2608 C C . LEU A 1 332 ? 3.640 23.995 -2.493 1.00 76.81 332 LEU A C 1
ATOM 2610 O O . LEU A 1 332 ? 2.957 24.741 -3.209 1.00 76.81 332 LEU A O 1
ATOM 2614 N N . ALA A 1 333 ? 4.433 24.479 -1.533 1.00 62.00 333 ALA A N 1
ATOM 2615 C CA . ALA A 1 333 ? 4.568 25.905 -1.252 1.00 62.00 333 ALA A CA 1
ATOM 2616 C C . ALA A 1 333 ? 5.080 26.677 -2.489 1.00 62.00 333 ALA A C 1
ATOM 2618 O O . ALA A 1 333 ? 5.968 26.235 -3.226 1.00 62.00 333 ALA A O 1
ATOM 2619 N N . LYS A 1 334 ? 4.511 27.865 -2.750 1.00 52.62 334 LYS A N 1
ATOM 2620 C CA . LYS A 1 334 ? 5.078 28.777 -3.753 1.00 52.62 334 LYS A CA 1
ATOM 2621 C C . LYS A 1 334 ? 6.374 29.354 -3.193 1.00 52.62 334 LYS A C 1
ATOM 2623 O O . LYS A 1 334 ? 6.329 30.047 -2.181 1.00 52.62 334 LYS A O 1
ATOM 2628 N N . GLY A 1 335 ? 7.475 29.149 -3.913 1.00 47.47 335 GLY A N 1
ATOM 2629 C CA . GLY A 1 335 ? 8.686 29.942 -3.730 1.00 47.47 335 GLY A CA 1
ATOM 2630 C C . GLY A 1 335 ? 8.381 31.444 -3.807 1.00 47.47 335 GLY A C 1
ATOM 2631 O O . GLY A 1 335 ? 7.375 31.875 -4.386 1.00 47.47 335 GLY A O 1
ATOM 2632 N N . ASN A 1 336 ? 9.243 32.239 -3.183 1.00 39.38 336 ASN A N 1
ATOM 2633 C CA . ASN A 1 336 ? 9.178 33.699 -3.161 1.00 39.38 336 ASN A CA 1
ATOM 2634 C C . ASN A 1 336 ? 9.033 34.334 -4.568 1.00 39.38 336 ASN A C 1
ATOM 2636 O O . ASN A 1 336 ? 9.246 33.709 -5.609 1.00 39.38 336 ASN A O 1
ATOM 2640 N N . LYS A 1 337 ? 8.634 35.617 -4.598 1.00 41.06 337 LYS A N 1
ATOM 2641 C CA . LYS A 1 337 ? 8.221 36.384 -5.799 1.00 41.06 337 LYS A CA 1
ATOM 2642 C C . LYS A 1 337 ? 9.246 36.437 -6.950 1.00 41.06 337 LYS A C 1
ATOM 2644 O O . LYS A 1 337 ? 8.895 36.914 -8.024 1.00 41.06 337 LYS A O 1
ATOM 2649 N N . THR A 1 338 ? 10.474 35.966 -6.751 1.00 39.22 338 THR A N 1
ATOM 2650 C CA . THR A 1 338 ? 11.537 35.915 -7.763 1.00 39.22 338 THR A CA 1
ATOM 2651 C C . THR A 1 338 ? 11.574 34.605 -8.551 1.00 39.22 338 THR A C 1
ATOM 2653 O O . THR A 1 338 ? 12.286 34.536 -9.544 1.00 39.22 338 THR A O 1
ATOM 2656 N N . GLY A 1 339 ? 10.802 33.577 -8.170 1.00 38.06 339 GLY A N 1
ATOM 2657 C CA . GLY A 1 339 ? 10.721 32.317 -8.925 1.00 38.06 339 GLY A CA 1
ATOM 2658 C C . GLY A 1 339 ? 12.020 31.500 -8.960 1.00 38.06 339 GLY A C 1
ATOM 2659 O O . GLY A 1 339 ? 12.096 30.555 -9.741 1.00 38.06 339 GLY A O 1
ATOM 2660 N N . ALA A 1 340 ? 13.004 31.859 -8.129 1.00 35.38 340 ALA A N 1
ATOM 2661 C CA . ALA A 1 340 ? 14.357 31.305 -8.150 1.00 35.38 340 ALA A CA 1
ATOM 2662 C C . ALA A 1 340 ? 14.607 30.215 -7.091 1.00 35.38 340 ALA A C 1
ATOM 2664 O O . ALA A 1 340 ? 15.580 29.484 -7.215 1.00 35.38 340 ALA A O 1
ATOM 2665 N N . LEU A 1 341 ? 13.730 30.051 -6.090 1.00 37.31 341 LEU A N 1
ATOM 2666 C CA . LEU A 1 341 ? 13.784 28.886 -5.199 1.00 37.31 341 LEU A CA 1
ATOM 2667 C C . LEU A 1 341 ? 12.803 27.800 -5.678 1.00 37.31 341 LEU A C 1
ATOM 2669 O O . LEU A 1 341 ? 11.645 28.123 -5.986 1.00 37.31 341 LEU A O 1
ATOM 2673 N N . PRO A 1 342 ? 13.241 26.527 -5.771 1.00 48.81 342 PRO A N 1
ATOM 2674 C CA . PRO A 1 342 ? 12.377 25.414 -6.135 1.00 48.81 342 PRO A CA 1
ATOM 2675 C C . PRO A 1 342 ? 11.173 25.342 -5.191 1.00 48.81 342 PRO A C 1
ATOM 2677 O O . PRO A 1 342 ? 11.251 25.720 -4.026 1.00 48.81 342 PRO A O 1
ATOM 2680 N N . ARG A 1 343 ? 10.029 24.878 -5.706 1.00 65.12 343 ARG A N 1
ATOM 2681 C CA . ARG A 1 343 ? 8.919 24.498 -4.828 1.00 65.12 343 ARG A CA 1
ATOM 2682 C C . ARG A 1 343 ? 9.439 23.401 -3.908 1.00 65.12 343 ARG A C 1
ATOM 2684 O O . ARG A 1 343 ? 9.884 22.379 -4.422 1.00 65.12 343 ARG A O 1
ATOM 2691 N N . ASP A 1 344 ? 9.428 23.659 -2.610 1.00 75.00 344 ASP A N 1
ATOM 2692 C CA . ASP A 1 344 ? 10.019 22.755 -1.638 1.00 75.00 344 ASP A CA 1
ATOM 2693 C C . ASP A 1 344 ? 9.103 21.548 -1.416 1.00 75.00 344 ASP A C 1
ATOM 2695 O O . ASP A 1 344 ? 7.909 21.708 -1.148 1.00 75.00 344 ASP A O 1
ATOM 2699 N N . PHE A 1 345 ? 9.661 20.354 -1.603 1.00 83.81 345 PHE A N 1
ATOM 2700 C CA . PHE A 1 345 ? 8.976 19.086 -1.372 1.00 83.81 345 PHE A CA 1
ATOM 2701 C C . PHE A 1 345 ? 9.162 18.608 0.068 1.00 83.81 345 PHE A C 1
ATOM 2703 O O . PHE A 1 345 ? 8.331 17.828 0.528 1.00 83.81 345 PHE A O 1
ATOM 2710 N N . LEU A 1 346 ? 10.194 19.083 0.777 1.00 84.31 346 LEU A N 1
ATOM 2711 C CA . LEU A 1 346 ? 10.591 18.561 2.085 1.00 84.31 346 LEU A CA 1
ATOM 2712 C C . LEU A 1 346 ? 9.455 18.599 3.113 1.00 84.31 346 LEU A C 1
ATOM 2714 O O . LEU A 1 346 ? 9.165 17.538 3.657 1.00 84.31 346 LEU A O 1
ATOM 2718 N N . PRO A 1 347 ? 8.701 19.703 3.300 1.00 84.00 347 PRO A N 1
ATOM 2719 C CA . PRO A 1 347 ? 7.625 19.717 4.294 1.00 84.00 347 PRO A CA 1
ATOM 2720 C C . PRO A 1 347 ? 6.518 18.697 4.001 1.00 84.00 347 PRO A C 1
ATOM 2722 O O . PRO A 1 347 ? 5.904 18.147 4.910 1.00 84.00 347 PRO A O 1
ATOM 2725 N N . LEU A 1 348 ? 6.244 18.439 2.716 1.00 86.38 348 LEU A N 1
ATOM 2726 C CA . LEU A 1 348 ? 5.250 17.446 2.319 1.00 86.38 348 LEU A CA 1
ATOM 2727 C C . LEU A 1 348 ? 5.791 16.021 2.476 1.00 86.38 348 LEU A C 1
ATOM 2729 O O . LEU A 1 348 ? 5.040 15.143 2.885 1.00 86.38 348 LEU A O 1
ATOM 2733 N N . ILE A 1 349 ? 7.068 15.796 2.157 1.00 87.81 349 ILE A N 1
ATOM 2734 C CA . ILE A 1 349 ? 7.746 14.509 2.343 1.00 87.81 349 ILE A CA 1
ATOM 2735 C C . ILE A 1 349 ? 7.777 14.146 3.829 1.00 87.81 349 ILE A C 1
ATOM 2737 O O . ILE A 1 349 ? 7.292 13.080 4.191 1.00 87.81 349 ILE A O 1
ATOM 2741 N N . GLU A 1 350 ? 8.253 15.052 4.686 1.00 85.06 350 GLU A N 1
ATOM 2742 C CA . GLU A 1 350 ? 8.294 14.864 6.141 1.00 85.06 350 GLU A CA 1
ATOM 2743 C C . GLU A 1 350 ? 6.907 14.548 6.700 1.00 85.06 350 GLU A C 1
ATOM 2745 O O . GLU A 1 350 ? 6.737 13.589 7.453 1.00 85.06 350 GLU A O 1
ATOM 2750 N N . LEU A 1 351 ? 5.891 15.305 6.275 1.00 86.88 351 LEU A N 1
ATOM 2751 C CA . LEU A 1 351 ? 4.514 15.049 6.670 1.00 86.88 351 LEU A CA 1
ATOM 2752 C C . LEU A 1 351 ? 4.055 13.657 6.229 1.00 86.88 351 LEU A C 1
ATOM 2754 O O . LEU A 1 351 ? 3.447 12.953 7.024 1.00 86.88 351 LEU A O 1
ATOM 2758 N N . ILE A 1 352 ? 4.317 13.237 4.989 1.00 88.69 352 ILE A N 1
ATOM 2759 C CA . ILE A 1 352 ? 3.900 11.908 4.524 1.00 88.69 352 ILE A CA 1
ATOM 2760 C C . ILE A 1 352 ? 4.597 10.806 5.329 1.00 88.69 352 ILE A C 1
ATOM 2762 O O . ILE A 1 352 ? 3.922 9.873 5.765 1.00 88.69 352 ILE A O 1
ATOM 2766 N N . CYS A 1 353 ? 5.903 10.923 5.566 1.00 86.50 353 CYS A N 1
ATOM 2767 C CA . CYS A 1 353 ? 6.662 9.921 6.311 1.00 86.50 353 CYS A CA 1
ATOM 2768 C C . CYS A 1 353 ? 6.169 9.781 7.759 1.00 86.50 353 CYS A C 1
ATOM 2770 O O . CYS A 1 353 ? 5.994 8.667 8.240 1.00 86.50 353 CYS A O 1
ATOM 2772 N N . LEU A 1 354 ? 5.873 10.891 8.443 1.00 84.50 354 LEU A N 1
ATOM 2773 C CA . LEU A 1 354 ? 5.374 10.862 9.826 1.00 84.50 354 LEU A CA 1
ATOM 2774 C C . LEU A 1 354 ? 3.928 10.347 9.924 1.00 84.50 354 LEU A C 1
ATOM 2776 O O . LEU A 1 354 ? 3.544 9.678 10.885 1.00 84.50 354 LEU A O 1
ATOM 2780 N N . GLN A 1 355 ? 3.111 10.651 8.918 1.00 85.44 355 GLN A N 1
ATOM 2781 C CA . GLN A 1 355 ? 1.666 10.430 8.941 1.00 85.44 355 GLN A CA 1
ATOM 2782 C C . GLN A 1 355 ? 1.227 9.140 8.229 1.00 85.44 355 GLN A C 1
ATOM 2784 O O . GLN A 1 355 ? 0.038 8.951 7.980 1.00 85.44 355 GLN A O 1
ATOM 2789 N N . THR A 1 356 ? 2.155 8.256 7.860 1.00 83.62 356 THR A N 1
ATOM 2790 C CA . THR A 1 356 ? 1.826 6.982 7.207 1.00 83.62 356 THR A CA 1
ATOM 2791 C C . THR A 1 356 ? 2.651 5.838 7.783 1.00 83.62 356 THR A C 1
ATOM 2793 O O . THR A 1 356 ? 3.767 6.026 8.251 1.00 83.62 356 THR A O 1
ATOM 2796 N N . SER A 1 357 ? 2.092 4.634 7.755 1.00 73.88 357 SER A N 1
ATOM 2797 C CA . SER A 1 357 ? 2.693 3.388 8.245 1.00 73.88 357 SER A CA 1
ATOM 2798 C C . SER A 1 357 ? 3.741 2.790 7.307 1.00 73.88 357 SER A C 1
ATOM 2800 O O . SER A 1 357 ? 4.162 1.654 7.515 1.00 73.88 357 SER A O 1
ATOM 2802 N N . GLY A 1 358 ? 4.141 3.523 6.264 1.00 69.56 358 GLY A N 1
ATOM 2803 C CA . GLY A 1 358 ? 5.214 3.083 5.388 1.00 69.56 358 GLY A CA 1
ATOM 2804 C C . GLY A 1 358 ? 6.495 2.854 6.178 1.00 69.56 358 GLY A C 1
ATOM 2805 O O . GLY A 1 358 ? 6.824 3.624 7.080 1.00 69.56 358 GLY A O 1
ATOM 2806 N N . ASP A 1 359 ? 7.203 1.783 5.838 1.00 72.25 359 ASP A N 1
ATOM 2807 C CA . ASP A 1 359 ? 8.563 1.603 6.315 1.00 72.25 359 ASP A CA 1
ATOM 2808 C C . ASP A 1 359 ? 9.444 2.600 5.562 1.00 72.25 359 ASP A C 1
ATOM 2810 O O . ASP A 1 359 ? 9.720 2.403 4.385 1.00 72.25 359 ASP A O 1
ATOM 2814 N N . TRP A 1 360 ? 9.729 3.746 6.174 1.00 76.62 360 TRP A N 1
ATOM 2815 C CA . TRP A 1 360 ? 10.508 4.830 5.562 1.00 76.62 360 TRP A CA 1
ATOM 2816 C C . TRP A 1 360 ? 11.934 4.894 6.128 1.00 76.62 360 TRP A C 1
ATOM 2818 O O . TRP A 1 360 ? 12.709 5.769 5.739 1.00 76.62 360 TRP A O 1
ATOM 2828 N N . GLU A 1 361 ? 12.273 4.005 7.067 1.00 60.62 361 GLU A N 1
ATOM 2829 C CA . GLU A 1 361 ? 13.546 3.977 7.778 1.00 60.62 361 GLU A CA 1
ATOM 2830 C C . GLU A 1 361 ? 14.350 2.764 7.323 1.00 60.62 361 GLU A C 1
ATOM 2832 O O . GLU A 1 361 ? 14.278 1.717 7.939 1.00 60.62 361 GLU A O 1
ATOM 2837 N N . ASN A 1 362 ? 15.096 2.907 6.227 1.00 54.78 362 ASN A N 1
ATOM 2838 C CA . ASN A 1 362 ? 16.438 2.339 6.051 1.00 54.78 362 ASN A CA 1
ATOM 2839 C C . ASN A 1 362 ? 16.919 2.637 4.612 1.00 54.78 362 ASN A C 1
ATOM 2841 O O . ASN A 1 362 ? 16.270 2.193 3.663 1.00 54.78 362 ASN A O 1
ATOM 2845 N N . PRO A 1 363 ? 18.028 3.363 4.384 1.00 51.53 363 PRO A N 1
ATOM 2846 C CA . PRO A 1 363 ? 18.580 3.543 3.038 1.00 51.53 363 PRO A CA 1
ATOM 2847 C C . PRO A 1 363 ? 19.062 2.245 2.358 1.00 51.53 363 PRO A C 1
ATOM 2849 O O . PRO A 1 363 ? 19.344 2.294 1.162 1.00 51.53 363 PRO A O 1
ATOM 2852 N N . ASP A 1 364 ? 19.104 1.105 3.058 1.00 47.56 364 ASP A N 1
ATOM 2853 C CA . ASP A 1 364 ? 19.603 -0.194 2.567 1.00 47.56 364 ASP A CA 1
ATOM 2854 C C . ASP A 1 364 ? 18.701 -0.897 1.515 1.00 47.56 364 ASP A C 1
ATOM 2856 O O . ASP A 1 364 ? 18.699 -2.116 1.398 1.00 47.56 364 ASP A O 1
ATOM 2860 N N . HIS A 1 365 ? 17.937 -0.150 0.710 1.00 52.34 365 HIS A N 1
ATOM 2861 C CA . HIS A 1 365 ? 17.141 -0.634 -0.439 1.00 52.34 365 HIS A CA 1
ATOM 2862 C C . HIS A 1 365 ? 15.957 -1.582 -0.145 1.00 52.34 365 HIS A C 1
ATOM 2864 O O . HIS A 1 365 ? 15.200 -1.891 -1.068 1.00 52.34 365 HIS A O 1
ATOM 2870 N N . GLU A 1 366 ? 15.735 -1.980 1.111 1.00 55.16 366 GLU A N 1
ATOM 2871 C CA . GLU A 1 366 ? 14.606 -2.836 1.526 1.00 55.16 366 GLU A CA 1
ATOM 2872 C C . GLU A 1 366 ? 13.418 -2.073 2.145 1.00 55.16 366 GLU A C 1
ATOM 2874 O O . GLU A 1 366 ? 12.358 -2.660 2.383 1.00 55.16 366 GLU A O 1
ATOM 2879 N N . SER A 1 367 ? 13.557 -0.760 2.356 1.00 68.62 367 SER A N 1
ATOM 2880 C CA . SER A 1 367 ? 12.485 0.115 2.842 1.00 68.62 367 SER A CA 1
ATOM 2881 C C . SER A 1 367 ? 11.767 0.841 1.696 1.00 68.62 367 SER A C 1
ATOM 2883 O O . SER A 1 367 ? 12.201 0.868 0.539 1.00 68.62 367 SER A O 1
ATOM 2885 N N . GLY A 1 368 ? 10.623 1.441 2.008 1.00 75.50 368 GLY A N 1
ATOM 2886 C CA . GLY A 1 368 ? 9.897 2.283 1.078 1.00 75.50 368 GLY A CA 1
ATOM 2887 C C . GLY A 1 368 ? 10.618 3.599 0.774 1.00 75.50 368 GLY A C 1
ATOM 2888 O O . GLY A 1 368 ? 11.149 4.271 1.653 1.00 75.50 368 GLY A O 1
ATOM 2889 N N . THR A 1 369 ? 10.582 4.022 -0.490 1.00 83.56 369 THR A N 1
ATOM 2890 C CA . THR A 1 369 ? 11.247 5.238 -0.973 1.00 83.56 369 THR A CA 1
ATOM 2891 C C . THR A 1 369 ? 10.245 6.335 -1.322 1.00 83.56 369 THR A C 1
ATOM 2893 O O . THR A 1 369 ? 9.122 6.075 -1.763 1.00 83.56 369 THR A O 1
ATOM 2896 N N . ILE A 1 370 ? 10.655 7.592 -1.148 1.00 87.00 370 ILE A N 1
ATOM 2897 C CA . ILE A 1 370 ? 9.921 8.782 -1.583 1.00 87.00 370 ILE A CA 1
ATOM 2898 C C . ILE A 1 370 ? 10.895 9.749 -2.254 1.00 87.00 370 ILE A C 1
ATOM 2900 O O . ILE A 1 370 ? 11.844 10.231 -1.646 1.00 87.00 370 ILE A O 1
ATOM 2904 N N . THR A 1 371 ? 10.673 10.028 -3.534 1.00 87.62 371 THR A N 1
ATOM 2905 C CA . THR A 1 371 ? 11.597 10.814 -4.355 1.00 87.62 371 THR A CA 1
ATOM 2906 C C . THR A 1 371 ? 10.855 11.938 -5.066 1.00 87.62 371 THR A C 1
ATOM 2908 O O . THR A 1 371 ? 9.887 11.688 -5.796 1.00 87.62 371 THR A O 1
ATOM 2911 N N . PRO A 1 372 ? 11.274 13.200 -4.881 1.00 88.25 372 PRO A N 1
ATOM 2912 C CA . PRO A 1 372 ? 10.677 14.316 -5.589 1.00 88.25 372 PRO A CA 1
ATOM 2913 C C . PRO A 1 372 ? 11.052 14.281 -7.072 1.00 88.25 372 PRO A C 1
ATOM 2915 O O . PRO A 1 372 ? 12.216 14.224 -7.450 1.00 88.25 372 PRO A O 1
ATOM 2918 N N . PHE A 1 373 ? 10.047 14.398 -7.934 1.00 87.06 373 PHE A N 1
ATOM 2919 C CA . PHE A 1 373 ? 10.223 14.531 -9.371 1.00 87.06 373 PHE A CA 1
ATOM 2920 C C . PHE A 1 373 ? 9.718 15.892 -9.847 1.00 87.06 373 PHE A C 1
ATOM 2922 O O . PHE A 1 373 ? 8.523 16.201 -9.777 1.00 87.06 373 PHE A O 1
ATOM 2929 N N . ALA A 1 374 ? 10.621 16.711 -10.385 1.00 84.12 374 ALA A N 1
ATOM 2930 C CA . ALA A 1 374 ? 10.294 18.035 -10.897 1.00 84.12 374 ALA A CA 1
ATOM 2931 C C . ALA A 1 374 ? 10.790 18.233 -12.333 1.00 84.12 374 ALA A C 1
ATOM 2933 O O . ALA A 1 374 ? 11.986 18.225 -12.609 1.00 84.12 374 ALA A O 1
ATOM 2934 N N . SER A 1 375 ? 9.851 18.522 -13.232 1.00 80.62 375 SER A N 1
ATOM 2935 C CA . SER A 1 375 ? 10.108 18.977 -14.599 1.00 80.62 375 SER A CA 1
ATOM 2936 C C . SER A 1 375 ? 9.354 20.285 -14.873 1.00 80.62 375 SER A C 1
ATOM 2938 O O . SER A 1 375 ? 8.697 20.864 -14.002 1.00 80.62 375 SER A O 1
ATOM 2940 N N . LEU A 1 376 ? 9.426 20.791 -16.104 1.00 75.94 376 LEU A N 1
ATOM 2941 C CA . LEU A 1 376 ? 8.765 22.028 -16.514 1.00 75.94 376 LEU A CA 1
ATOM 2942 C C . LEU A 1 376 ? 7.253 22.021 -16.222 1.00 75.94 376 LEU A C 1
ATOM 2944 O O . LEU A 1 376 ? 6.696 23.057 -15.846 1.00 75.94 376 LEU A O 1
ATOM 2948 N N . ARG A 1 377 ? 6.594 20.870 -16.407 1.00 72.00 377 ARG A N 1
ATOM 2949 C CA . ARG A 1 377 ? 5.135 20.710 -16.265 1.00 72.00 377 ARG A CA 1
ATOM 2950 C C . ARG A 1 377 ? 4.712 19.694 -15.210 1.00 72.00 377 ARG A C 1
ATOM 2952 O O . ARG A 1 377 ? 3.554 19.732 -14.815 1.00 72.00 377 ARG A O 1
ATOM 2959 N N . THR A 1 378 ? 5.623 18.863 -14.721 1.00 77.50 378 THR A N 1
ATOM 2960 C CA . THR A 1 378 ? 5.310 17.816 -13.744 1.00 77.50 378 THR A CA 1
ATOM 2961 C C . THR A 1 378 ? 5.950 18.155 -12.406 1.00 77.50 378 THR A C 1
ATOM 2963 O O . THR A 1 378 ? 7.111 18.560 -12.358 1.00 77.50 378 THR A O 1
ATOM 2966 N N . ARG A 1 379 ? 5.191 18.019 -11.318 1.00 83.31 379 ARG A N 1
ATOM 2967 C CA . ARG A 1 379 ? 5.708 18.085 -9.946 1.00 83.31 379 ARG A CA 1
ATOM 2968 C C . ARG A 1 379 ? 5.064 16.967 -9.159 1.00 83.31 379 ARG A C 1
ATOM 2970 O O . ARG A 1 379 ? 3.902 17.074 -8.781 1.00 83.31 379 ARG A O 1
ATOM 2977 N N . ALA A 1 380 ? 5.809 15.897 -8.984 1.00 86.75 380 ALA A N 1
ATOM 2978 C CA . ALA A 1 380 ? 5.290 14.664 -8.449 1.00 86.75 380 ALA A CA 1
ATOM 2979 C C . ALA A 1 380 ? 6.182 14.118 -7.340 1.00 86.75 380 ALA A C 1
ATOM 2981 O O . ALA A 1 380 ? 7.351 14.482 -7.246 1.00 86.75 380 ALA A O 1
ATOM 2982 N N . LEU A 1 381 ? 5.620 13.240 -6.523 1.00 88.81 381 LEU A N 1
ATOM 2983 C CA . LEU A 1 381 ? 6.377 12.342 -5.662 1.00 88.81 381 LEU A CA 1
ATOM 2984 C C . LEU A 1 381 ? 6.326 10.954 -6.295 1.00 88.81 381 LEU A C 1
ATOM 2986 O O . LEU A 1 381 ? 5.240 10.437 -6.562 1.00 88.81 381 LEU A O 1
ATOM 2990 N N . VAL A 1 382 ? 7.492 10.385 -6.576 1.00 87.50 382 VAL A N 1
ATOM 2991 C CA . VAL A 1 382 ? 7.653 8.982 -6.963 1.00 87.50 382 VAL A CA 1
ATOM 2992 C C . VAL A 1 382 ? 7.867 8.208 -5.677 1.00 87.50 382 VAL A C 1
ATOM 2994 O O . VAL A 1 382 ? 8.780 8.523 -4.923 1.00 87.50 382 VAL A O 1
ATOM 2997 N N . MET A 1 383 ? 6.983 7.264 -5.385 1.00 87.19 383 MET A N 1
ATOM 2998 C CA . MET A 1 383 ? 6.967 6.565 -4.106 1.00 87.19 383 MET A CA 1
ATOM 2999 C C . MET A 1 383 ? 6.941 5.069 -4.336 1.00 87.19 383 MET A C 1
ATOM 3001 O O . MET A 1 383 ? 6.072 4.592 -5.063 1.00 87.19 383 MET A O 1
ATOM 3005 N N . THR A 1 384 ? 7.832 4.344 -3.679 1.00 84.06 384 THR A N 1
ATOM 3006 C CA . THR A 1 384 ? 7.816 2.885 -3.632 1.00 84.06 384 THR A CA 1
ATOM 3007 C C . THR A 1 384 ? 7.452 2.491 -2.218 1.00 84.06 384 THR A C 1
ATOM 3009 O O . THR A 1 384 ? 8.226 2.732 -1.307 1.00 84.06 384 THR A O 1
ATOM 3012 N N . ASN A 1 385 ? 6.262 1.948 -1.987 1.00 84.12 385 ASN A N 1
ATOM 3013 C CA . ASN A 1 385 ? 5.911 1.434 -0.665 1.00 84.12 385 ASN A CA 1
ATOM 3014 C C . ASN A 1 385 ? 4.893 0.286 -0.792 1.00 84.12 385 ASN A C 1
ATOM 3016 O O . ASN A 1 385 ? 4.450 -0.085 -1.885 1.00 84.12 385 ASN A O 1
ATOM 3020 N N . THR A 1 386 ? 4.545 -0.324 0.331 1.00 78.75 386 THR A N 1
ATOM 3021 C CA . THR A 1 386 ? 3.476 -1.305 0.414 1.00 78.75 386 THR A CA 1
ATOM 3022 C C . THR A 1 386 ? 2.160 -0.663 0.013 1.00 78.75 386 THR A C 1
ATOM 3024 O O . THR A 1 386 ? 1.937 0.552 0.102 1.00 78.75 386 THR A O 1
ATOM 3027 N N . ARG A 1 387 ? 1.219 -1.494 -0.420 1.00 76.38 387 ARG A N 1
ATOM 3028 C CA . ARG A 1 387 ? -0.113 -1.010 -0.766 1.00 76.38 387 ARG A CA 1
ATOM 3029 C C . ARG A 1 387 ? -0.792 -0.269 0.387 1.00 76.38 387 ARG A C 1
ATOM 3031 O O . ARG A 1 387 ? -1.488 0.712 0.126 1.00 76.38 387 ARG A O 1
ATOM 3038 N N . ARG A 1 388 ? -0.633 -0.750 1.623 1.00 75.31 388 ARG A N 1
ATOM 3039 C CA . ARG A 1 388 ? -1.218 -0.119 2.809 1.00 75.31 388 ARG A CA 1
ATOM 3040 C C . ARG A 1 388 ? -0.745 1.328 2.921 1.00 75.31 388 ARG A C 1
ATOM 3042 O O . ARG A 1 388 ? -1.581 2.230 2.918 1.00 75.31 388 ARG A O 1
ATOM 3049 N N . ALA A 1 389 ? 0.568 1.539 2.867 1.00 80.38 389 ALA A N 1
ATOM 3050 C CA . ALA A 1 389 ? 1.157 2.871 2.873 1.00 80.38 389 ALA A CA 1
ATOM 3051 C C . ALA A 1 389 ? 0.627 3.731 1.715 1.00 80.38 389 ALA A C 1
ATOM 3053 O O . ALA A 1 389 ? 0.193 4.857 1.930 1.00 80.38 389 ALA A O 1
ATOM 3054 N N . HIS A 1 390 ? 0.536 3.194 0.493 1.00 83.06 390 HIS A N 1
ATOM 3055 C CA . HIS A 1 390 ? -0.041 3.937 -0.634 1.00 83.06 390 HIS A CA 1
ATOM 3056 C C . HIS A 1 390 ? -1.494 4.370 -0.428 1.00 83.06 390 HIS A C 1
ATOM 3058 O O . HIS A 1 390 ? -1.861 5.466 -0.851 1.00 83.06 390 HIS A O 1
ATOM 3064 N N . LEU A 1 391 ? -2.331 3.537 0.194 1.00 78.19 391 LEU A N 1
ATOM 3065 C CA . LEU A 1 391 ? -3.715 3.902 0.505 1.00 78.19 391 LEU A CA 1
ATOM 3066 C C . LEU A 1 391 ? -3.776 5.031 1.539 1.00 78.19 391 LEU A C 1
ATOM 3068 O O . LEU A 1 391 ? -4.600 5.936 1.402 1.00 78.19 391 LEU A O 1
ATOM 3072 N N . GLU A 1 392 ? -2.900 4.999 2.540 1.00 81.12 392 GLU A N 1
ATOM 3073 C CA . GLU A 1 392 ? -2.784 6.058 3.546 1.00 81.12 392 GLU A CA 1
ATOM 3074 C C . GLU A 1 392 ? -2.287 7.369 2.922 1.00 81.12 392 GLU A C 1
ATOM 3076 O O . GLU A 1 392 ? -2.893 8.417 3.146 1.00 81.12 392 GLU A O 1
ATOM 3081 N N . VAL A 1 393 ? -1.277 7.308 2.045 1.00 86.88 393 VAL A N 1
ATOM 3082 C CA . VAL A 1 393 ? -0.787 8.453 1.258 1.00 86.88 393 VAL A CA 1
ATOM 3083 C C . VAL A 1 393 ? -1.901 9.031 0.381 1.00 86.88 393 VAL A C 1
ATOM 3085 O O . VAL A 1 393 ? -2.131 10.239 0.390 1.00 86.88 393 VAL A O 1
ATOM 3088 N N . GLU A 1 394 ? -2.629 8.191 -0.364 1.00 83.38 394 GLU A N 1
ATOM 3089 C CA . GLU A 1 394 ? -3.759 8.617 -1.203 1.00 83.38 394 GLU A CA 1
ATOM 3090 C C . GLU A 1 394 ? -4.823 9.352 -0.374 1.00 83.38 394 GLU A C 1
ATOM 3092 O O . GLU A 1 394 ? -5.286 10.429 -0.768 1.00 83.38 394 GLU A O 1
ATOM 3097 N N . ALA A 1 395 ? -5.189 8.795 0.784 1.00 80.94 395 ALA A N 1
ATOM 3098 C CA . ALA A 1 395 ? -6.164 9.387 1.694 1.00 80.94 395 ALA A CA 1
ATOM 3099 C C . ALA A 1 395 ? -5.670 10.717 2.283 1.00 80.94 395 ALA A C 1
ATOM 3101 O O . ALA A 1 395 ? -6.420 11.695 2.313 1.00 80.94 395 ALA A O 1
ATOM 3102 N N . LEU A 1 396 ? -4.406 10.779 2.703 1.00 85.81 396 LEU A N 1
ATOM 3103 C CA . LEU A 1 396 ? -3.779 11.975 3.255 1.00 85.81 396 LEU A CA 1
ATOM 3104 C C . LEU A 1 396 ? -3.717 13.107 2.228 1.00 85.81 396 LEU A C 1
ATOM 3106 O O . LEU A 1 396 ? -4.198 14.208 2.496 1.00 85.81 396 LEU A O 1
ATOM 3110 N N . LEU A 1 397 ? -3.216 12.834 1.020 1.00 84.94 397 LEU A N 1
ATOM 3111 C CA . LEU A 1 397 ? -3.171 13.818 -0.063 1.00 84.94 397 LEU A CA 1
ATOM 3112 C C . LEU A 1 397 ? -4.578 14.313 -0.425 1.00 84.94 397 LEU A C 1
ATOM 3114 O O . LEU A 1 397 ? -4.770 15.506 -0.651 1.00 84.94 397 LEU A O 1
ATOM 3118 N N . ALA A 1 398 ? -5.582 13.431 -0.459 1.00 81.12 398 ALA A N 1
ATOM 3119 C CA . ALA A 1 398 ? -6.967 13.830 -0.704 1.00 81.12 398 ALA A CA 1
ATOM 3120 C C . ALA A 1 398 ? -7.511 14.763 0.394 1.00 81.12 398 ALA A C 1
ATOM 3122 O O . ALA A 1 398 ? -8.131 15.781 0.078 1.00 81.12 398 ALA A O 1
ATOM 3123 N N . ARG A 1 399 ? -7.239 14.464 1.670 1.00 80.00 399 ARG A N 1
ATOM 3124 C CA . ARG A 1 399 ? -7.624 15.313 2.812 1.00 80.00 399 ARG A CA 1
ATOM 3125 C C . ARG A 1 399 ? -6.960 16.685 2.758 1.00 80.00 399 ARG A C 1
ATOM 3127 O O . ARG A 1 399 ? -7.651 17.696 2.877 1.00 80.00 399 ARG A O 1
ATOM 3134 N N . LEU A 1 400 ? -5.657 16.735 2.481 1.00 81.06 400 LEU A N 1
ATOM 3135 C CA . LEU A 1 400 ? -4.918 17.989 2.306 1.00 81.06 400 LEU A CA 1
ATOM 3136 C C . LEU A 1 400 ? -5.494 18.830 1.158 1.00 81.06 400 LEU A C 1
ATOM 3138 O O . LEU A 1 400 ? -5.676 20.041 1.300 1.00 81.06 400 LEU A O 1
ATOM 3142 N N . ARG A 1 401 ? -5.853 18.200 0.031 1.00 79.19 401 ARG A N 1
ATOM 3143 C CA . ARG A 1 401 ? -6.497 18.897 -1.094 1.00 79.19 401 ARG A CA 1
ATOM 3144 C C . ARG A 1 401 ? -7.868 19.448 -0.725 1.00 79.19 401 ARG A C 1
ATOM 3146 O O . ARG A 1 401 ? -8.158 20.590 -1.079 1.00 79.19 401 ARG A O 1
ATOM 3153 N N . ASN A 1 402 ? -8.688 18.691 0.001 1.00 74.06 402 ASN A N 1
ATOM 3154 C CA . ASN A 1 402 ? -9.991 19.168 0.469 1.00 74.06 402 ASN A CA 1
ATOM 3155 C C . ASN A 1 402 ? -9.840 20.394 1.378 1.00 74.06 402 ASN A C 1
ATOM 3157 O O . ASN A 1 402 ? -10.498 21.403 1.133 1.00 74.06 402 ASN A O 1
ATOM 3161 N N . ALA A 1 403 ? -8.899 20.356 2.325 1.00 68.25 403 ALA A N 1
ATOM 3162 C CA . ALA A 1 403 ? -8.572 21.508 3.165 1.00 68.25 403 ALA A CA 1
ATOM 3163 C C . ALA A 1 403 ? -8.053 22.713 2.345 1.00 68.25 403 ALA A C 1
ATOM 3165 O O . ALA A 1 403 ? -8.348 23.861 2.662 1.00 68.25 403 ALA A O 1
ATOM 3166 N N . SER A 1 404 ? -7.337 22.476 1.237 1.00 60.91 404 SER A N 1
ATOM 3167 C CA . SER A 1 404 ? -6.820 23.537 0.351 1.00 60.91 404 SER A CA 1
ATOM 3168 C C . SER A 1 404 ? -7.882 24.231 -0.521 1.00 60.91 404 SER A C 1
ATOM 3170 O O . SER A 1 404 ? -7.687 25.370 -0.965 1.00 60.91 404 SER A O 1
ATOM 3172 N N . HIS A 1 405 ? -8.989 23.543 -0.828 1.00 49.91 405 HIS A N 1
ATOM 3173 C CA . HIS A 1 405 ? -9.998 23.990 -1.793 1.00 49.91 405 HIS A CA 1
ATOM 3174 C C . HIS A 1 405 ? -11.113 24.854 -1.181 1.00 49.91 405 HIS A C 1
ATOM 3176 O O . HIS A 1 405 ? -11.860 25.493 -1.934 1.00 49.91 405 HIS A O 1
ATOM 3182 N N . GLU A 1 406 ? -11.192 24.966 0.146 1.00 44.69 406 GLU A N 1
ATOM 3183 C CA . GLU A 1 406 ? -12.117 25.859 0.855 1.00 44.69 406 GLU A CA 1
ATOM 3184 C C . GLU A 1 406 ? -11.645 27.326 0.789 1.00 44.69 406 GLU A C 1
ATOM 3186 O O . GLU A 1 406 ? -11.094 27.919 1.720 1.00 44.69 406 GLU A O 1
ATOM 3191 N N . ARG A 1 407 ? -11.852 27.912 -0.400 1.00 39.53 407 ARG A N 1
ATOM 3192 C CA . ARG A 1 407 ? -11.515 29.286 -0.810 1.00 39.53 407 ARG A CA 1
ATOM 3193 C C . ARG A 1 407 ? -11.691 30.311 0.324 1.00 39.53 407 ARG A C 1
ATOM 3195 O O . ARG A 1 407 ? -12.797 30.525 0.814 1.00 39.53 407 ARG A O 1
ATOM 3202 N N . LEU A 1 408 ? -10.634 31.064 0.640 1.00 33.56 408 LEU A N 1
ATOM 3203 C CA . LEU A 1 408 ? -10.802 32.422 1.172 1.00 33.56 408 LEU A CA 1
ATOM 3204 C C . LEU A 1 408 ? -11.638 33.220 0.148 1.00 33.56 408 LEU A C 1
ATOM 3206 O O . LEU A 1 408 ? -11.304 33.172 -1.044 1.00 33.56 408 LEU A O 1
ATOM 3210 N N . PRO A 1 409 ? -12.716 33.922 0.552 1.00 28.25 409 PRO A N 1
ATOM 3211 C CA . PRO A 1 409 ? -13.474 34.756 -0.368 1.00 28.25 409 PRO A CA 1
ATOM 3212 C C . PRO A 1 409 ? -12.511 35.732 -1.042 1.00 28.25 409 PRO A C 1
ATOM 3214 O O . PRO A 1 409 ? -11.820 36.501 -0.374 1.00 28.25 409 PRO A O 1
ATOM 3217 N N . GLN A 1 410 ? -12.427 35.679 -2.373 1.00 28.28 410 GLN A N 1
ATOM 3218 C CA . GLN A 1 410 ? -11.708 36.698 -3.125 1.00 28.28 410 GLN A CA 1
ATOM 3219 C C . GLN A 1 410 ? -12.339 38.040 -2.763 1.00 28.28 410 GLN A C 1
ATOM 3221 O O . GLN A 1 410 ? -13.548 38.207 -2.931 1.00 28.28 410 GLN A O 1
ATOM 3226 N N . ALA A 1 411 ? -11.536 38.977 -2.253 1.00 28.39 411 ALA A N 1
ATOM 3227 C CA . ALA A 1 411 ? -11.963 40.356 -2.093 1.00 28.39 411 ALA A CA 1
ATOM 3228 C C . ALA A 1 411 ? -12.549 40.804 -3.437 1.00 28.39 411 ALA A C 1
ATOM 3230 O O . ALA A 1 411 ? -11.822 40.906 -4.430 1.00 28.39 411 ALA A O 1
ATOM 3231 N N . ARG A 1 412 ? -13.877 40.982 -3.490 1.00 25.89 412 ARG A N 1
ATOM 3232 C CA . ARG A 1 412 ? -14.555 41.566 -4.646 1.00 25.89 412 ARG A CA 1
ATOM 3233 C C . ARG A 1 412 ? -13.799 42.847 -4.958 1.00 25.89 412 ARG A C 1
ATOM 3235 O O . ARG A 1 412 ? -13.695 43.724 -4.102 1.00 25.89 412 ARG A O 1
ATOM 3242 N N . ARG A 1 413 ? -13.244 42.933 -6.165 1.00 27.05 413 ARG A N 1
ATOM 3243 C CA . ARG A 1 413 ? -12.722 44.186 -6.695 1.00 27.05 413 ARG A CA 1
ATOM 3244 C C . ARG A 1 413 ? -13.907 45.144 -6.693 1.00 27.05 413 ARG A C 1
ATOM 3246 O O . ARG A 1 413 ? -14.808 44.995 -7.509 1.00 27.05 413 ARG A O 1
ATOM 3253 N N . VAL A 1 414 ? -13.955 46.041 -5.713 1.00 29.31 414 VAL A N 1
ATOM 3254 C CA . VAL A 1 414 ? -14.914 47.138 -5.717 1.00 29.31 414 VAL A CA 1
ATOM 3255 C C . VAL A 1 414 ? -14.515 47.984 -6.916 1.00 29.31 414 VAL A C 1
ATOM 3257 O O . VAL A 1 414 ? -13.491 48.669 -6.890 1.00 29.31 414 VAL A O 1
ATOM 3260 N N . GLU A 1 415 ? -15.257 47.850 -8.011 1.00 26.72 415 GLU A N 1
ATOM 3261 C CA . GLU A 1 415 ? -15.222 48.832 -9.082 1.00 26.72 415 GLU A CA 1
ATOM 3262 C C . GLU A 1 415 ? -15.627 50.159 -8.448 1.00 26.72 415 GLU A C 1
ATOM 3264 O O . GLU A 1 415 ? -16.778 50.366 -8.070 1.00 26.72 415 GLU A O 1
ATOM 3269 N N . LYS A 1 416 ? -14.645 51.041 -8.241 1.00 30.66 416 LYS A N 1
ATOM 3270 C CA . LYS A 1 416 ? -14.916 52.430 -7.894 1.00 30.66 416 LYS A CA 1
ATOM 3271 C C . LYS A 1 416 ? -15.611 53.054 -9.100 1.00 30.66 416 LYS A C 1
ATOM 3273 O O . LYS A 1 416 ? -14.947 53.503 -10.030 1.00 30.66 416 LYS A O 1
ATOM 3278 N N . THR A 1 417 ? -16.936 53.094 -9.088 1.00 28.88 417 THR A N 1
ATOM 3279 C CA . THR A 1 417 ? -17.701 54.043 -9.896 1.00 28.88 417 THR A CA 1
ATOM 3280 C C . THR A 1 417 ? -17.465 55.435 -9.310 1.00 28.88 417 THR A C 1
ATOM 3282 O O . THR A 1 417 ? -18.144 55.848 -8.373 1.00 28.88 417 THR A O 1
ATOM 3285 N N . GLY A 1 418 ? -16.430 56.121 -9.797 1.00 28.61 418 GLY A N 1
ATOM 3286 C CA . GLY A 1 418 ? -16.245 57.561 -9.606 1.00 28.61 418 GLY A CA 1
ATOM 3287 C C . GLY A 1 418 ? -16.931 58.344 -10.733 1.00 28.61 418 GLY A C 1
ATOM 3288 O O . GLY A 1 418 ? -17.076 57.798 -11.829 1.00 28.61 418 GLY A O 1
ATOM 3289 N N . PRO A 1 419 ? -17.379 59.588 -10.483 1.00 30.91 419 PRO A N 1
ATOM 3290 C CA . PRO A 1 419 ? -18.219 60.332 -11.408 1.00 30.91 419 PRO A CA 1
ATOM 3291 C C . PRO A 1 419 ? -17.428 60.883 -12.598 1.00 30.91 419 PRO A C 1
ATOM 3293 O O . PRO A 1 419 ? -16.234 61.166 -12.527 1.00 30.91 419 PRO A O 1
ATOM 3296 N N . THR A 1 420 ? -18.156 61.029 -13.696 1.00 34.34 420 THR A N 1
ATOM 3297 C CA . THR A 1 420 ? -17.751 61.568 -14.989 1.00 34.34 420 THR A CA 1
ATOM 3298 C C . THR A 1 420 ? -17.260 63.014 -14.879 1.00 34.34 420 THR A C 1
ATOM 3300 O O . THR A 1 420 ? -18.051 63.894 -14.548 1.00 34.34 420 THR A O 1
ATOM 3303 N N . THR A 1 421 ? -16.013 63.283 -15.276 1.00 29.08 421 THR A N 1
ATOM 3304 C CA . THR A 1 421 ? -15.640 64.593 -15.835 1.00 29.08 421 THR A CA 1
ATOM 3305 C C . THR A 1 421 ? -14.459 64.475 -16.797 1.00 29.08 421 THR A C 1
ATOM 3307 O O . THR A 1 421 ? -13.470 63.794 -16.539 1.00 29.08 421 THR A O 1
ATOM 3310 N N . GLU A 1 422 ? -14.617 65.126 -17.945 1.00 29.55 422 GLU A N 1
ATOM 3311 C CA . GLU A 1 422 ? -13.669 65.220 -19.049 1.00 29.55 422 GLU A CA 1
ATOM 3312 C C . GLU A 1 422 ? -12.324 65.866 -18.659 1.00 29.55 422 GLU A C 1
ATOM 3314 O O . GLU A 1 422 ? -12.282 66.748 -17.805 1.00 29.55 422 GLU A O 1
ATOM 3319 N N . ARG A 1 423 ? -11.262 65.496 -19.399 1.00 26.88 423 ARG A N 1
ATOM 3320 C CA . ARG A 1 423 ? -10.439 66.354 -20.295 1.00 26.88 423 ARG A CA 1
ATOM 3321 C C . ARG A 1 423 ? -8.908 66.156 -20.190 1.00 26.88 423 ARG A C 1
ATOM 3323 O O . ARG A 1 423 ? -8.275 66.498 -19.204 1.00 26.88 423 ARG A O 1
ATOM 3330 N N . THR A 1 424 ? -8.346 65.804 -21.354 1.00 24.72 424 THR A N 1
ATOM 3331 C CA . THR A 1 424 ? -7.045 66.215 -21.945 1.00 24.72 424 THR A CA 1
ATOM 3332 C C . THR A 1 424 ? -5.710 65.568 -21.520 1.00 24.72 424 THR A C 1
ATOM 3334 O O . THR A 1 424 ? -5.387 65.383 -20.356 1.00 24.72 424 THR A O 1
ATOM 3337 N N . ARG A 1 425 ? -4.920 65.263 -22.565 1.00 33.16 425 ARG A N 1
ATOM 3338 C CA . ARG A 1 425 ? -3.553 64.702 -22.628 1.00 33.16 425 ARG A CA 1
ATOM 3339 C C . ARG A 1 425 ? -2.499 65.572 -21.926 1.00 33.16 425 ARG A C 1
ATOM 3341 O O . ARG A 1 425 ? -2.501 66.766 -22.181 1.00 33.16 425 ARG A O 1
ATOM 3348 N N . THR A 1 426 ? -1.505 64.939 -21.286 1.00 25.69 426 THR A N 1
ATOM 3349 C CA . THR A 1 426 ? -0.045 65.182 -21.466 1.00 25.69 426 THR A CA 1
ATOM 3350 C C . THR A 1 426 ? 0.788 64.084 -20.779 1.00 25.69 426 THR A C 1
ATOM 3352 O O . THR A 1 426 ? 0.348 63.483 -19.806 1.00 25.69 426 THR A O 1
ATOM 3355 N N . ALA A 1 427 ? 1.975 63.803 -21.324 1.00 32.84 427 ALA A N 1
ATOM 3356 C CA . ALA A 1 427 ? 2.911 62.743 -20.932 1.00 32.84 427 ALA A CA 1
ATOM 3357 C C . ALA A 1 427 ? 3.864 63.135 -19.780 1.00 32.84 427 ALA A C 1
ATOM 3359 O O . ALA A 1 427 ? 4.268 64.291 -19.730 1.00 32.84 427 ALA A O 1
ATOM 3360 N N . SER A 1 428 ? 4.283 62.175 -18.935 1.00 25.81 428 SER A N 1
ATOM 3361 C CA . SER A 1 428 ? 5.636 62.029 -18.330 1.00 25.81 428 SER A CA 1
ATOM 3362 C C . SER A 1 428 ? 5.680 60.829 -17.348 1.00 25.81 428 SER A C 1
ATOM 3364 O O . SER A 1 428 ? 4.638 60.348 -16.918 1.00 25.81 428 SER A O 1
ATOM 3366 N N . ALA A 1 429 ? 6.881 60.313 -17.061 1.00 26.30 429 ALA A N 1
ATOM 3367 C CA . ALA A 1 429 ? 7.221 58.996 -16.496 1.00 26.30 429 ALA A CA 1
ATOM 3368 C C . ALA A 1 429 ? 7.201 58.892 -14.933 1.00 26.30 429 ALA A C 1
ATOM 3370 O O . ALA A 1 429 ? 6.553 59.701 -14.279 1.00 26.30 429 ALA A O 1
ATOM 3371 N N . PRO A 1 430 ? 7.800 57.846 -14.313 1.00 36.69 430 PRO A N 1
ATOM 3372 C CA . PRO A 1 430 ? 7.118 56.805 -13.544 1.00 36.69 430 PRO A CA 1
ATOM 3373 C C . PRO A 1 430 ? 7.122 57.042 -12.021 1.00 36.69 430 PRO A C 1
ATOM 3375 O O . PRO A 1 430 ? 8.132 57.438 -11.443 1.00 36.69 430 PRO A O 1
ATOM 3378 N N . SER A 1 431 ? 6.043 56.678 -11.328 1.00 24.72 431 SER A N 1
ATOM 3379 C CA . SER A 1 431 ? 6.009 56.677 -9.860 1.00 24.72 431 SER A CA 1
ATOM 3380 C C . SER A 1 431 ? 5.545 55.331 -9.298 1.00 24.72 431 SER A C 1
ATOM 3382 O O . SER A 1 431 ? 4.522 54.763 -9.677 1.00 24.72 431 SER A O 1
ATOM 3384 N N . LYS A 1 432 ? 6.386 54.811 -8.396 1.00 28.16 432 LYS A N 1
ATOM 3385 C CA . LYS A 1 432 ? 6.200 53.629 -7.550 1.00 28.16 432 LYS A CA 1
ATOM 3386 C C . LYS A 1 432 ? 4.803 53.626 -6.922 1.00 28.16 432 LYS A C 1
ATOM 3388 O O . LYS A 1 432 ? 4.487 54.508 -6.131 1.00 28.16 432 LYS A O 1
ATOM 3393 N N . ILE A 1 433 ? 4.009 52.595 -7.200 1.00 23.02 433 ILE A N 1
ATOM 3394 C CA . ILE A 1 433 ? 2.796 52.308 -6.429 1.00 23.02 433 ILE A CA 1
ATOM 3395 C C . ILE A 1 433 ? 3.196 51.381 -5.280 1.00 23.02 433 ILE A C 1
ATOM 3397 O O . ILE A 1 433 ? 3.158 50.155 -5.393 1.00 23.02 433 ILE A O 1
ATOM 3401 N N . THR A 1 434 ? 3.599 51.979 -4.161 1.00 22.23 434 THR A N 1
ATOM 3402 C CA . THR A 1 434 ? 3.533 51.318 -2.855 1.00 22.23 434 THR A CA 1
ATOM 3403 C C . THR A 1 434 ? 2.053 51.145 -2.541 1.00 22.23 434 THR A C 1
ATOM 3405 O O . THR A 1 434 ? 1.361 52.109 -2.229 1.00 22.23 434 THR A O 1
ATOM 3408 N N . THR A 1 435 ? 1.533 49.928 -2.688 1.00 22.97 435 THR A N 1
ATOM 3409 C CA . THR A 1 435 ? 0.160 49.633 -2.266 1.00 22.97 435 THR A CA 1
ATOM 3410 C C . THR A 1 435 ? 0.171 49.472 -0.751 1.00 22.97 435 THR A C 1
ATOM 3412 O O . THR A 1 435 ? 0.451 48.389 -0.242 1.00 22.97 435 THR A O 1
ATOM 3415 N N . VAL A 1 436 ? -0.087 50.562 -0.031 1.00 22.91 436 VAL A N 1
ATOM 3416 C CA . VAL A 1 436 ? -0.503 50.500 1.372 1.00 22.91 436 VAL A CA 1
ATOM 3417 C C . VAL A 1 436 ? -1.935 49.974 1.364 1.00 22.91 436 VAL A C 1
ATOM 3419 O O . VAL A 1 436 ? -2.842 50.622 0.847 1.00 22.91 436 VAL A O 1
ATOM 3422 N N . ILE A 1 437 ? -2.131 48.754 1.858 1.00 26.89 437 ILE A N 1
ATOM 3423 C CA . ILE A 1 437 ? -3.467 48.228 2.133 1.00 26.89 437 ILE A CA 1
ATOM 3424 C C . ILE A 1 437 ? -3.886 48.857 3.463 1.00 26.89 437 ILE A C 1
ATOM 3426 O O . ILE A 1 437 ? -3.365 48.475 4.506 1.00 26.89 437 ILE A O 1
ATOM 3430 N N . GLU A 1 438 ? -4.796 49.830 3.437 1.00 25.09 438 GLU A N 1
ATOM 3431 C CA . GLU A 1 438 ? -5.457 50.312 4.652 1.00 25.09 438 GLU A CA 1
ATOM 3432 C C . GLU A 1 438 ? -6.335 49.195 5.224 1.00 25.09 438 GLU A C 1
ATOM 3434 O O . GLU A 1 438 ? -7.430 48.884 4.748 1.00 25.09 438 GLU A O 1
ATOM 3439 N N . VAL A 1 439 ? -5.819 48.558 6.267 1.00 31.38 439 VAL A N 1
ATOM 3440 C CA . VAL A 1 439 ? -6.503 47.538 7.052 1.00 31.38 439 VAL A CA 1
ATOM 3441 C C . VAL A 1 439 ? -7.413 48.233 8.072 1.00 31.38 439 VAL A C 1
ATOM 3443 O O . VAL A 1 439 ? -7.123 48.268 9.261 1.00 31.38 439 VAL A O 1
ATOM 3446 N N . GLY A 1 440 ? -8.500 48.845 7.600 1.00 29.73 440 GLY A N 1
ATOM 3447 C CA . GLY A 1 440 ? -9.446 49.562 8.470 1.00 29.73 440 GLY A CA 1
ATOM 3448 C C . GLY A 1 440 ? -10.802 48.877 8.655 1.00 29.73 440 GLY A C 1
ATOM 3449 O O . GLY A 1 440 ? -11.409 48.992 9.711 1.00 29.73 440 GLY A O 1
ATOM 3450 N N . GLN A 1 441 ? -11.308 48.166 7.640 1.00 34.56 441 GLN A N 1
ATOM 3451 C CA . GLN A 1 441 ? -12.743 47.815 7.578 1.00 34.56 441 GLN A CA 1
ATOM 3452 C C . GLN A 1 441 ? -13.038 46.361 7.148 1.00 34.56 441 GLN A C 1
ATOM 3454 O O . GLN A 1 441 ? -14.180 45.920 7.217 1.00 34.56 441 GLN A O 1
ATOM 3459 N N . ALA A 1 442 ? -12.034 45.578 6.725 1.00 33.62 442 ALA A N 1
ATOM 3460 C CA . ALA A 1 442 ? -12.252 44.226 6.178 1.00 33.62 442 ALA A CA 1
ATOM 3461 C C . ALA A 1 442 ? -12.094 43.076 7.196 1.00 33.62 442 ALA A C 1
ATOM 3463 O O . ALA A 1 442 ? -12.492 41.946 6.917 1.00 33.62 442 ALA A O 1
ATOM 3464 N N . PHE A 1 443 ? -11.532 43.347 8.380 1.00 35.81 443 PHE A N 1
ATOM 3465 C CA . PHE A 1 443 ? -11.296 42.334 9.418 1.00 35.81 443 PHE A CA 1
ATOM 3466 C C . PHE A 1 443 ? -12.571 41.650 9.952 1.00 35.81 443 PHE A C 1
ATOM 3468 O O . PHE A 1 443 ? -12.536 40.427 10.094 1.00 35.81 443 PHE A O 1
ATOM 3475 N N . PRO A 1 444 ? -13.703 42.348 10.192 1.00 37.69 444 PRO A N 1
ATOM 3476 C CA . PRO A 1 444 ? -14.894 41.704 10.749 1.00 37.69 444 PRO A CA 1
ATOM 3477 C C . PRO A 1 444 ? -15.524 40.711 9.767 1.00 37.69 444 PRO A C 1
ATOM 3479 O O . PRO A 1 444 ? -15.857 39.594 10.144 1.00 37.69 444 PRO A O 1
ATOM 3482 N N . ALA A 1 445 ? -15.627 41.076 8.485 1.00 34.12 445 ALA A N 1
ATOM 3483 C CA . ALA A 1 445 ? -16.248 40.230 7.463 1.00 34.12 445 ALA A CA 1
ATOM 3484 C C . ALA A 1 445 ? -15.417 38.973 7.151 1.00 34.12 445 ALA A C 1
ATOM 3486 O O . ALA A 1 445 ? -15.974 37.894 6.955 1.00 34.12 445 ALA A O 1
ATOM 3487 N N . ILE A 1 446 ? -14.085 39.098 7.147 1.00 38.31 446 ILE A N 1
ATOM 3488 C CA . ILE A 1 446 ? -13.170 37.966 6.963 1.00 38.31 446 ILE A CA 1
ATOM 3489 C C . ILE A 1 446 ? -13.189 37.062 8.206 1.00 38.31 446 ILE A C 1
ATOM 3491 O O . ILE A 1 446 ? -13.271 35.848 8.060 1.00 38.31 446 ILE A O 1
ATOM 3495 N N . ALA A 1 447 ? -13.199 37.626 9.419 1.00 33.75 447 ALA A N 1
ATOM 3496 C CA . ALA A 1 447 ? -13.283 36.853 10.659 1.00 33.75 447 ALA A CA 1
ATOM 3497 C C . ALA A 1 447 ? -14.613 36.088 10.795 1.00 33.75 447 ALA A C 1
ATOM 3499 O O . ALA A 1 447 ? -14.592 34.918 11.169 1.00 33.75 447 ALA A O 1
ATOM 3500 N N . ILE A 1 448 ? -15.747 36.699 10.429 1.00 36.44 448 ILE A N 1
ATOM 3501 C CA . ILE A 1 448 ? -17.078 36.065 10.464 1.00 36.44 448 ILE A CA 1
ATOM 3502 C C . ILE A 1 448 ? -17.196 34.952 9.406 1.00 36.44 448 ILE A C 1
ATOM 3504 O O . ILE A 1 448 ? -17.685 33.868 9.713 1.00 36.44 448 ILE A O 1
ATOM 3508 N N . ALA A 1 449 ? -16.692 35.162 8.183 1.00 33.69 449 ALA A N 1
ATOM 3509 C CA . ALA A 1 449 ? -16.701 34.138 7.127 1.00 33.69 449 ALA A CA 1
ATOM 3510 C C . ALA A 1 449 ? -15.745 32.956 7.403 1.00 33.69 449 ALA A C 1
ATOM 3512 O O . ALA A 1 449 ? -15.901 31.877 6.830 1.00 33.69 449 ALA A O 1
ATOM 3513 N N . ILE A 1 450 ? -14.746 33.158 8.266 1.00 38.78 450 ILE A N 1
ATOM 3514 C CA . ILE A 1 450 ? -13.812 32.124 8.721 1.00 38.78 450 ILE A CA 1
ATOM 3515 C C . ILE A 1 450 ? -14.364 31.373 9.950 1.00 38.78 450 ILE A C 1
ATOM 3517 O O . ILE A 1 450 ? -14.137 30.175 10.072 1.00 38.78 450 ILE A O 1
ATOM 3521 N N . ALA A 1 451 ? -15.130 32.031 10.828 1.00 33.88 451 ALA A N 1
ATOM 3522 C CA . ALA A 1 451 ? -15.621 31.449 12.083 1.00 33.88 451 ALA A CA 1
ATOM 3523 C C . ALA A 1 451 ? -16.794 30.454 11.935 1.00 33.88 451 ALA A C 1
ATOM 3525 O O . ALA A 1 451 ? -17.108 29.744 12.885 1.00 33.88 451 ALA A O 1
ATOM 3526 N N . ALA A 1 452 ? -17.426 30.371 10.761 1.00 31.30 452 ALA A N 1
ATOM 3527 C CA . ALA A 1 452 ? -18.538 29.452 10.486 1.00 31.30 452 ALA A CA 1
ATOM 3528 C C . ALA A 1 452 ? -18.105 28.093 9.890 1.00 31.30 452 ALA A C 1
ATOM 3530 O O . ALA A 1 452 ? -18.944 27.347 9.384 1.00 31.30 452 ALA A O 1
ATOM 3531 N N . ARG A 1 453 ? -16.804 27.778 9.882 1.00 46.31 453 ARG A N 1
ATOM 3532 C CA . ARG A 1 453 ? -16.281 26.588 9.197 1.00 46.31 453 ARG A CA 1
ATOM 3533 C C . ARG A 1 453 ? -16.362 25.351 10.103 1.00 46.31 453 ARG A C 1
ATOM 3535 O O . ARG A 1 453 ? -15.838 25.395 11.218 1.00 46.31 453 ARG A O 1
ATOM 3542 N N . PRO A 1 454 ? -17.009 24.252 9.672 1.00 40.12 454 PRO A N 1
ATOM 3543 C CA . PRO A 1 454 ? -16.938 22.993 10.403 1.00 40.12 454 PRO A CA 1
ATOM 3544 C C . PRO A 1 454 ? -15.493 22.483 10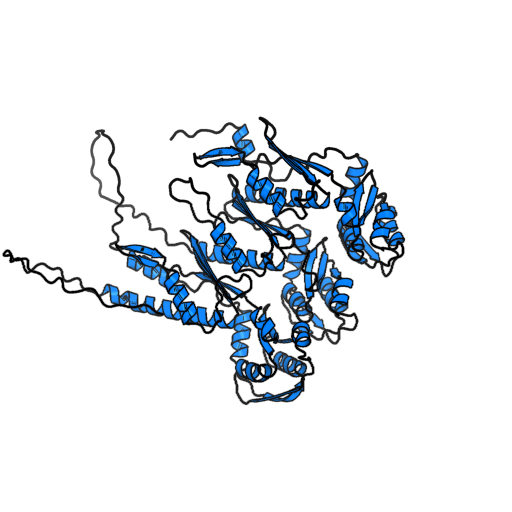.401 1.00 40.12 454 PRO A C 1
ATOM 3546 O O . PRO A 1 454 ? -14.756 22.702 9.444 1.00 40.12 454 PRO A O 1
ATOM 3549 N N . ALA A 1 455 ? -15.092 21.799 11.474 1.00 46.16 455 ALA A N 1
ATOM 3550 C CA . ALA A 1 455 ? -13.807 21.115 11.526 1.00 46.16 455 ALA A CA 1
ATOM 3551 C C . ALA A 1 455 ? -13.687 20.173 10.318 1.00 46.16 455 ALA A C 1
ATOM 3553 O O . ALA A 1 455 ? -14.488 19.248 10.167 1.00 46.16 455 ALA A O 1
ATOM 3554 N N . THR A 1 456 ? -12.726 20.437 9.436 1.00 47.34 456 THR A N 1
ATOM 3555 C CA . THR A 1 456 ? -12.371 19.517 8.355 1.00 47.34 456 THR A CA 1
ATOM 3556 C C . THR A 1 456 ? -11.917 18.191 8.990 1.00 47.34 456 THR A C 1
ATOM 3558 O O . THR A 1 456 ? -11.207 18.214 9.992 1.00 47.34 456 THR A O 1
ATOM 3561 N N . ASP A 1 457 ? -12.405 17.072 8.441 1.00 56.22 457 ASP A N 1
ATOM 3562 C CA . ASP A 1 457 ? -12.424 15.697 8.985 1.00 56.22 457 ASP A CA 1
ATOM 3563 C C . ASP A 1 457 ? -13.374 15.442 10.180 1.00 56.22 457 ASP A C 1
ATOM 3565 O O . ASP A 1 457 ? -12.992 15.228 11.330 1.00 56.22 457 ASP A O 1
ATOM 3569 N N . ALA A 1 458 ? -14.670 15.356 9.864 1.00 59.28 458 ALA A N 1
ATOM 3570 C CA . ALA A 1 458 ? -15.655 14.664 10.692 1.00 59.28 458 ALA A CA 1
ATOM 3571 C C . ALA A 1 458 ? -15.235 13.199 10.946 1.00 59.28 458 ALA A C 1
ATOM 3573 O O . ALA A 1 458 ? -14.897 12.493 9.997 1.00 59.28 458 ALA A O 1
ATOM 3574 N N . ILE A 1 459 ? -15.325 12.732 12.203 1.00 64.25 459 ILE A N 1
ATOM 3575 C CA . ILE A 1 459 ? -15.158 11.308 12.566 1.00 64.25 459 ILE A CA 1
ATOM 3576 C C . ILE A 1 459 ? -15.984 10.450 11.581 1.00 64.25 459 ILE A C 1
ATOM 3578 O O . ILE A 1 459 ? -17.178 10.742 11.408 1.00 64.25 459 ILE A O 1
ATOM 3582 N N . PRO A 1 460 ? -15.394 9.426 10.928 1.00 69.19 460 PRO A N 1
ATOM 3583 C CA . PRO A 1 460 ? -16.120 8.532 10.032 1.00 69.19 460 PRO A CA 1
ATOM 3584 C C . PRO A 1 460 ? -17.386 7.992 10.697 1.00 69.19 460 PRO A C 1
ATOM 3586 O O . PRO A 1 460 ? -17.365 7.635 11.870 1.00 69.19 460 PRO A O 1
ATOM 358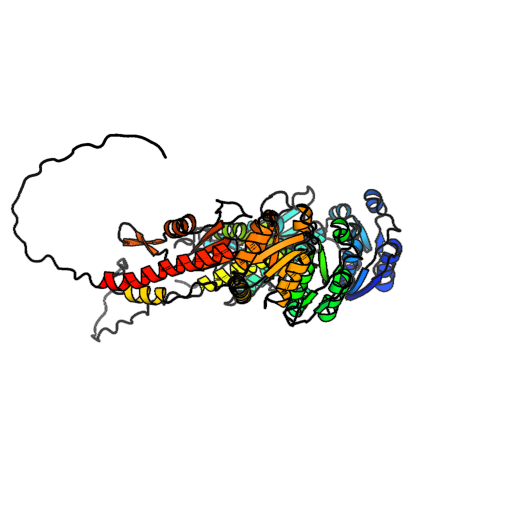9 N N . GLN A 1 461 ? -18.494 7.888 9.958 1.00 71.69 461 GLN A N 1
ATOM 3590 C CA . GLN A 1 461 ? -19.772 7.446 10.537 1.00 71.69 461 GLN A CA 1
ATOM 3591 C C . GLN A 1 461 ? -19.671 6.075 11.224 1.00 71.69 461 GLN A C 1
ATOM 3593 O O . GLN A 1 461 ? -20.277 5.863 12.266 1.00 71.69 461 GLN A O 1
ATOM 3598 N N . SER A 1 462 ? -18.868 5.168 10.669 1.00 71.19 462 SER A N 1
ATOM 3599 C CA . SER A 1 462 ? -18.596 3.861 11.269 1.00 71.19 462 SER A CA 1
ATOM 3600 C C . SER A 1 462 ? -17.874 3.954 12.611 1.00 71.19 462 SER A C 1
ATOM 3602 O O . SER A 1 462 ? -18.166 3.189 13.516 1.00 71.19 462 SER A O 1
ATOM 3604 N N . GLU A 1 463 ? -16.933 4.885 12.743 1.00 76.50 463 GLU A N 1
ATOM 3605 C CA . GLU A 1 463 ? -16.188 5.092 13.982 1.00 76.50 463 GLU A CA 1
ATOM 3606 C C . GLU A 1 463 ? -17.052 5.815 15.018 1.00 76.50 463 GLU A C 1
ATOM 3608 O O . GLU A 1 463 ? -17.048 5.433 16.181 1.00 76.50 463 GLU A O 1
ATOM 3613 N N . ARG A 1 464 ? -17.887 6.773 14.591 1.00 78.12 464 ARG A N 1
ATOM 3614 C CA . ARG A 1 464 ? -18.914 7.368 15.460 1.00 78.12 464 ARG A CA 1
ATOM 3615 C C . ARG A 1 464 ? -19.848 6.313 16.033 1.00 78.12 464 ARG A C 1
ATOM 3617 O O . ARG A 1 464 ? -20.087 6.334 17.228 1.00 78.12 464 ARG A O 1
ATOM 3624 N N . ALA A 1 465 ? -20.320 5.380 15.206 1.00 82.31 465 ALA A N 1
ATOM 3625 C CA . ALA A 1 465 ? -21.178 4.294 15.667 1.00 82.31 465 ALA A CA 1
ATOM 3626 C C . ALA A 1 465 ? -20.483 3.411 16.719 1.00 82.31 465 ALA A C 1
ATOM 3628 O O . ALA A 1 465 ? -21.124 2.995 17.678 1.00 82.31 465 ALA A O 1
ATOM 3629 N N . ILE A 1 466 ? -19.175 3.162 16.574 1.00 83.81 466 ILE A N 1
ATOM 3630 C CA . ILE A 1 466 ? -18.384 2.421 17.570 1.00 83.81 466 ILE A CA 1
ATOM 3631 C C . ILE A 1 466 ? -18.243 3.224 18.861 1.00 83.81 466 ILE A C 1
ATOM 3633 O O . ILE A 1 466 ? -18.520 2.694 19.929 1.00 83.81 466 ILE A O 1
ATOM 3637 N N . ILE A 1 467 ? -17.897 4.509 18.777 1.00 81.50 467 ILE A N 1
ATOM 3638 C CA . ILE A 1 467 ? -17.787 5.393 19.946 1.00 81.50 467 ILE A CA 1
ATOM 3639 C C . ILE A 1 467 ? -19.135 5.508 20.681 1.00 81.50 467 ILE A C 1
ATOM 3641 O O . ILE A 1 467 ? -19.181 5.448 21.906 1.00 81.50 467 ILE A O 1
ATOM 3645 N N . GLU A 1 468 ? -20.244 5.636 19.951 1.00 85.25 468 GLU A N 1
ATOM 3646 C CA . GLU A 1 468 ? -21.597 5.676 20.518 1.00 85.25 468 GLU A CA 1
ATOM 3647 C C . GLU A 1 468 ? -21.973 4.347 21.188 1.00 85.25 468 GLU A C 1
ATOM 3649 O O . GLU A 1 468 ? -22.519 4.352 22.291 1.00 85.25 468 GLU A O 1
ATOM 3654 N N . ALA A 1 469 ? -21.636 3.211 20.571 1.00 87.00 469 ALA A N 1
ATOM 3655 C CA . ALA A 1 469 ? -21.846 1.894 21.167 1.00 87.00 469 ALA A CA 1
ATOM 3656 C C . ALA A 1 469 ? -21.005 1.701 22.439 1.00 87.00 469 ALA A C 1
ATOM 3658 O O . ALA A 1 469 ? -21.524 1.226 23.446 1.00 87.00 469 ALA A O 1
ATOM 3659 N N . LEU A 1 470 ? -19.745 2.140 22.436 1.00 87.12 470 LEU A N 1
ATOM 3660 C CA . LEU A 1 470 ? -18.868 2.136 23.610 1.00 87.12 470 LEU A CA 1
ATOM 3661 C C . LEU A 1 470 ? -19.388 3.044 24.737 1.00 87.12 470 LEU A C 1
ATOM 3663 O O . LEU A 1 470 ? -19.212 2.742 25.916 1.00 87.12 470 LEU A O 1
ATOM 3667 N N . ALA A 1 471 ? -20.059 4.144 24.389 1.00 87.19 471 ALA A N 1
ATOM 3668 C CA . ALA A 1 471 ? -20.666 5.050 25.356 1.00 87.19 471 ALA A CA 1
ATOM 3669 C C . ALA A 1 471 ? -22.020 4.573 25.902 1.00 87.19 471 ALA A C 1
ATOM 3671 O O . ALA A 1 471 ? -22.463 5.107 26.922 1.00 87.19 471 ALA A O 1
ATOM 3672 N N . SER A 1 472 ? -22.666 3.602 25.250 1.00 91.38 472 SER A N 1
ATOM 3673 C CA . SER A 1 472 ? -23.911 2.995 25.727 1.00 91.38 472 SER A CA 1
ATOM 3674 C C . SER A 1 472 ? -23.691 2.190 27.010 1.00 91.38 472 SER A C 1
ATOM 3676 O O . SER A 1 472 ? -22.565 1.786 27.305 1.00 91.38 472 SER A O 1
ATOM 3678 N N . THR A 1 473 ? 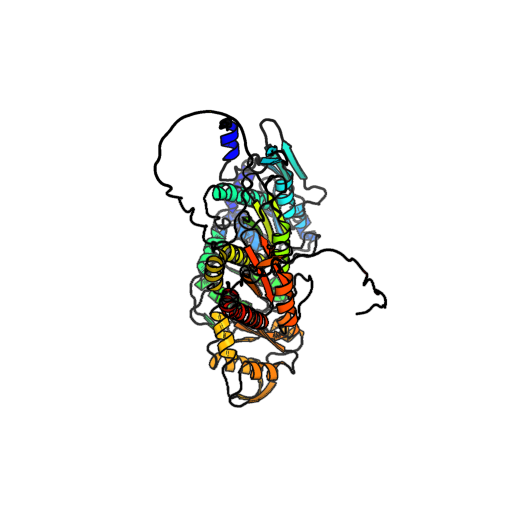-24.749 1.978 27.795 1.00 92.94 473 THR A N 1
ATOM 3679 C CA . THR A 1 473 ? -24.680 1.204 29.039 1.00 92.94 473 THR A CA 1
ATOM 3680 C C . THR A 1 473 ? -25.173 -0.226 28.848 1.00 92.94 473 THR A C 1
ATOM 3682 O O . THR A 1 473 ? -26.088 -0.499 28.069 1.00 92.94 473 THR A O 1
ATOM 3685 N N . LEU A 1 474 ? -24.561 -1.158 29.576 1.00 93.25 474 LEU A N 1
ATOM 3686 C CA . LEU A 1 474 ? -24.899 -2.572 29.551 1.00 93.25 474 LEU A CA 1
ATOM 3687 C C . LEU A 1 474 ? -24.920 -3.145 30.975 1.00 93.25 474 LEU A C 1
ATOM 3689 O O . LEU A 1 474 ? -24.253 -2.655 31.886 1.00 93.25 474 LEU A O 1
ATOM 3693 N N . THR A 1 475 ? -25.699 -4.207 31.165 1.00 91.88 475 THR A N 1
ATOM 3694 C CA . THR A 1 475 ? -25.665 -5.033 32.377 1.00 91.88 475 THR A CA 1
ATOM 3695 C C . THR A 1 475 ? -25.106 -6.400 32.011 1.00 91.88 475 THR A C 1
ATOM 3697 O O . THR A 1 475 ? -25.632 -7.048 31.106 1.00 91.88 475 THR A O 1
ATOM 3700 N N . VAL A 1 476 ? -24.051 -6.824 32.705 1.00 91.88 476 VAL A N 1
ATOM 3701 C CA . VAL A 1 476 ? -23.325 -8.078 32.461 1.00 91.88 476 VAL A CA 1
ATOM 3702 C C . VAL A 1 476 ? -23.091 -8.832 33.766 1.00 91.88 476 VAL A C 1
ATOM 3704 O O . VAL A 1 476 ? -22.919 -8.222 34.820 1.00 91.88 476 VAL A O 1
ATOM 3707 N N . ASP A 1 477 ? -23.086 -10.160 33.686 1.00 93.00 477 ASP A N 1
ATOM 3708 C CA . ASP A 1 477 ? -22.675 -11.066 34.766 1.00 93.00 477 ASP A CA 1
ATOM 3709 C C . ASP A 1 477 ? -21.897 -12.231 34.138 1.00 93.00 477 ASP A C 1
ATOM 3711 O O . ASP A 1 477 ? -22.472 -13.263 33.791 1.00 93.00 477 ASP A O 1
ATOM 3715 N N . PHE A 1 478 ? -20.598 -12.026 33.918 1.00 93.62 478 PHE A N 1
ATOM 3716 C CA . PHE A 1 478 ? -19.677 -13.033 33.395 1.00 93.62 478 PHE A CA 1
ATOM 3717 C C . PHE A 1 478 ? -19.016 -13.782 34.550 1.00 93.62 478 PHE A C 1
ATOM 3719 O O . PHE A 1 478 ? -18.485 -13.167 35.480 1.00 93.62 478 PHE A O 1
ATOM 3726 N N . LYS A 1 479 ? -19.020 -15.115 34.485 1.00 92.31 479 LYS A N 1
ATOM 3727 C CA . LYS A 1 479 ? -18.442 -15.994 35.510 1.00 92.31 479 LYS A CA 1
ATOM 3728 C C . LYS A 1 479 ? -17.607 -17.059 34.835 1.00 92.31 479 LYS A C 1
ATOM 3730 O O . LYS A 1 479 ? -18.168 -18.021 34.321 1.00 92.31 479 LYS A O 1
ATOM 3735 N N . GLN A 1 480 ? -16.286 -16.879 34.874 1.00 91.00 480 GLN A N 1
ATOM 3736 C CA . GLN A 1 480 ? -15.337 -17.753 34.177 1.00 91.00 480 GLN A CA 1
ATOM 3737 C C . GLN A 1 480 ? -15.728 -17.950 32.702 1.00 91.00 480 GLN A C 1
ATOM 3739 O O . GLN A 1 480 ? -15.660 -19.052 32.170 1.00 91.00 480 GLN A O 1
ATOM 3744 N N . THR A 1 481 ? -16.215 -16.884 32.069 1.00 92.75 481 THR A N 1
ATOM 3745 C CA . THR A 1 481 ? -16.659 -16.910 30.677 1.00 92.75 481 THR A CA 1
ATOM 3746 C C . THR A 1 481 ? -15.430 -16.742 29.784 1.00 92.75 481 THR A C 1
ATOM 3748 O O . THR A 1 481 ? -14.681 -15.800 30.029 1.00 92.75 481 THR A O 1
ATOM 3751 N N . PRO A 1 482 ? -15.190 -17.611 28.790 1.00 92.12 482 PRO A N 1
ATOM 3752 C CA . PRO A 1 482 ? -14.113 -17.431 27.821 1.00 92.12 482 PRO A CA 1
ATOM 3753 C C . PRO A 1 482 ? -14.146 -16.050 27.154 1.00 92.12 482 PRO A C 1
ATOM 3755 O O . PRO A 1 482 ? -15.219 -15.491 26.904 1.00 92.12 482 PRO A O 1
ATOM 3758 N N . LEU A 1 483 ? -12.977 -15.493 26.842 1.00 89.62 483 LEU A N 1
ATOM 3759 C CA . LEU A 1 483 ? -12.871 -14.186 26.190 1.00 89.62 483 LEU A CA 1
ATOM 3760 C C . LEU A 1 483 ? -13.550 -14.176 24.806 1.00 89.62 483 LEU A C 1
ATOM 3762 O O . LEU A 1 483 ? -14.194 -13.191 24.441 1.00 89.62 483 LEU A O 1
ATOM 3766 N N . GLU A 1 484 ? -13.485 -15.282 24.064 1.00 87.88 484 GLU A N 1
ATOM 3767 C CA . GLU A 1 484 ? -14.217 -15.461 22.802 1.00 87.88 484 GLU A CA 1
ATOM 3768 C C . GLU A 1 484 ? -15.747 -15.392 22.963 1.00 87.88 484 GLU A C 1
ATOM 3770 O O . GLU A 1 484 ? -16.426 -14.751 22.156 1.00 87.88 484 GLU A O 1
ATOM 3775 N N . ASP A 1 485 ? -16.291 -15.953 24.047 1.00 88.38 485 ASP A N 1
ATOM 3776 C CA . ASP A 1 485 ? -17.726 -15.920 24.351 1.00 88.38 485 ASP A CA 1
ATOM 3777 C C . ASP A 1 485 ? -18.179 -14.507 24.738 1.00 88.38 485 ASP A C 1
ATOM 3779 O O . ASP A 1 485 ? -19.285 -14.077 24.396 1.00 88.38 485 ASP A O 1
ATOM 3783 N N . LEU A 1 486 ? -17.312 -13.739 25.409 1.00 90.06 486 LEU A N 1
ATOM 3784 C CA . LEU A 1 486 ? -17.539 -12.313 25.646 1.00 90.06 486 LEU A CA 1
ATOM 3785 C C . LEU A 1 486 ? -17.636 -11.550 24.318 1.00 90.06 486 LEU A C 1
ATOM 3787 O O . LEU A 1 486 ? -18.547 -10.736 24.149 1.00 90.06 486 LEU A O 1
ATOM 3791 N N . VAL A 1 487 ? -16.744 -11.819 23.361 1.00 89.25 487 VAL A N 1
ATOM 3792 C CA . VAL A 1 487 ? -16.780 -11.189 22.029 1.00 89.25 487 VAL A CA 1
ATOM 3793 C C . VAL A 1 487 ? -18.047 -11.581 21.268 1.00 89.25 487 VAL A C 1
ATOM 3795 O O . VAL A 1 487 ? -18.684 -10.718 20.653 1.00 89.25 487 VAL A O 1
ATOM 3798 N N . ALA A 1 488 ? -18.457 -12.849 21.333 1.00 86.44 488 ALA A N 1
ATOM 3799 C CA . ALA A 1 488 ? -19.710 -13.316 20.745 1.00 86.44 488 ALA A CA 1
ATOM 3800 C C . ALA A 1 488 ? -20.916 -12.574 21.346 1.00 86.44 488 ALA A C 1
ATOM 3802 O O . ALA A 1 488 ? -21.720 -11.995 20.611 1.00 86.44 488 ALA A O 1
ATOM 3803 N N . PHE A 1 489 ? -20.984 -12.477 22.676 1.00 89.12 489 PHE A N 1
ATOM 3804 C CA . PHE A 1 489 ? -22.032 -11.741 23.380 1.00 89.12 489 PHE A CA 1
ATOM 3805 C C . PHE A 1 489 ? -22.079 -10.253 22.991 1.00 89.12 489 PHE A C 1
ATOM 3807 O O . PHE A 1 489 ? -23.161 -9.698 22.782 1.00 89.12 489 PHE A O 1
ATOM 3814 N N . LEU A 1 490 ? -20.928 -9.585 22.855 1.00 88.81 490 LEU A N 1
ATOM 3815 C CA . LEU A 1 490 ? -20.885 -8.181 22.432 1.00 88.81 490 LEU A CA 1
ATOM 3816 C C . LEU A 1 490 ? -21.368 -7.995 20.991 1.00 88.81 490 LEU A C 1
ATOM 3818 O O . LEU A 1 490 ? -22.104 -7.046 20.730 1.00 88.81 490 LEU A O 1
ATOM 3822 N N . ASN A 1 491 ? -21.022 -8.904 20.076 1.00 87.06 491 ASN A N 1
ATOM 3823 C CA . ASN A 1 491 ? -21.524 -8.877 18.699 1.00 87.06 491 ASN A CA 1
ATOM 3824 C C . ASN A 1 491 ? -23.047 -9.077 18.611 1.00 87.06 491 ASN A C 1
ATOM 3826 O O . ASN A 1 491 ? -23.679 -8.541 17.702 1.00 87.06 491 ASN A O 1
ATOM 3830 N N . GLU A 1 492 ? -23.652 -9.829 19.536 1.00 87.06 492 GLU A N 1
ATOM 3831 C CA . GLU A 1 492 ? -25.111 -9.994 19.600 1.00 87.06 492 GLU A CA 1
ATOM 3832 C C . GLU A 1 492 ? -25.824 -8.764 20.172 1.00 87.06 492 GLU A C 1
ATOM 3834 O O . GLU A 1 492 ? -26.937 -8.426 19.757 1.00 87.06 492 GLU A O 1
ATOM 3839 N N . ARG A 1 493 ? -25.215 -8.111 21.167 1.00 89.06 493 ARG A N 1
ATOM 3840 C CA . ARG A 1 493 ? -25.840 -7.007 21.910 1.00 89.06 493 ARG A CA 1
ATOM 3841 C C . ARG A 1 493 ? -25.598 -5.644 21.292 1.00 89.06 493 ARG A C 1
ATOM 3843 O O . ARG A 1 493 ? -26.446 -4.764 21.438 1.00 89.06 493 ARG A O 1
ATOM 3850 N N . LEU A 1 494 ? -24.461 -5.454 20.635 1.00 87.00 494 LEU A N 1
ATOM 3851 C CA . LEU A 1 494 ? -24.072 -4.176 20.067 1.00 87.00 494 LEU A CA 1
ATOM 3852 C C . LEU A 1 494 ? -24.307 -4.167 18.553 1.00 87.00 494 LEU A C 1
ATOM 3854 O O . LEU A 1 494 ? -24.021 -5.143 17.866 1.00 87.00 494 LEU A O 1
ATOM 3858 N N . PRO A 1 495 ? -24.742 -3.035 17.974 1.00 83.69 495 PRO A N 1
ATOM 3859 C CA . PRO A 1 495 ? -24.881 -2.885 16.527 1.00 83.69 495 PRO A CA 1
ATOM 3860 C C . PRO A 1 495 ? -23.522 -2.675 15.832 1.00 83.69 495 PRO A C 1
ATOM 3862 O O . PRO A 1 495 ? -23.460 -2.068 14.758 1.00 83.69 495 PRO A O 1
ATOM 3865 N N . ILE A 1 496 ? -22.427 -3.124 16.454 1.00 85.88 496 ILE A N 1
ATOM 3866 C CA . ILE A 1 496 ? -21.064 -2.942 15.974 1.00 85.88 496 ILE A CA 1
ATOM 3867 C C . ILE A 1 496 ? -20.308 -4.276 15.920 1.00 85.88 496 ILE A C 1
ATOM 3869 O O . ILE A 1 496 ? -20.522 -5.150 16.750 1.00 85.88 496 ILE A O 1
ATOM 3873 N N . PRO A 1 497 ? -19.410 -4.424 14.939 1.00 83.06 497 PRO A N 1
ATOM 3874 C CA . PRO A 1 497 ? -18.508 -5.565 14.824 1.00 83.06 497 PRO A CA 1
ATOM 3875 C C . PRO A 1 497 ? -17.407 -5.519 15.899 1.00 83.06 497 PRO A C 1
ATOM 3877 O O . PRO A 1 497 ? -16.624 -4.566 15.935 1.00 83.06 497 PRO A O 1
ATOM 3880 N N . VAL A 1 498 ? -17.305 -6.568 16.707 1.00 88.12 498 VAL A N 1
ATOM 3881 C CA . VAL A 1 498 ? -16.230 -6.774 17.687 1.00 88.12 498 VAL A CA 1
ATOM 3882 C C . VAL A 1 498 ? -15.395 -7.977 17.254 1.00 88.12 498 VAL A C 1
ATOM 3884 O O . VAL A 1 498 ? -15.962 -9.019 16.929 1.00 88.12 498 VAL A O 1
ATOM 3887 N N . LEU A 1 499 ? -14.071 -7.835 17.194 1.00 87.69 499 LEU A N 1
ATOM 3888 C CA . LEU A 1 499 ? -13.141 -8.900 16.803 1.00 87.69 499 LEU A CA 1
ATOM 3889 C C . LEU A 1 499 ? -12.065 -9.102 17.868 1.00 87.69 499 LEU A C 1
ATOM 3891 O O . LEU A 1 499 ? -11.687 -8.151 18.550 1.00 87.69 499 LEU A O 1
ATOM 3895 N N . LEU A 1 500 ? -11.573 -10.335 17.956 1.00 88.31 500 LEU A N 1
ATOM 3896 C CA . LEU A 1 500 ? -10.407 -10.706 18.745 1.00 88.31 500 LEU A CA 1
ATOM 3897 C C . LEU A 1 500 ? -9.182 -10.796 17.823 1.00 88.31 500 LEU A C 1
ATOM 3899 O O . LEU A 1 500 ? -9.272 -11.382 16.742 1.00 88.31 500 LEU A O 1
ATOM 3903 N N . ASP A 1 501 ? -8.066 -10.209 18.234 1.00 87.25 501 ASP A N 1
ATOM 3904 C CA . ASP A 1 501 ? -6.774 -10.344 17.566 1.00 87.25 501 ASP A CA 1
ATOM 3905 C C . ASP A 1 501 ? -6.049 -11.596 18.071 1.00 87.25 501 ASP A C 1
ATOM 3907 O O . ASP A 1 501 ? -5.389 -11.567 19.107 1.00 87.25 501 ASP A O 1
ATOM 3911 N N . TYR A 1 502 ? -6.220 -12.727 17.384 1.00 82.56 502 TYR A N 1
ATOM 3912 C CA . TYR A 1 502 ? -5.684 -14.002 17.870 1.00 82.56 502 TYR A CA 1
ATOM 3913 C C . TYR A 1 502 ? -4.159 -14.044 17.860 1.00 82.56 502 TYR A C 1
ATOM 3915 O O . TYR A 1 502 ? -3.579 -14.705 18.716 1.00 82.56 502 TYR A O 1
ATOM 3923 N N . VAL A 1 503 ? -3.522 -13.353 16.912 1.00 82.06 503 VAL A N 1
ATOM 3924 C CA . VAL A 1 503 ? -2.067 -13.391 16.741 1.00 82.06 503 VAL A CA 1
ATOM 3925 C C . VAL A 1 503 ? -1.400 -12.603 17.860 1.00 82.06 503 VAL A C 1
ATOM 3927 O O . VAL A 1 503 ? -0.677 -13.191 18.662 1.00 82.06 503 VAL A O 1
ATOM 3930 N N . SER A 1 504 ? -1.711 -11.311 17.988 1.00 85.31 504 SER A N 1
ATOM 3931 C CA . SER A 1 504 ? -1.065 -10.456 18.990 1.00 85.31 504 SER A CA 1
ATOM 3932 C C . SER A 1 504 ? -1.371 -10.906 20.418 1.00 85.31 504 SER A C 1
ATOM 3934 O O . SER A 1 504 ? -0.477 -10.932 21.259 1.00 85.31 504 SER A O 1
ATOM 3936 N N . LEU A 1 505 ? -2.603 -11.346 20.705 1.00 86.94 505 LEU A N 1
ATOM 3937 C CA . LEU A 1 505 ? -2.940 -11.866 22.035 1.00 86.94 505 LEU A CA 1
ATOM 3938 C C . LEU A 1 505 ? -2.187 -13.167 22.355 1.00 86.94 505 LEU A C 1
ATOM 3940 O O . LEU A 1 505 ? -1.713 -13.336 23.479 1.00 86.94 505 LEU A O 1
ATOM 3944 N N . ALA A 1 506 ? -2.032 -14.075 21.385 1.00 82.50 506 ALA A N 1
ATOM 3945 C CA . ALA A 1 506 ? -1.295 -15.318 21.602 1.00 82.50 506 ALA A CA 1
ATOM 3946 C C . ALA A 1 506 ? 0.197 -15.076 21.884 1.00 82.50 506 ALA A C 1
ATOM 3948 O O . ALA A 1 506 ? 0.769 -15.792 22.709 1.00 82.50 506 ALA A O 1
ATOM 3949 N N . GLU A 1 507 ? 0.811 -14.066 21.260 1.00 83.25 507 GLU A N 1
ATOM 3950 C CA . GLU A 1 507 ? 2.209 -13.678 21.502 1.00 83.25 507 GLU A CA 1
ATOM 3951 C C . GLU A 1 507 ? 2.462 -13.262 22.962 1.00 83.25 507 GLU A C 1
ATOM 3953 O O . GLU A 1 507 ? 3.513 -13.577 23.523 1.00 83.25 507 GLU A O 1
ATOM 3958 N N . GLU A 1 508 ? 1.476 -12.644 23.617 1.00 84.44 508 GLU A N 1
ATOM 3959 C CA . GLU A 1 508 ? 1.526 -12.275 25.040 1.00 84.44 508 GLU A CA 1
ATOM 3960 C C . GLU A 1 508 ? 0.905 -13.342 25.967 1.00 84.44 508 GLU A C 1
ATOM 3962 O O . GLU A 1 508 ? 0.635 -13.097 27.142 1.00 84.44 508 GLU A O 1
ATOM 3967 N N . ASN A 1 509 ? 0.721 -14.573 25.473 1.00 82.94 509 ASN A N 1
ATOM 3968 C CA . ASN A 1 509 ? 0.091 -15.696 26.183 1.00 82.94 509 ASN A CA 1
ATOM 3969 C C . ASN A 1 509 ? -1.363 -15.447 26.635 1.00 82.94 509 ASN A C 1
ATOM 3971 O O . ASN A 1 509 ? -1.882 -16.173 27.492 1.00 82.94 509 ASN A O 1
ATOM 3975 N N . VAL A 1 510 ? -2.056 -14.477 26.041 1.00 85.44 510 VAL A N 1
ATOM 3976 C CA . VAL A 1 510 ? -3.492 -14.261 26.229 1.00 85.44 510 VAL A CA 1
ATOM 3977 C C . VAL A 1 510 ? -4.245 -15.187 25.277 1.00 85.44 510 VAL A C 1
ATOM 3979 O O . VAL A 1 510 ? -4.392 -14.938 24.083 1.00 85.44 510 VAL A O 1
ATOM 3982 N N . ARG A 1 511 ? -4.717 -16.316 25.806 1.00 82.75 511 ARG A N 1
ATOM 3983 C CA . ARG A 1 511 ? -5.475 -17.294 25.018 1.00 82.75 511 ARG A CA 1
ATOM 3984 C C . ARG A 1 511 ? -6.921 -16.832 24.804 1.00 82.75 511 ARG A C 1
ATOM 3986 O O . ARG A 1 511 ? -7.515 -16.201 25.672 1.00 82.75 511 ARG A O 1
ATOM 3993 N N . HIS A 1 512 ? -7.524 -17.211 23.680 1.00 82.44 512 HIS A N 1
ATOM 3994 C CA . HIS A 1 512 ? -8.936 -16.920 23.380 1.00 82.44 512 HIS A CA 1
ATOM 3995 C C . HIS A 1 512 ? -9.921 -17.570 24.374 1.00 82.44 512 HIS A C 1
ATOM 3997 O O . HIS A 1 512 ? -11.008 -17.038 24.604 1.00 82.44 512 HIS A O 1
ATOM 4003 N N . ASP A 1 513 ? -9.512 -18.676 25.005 1.00 86.00 513 ASP A N 1
ATOM 4004 C CA . ASP A 1 513 ? -10.255 -19.413 26.034 1.00 86.00 513 ASP A CA 1
ATOM 4005 C C . ASP A 1 513 ? -10.082 -18.835 27.457 1.00 86.00 513 ASP A C 1
ATOM 4007 O O . ASP A 1 513 ? -10.612 -19.394 28.421 1.00 86.00 513 ASP A O 1
ATOM 4011 N N . LEU A 1 514 ? -9.368 -17.709 27.609 1.00 88.62 514 LEU A N 1
ATOM 4012 C CA . LEU A 1 514 ? -9.095 -17.075 28.900 1.00 88.62 514 LEU A CA 1
ATOM 4013 C C . LEU A 1 514 ? -10.406 -16.775 29.657 1.00 88.62 514 LEU A C 1
ATOM 4015 O O . LEU A 1 514 ? -11.230 -15.996 29.168 1.00 88.62 514 LEU A O 1
ATOM 4019 N N . PRO A 1 515 ? -10.608 -17.339 30.864 1.00 90.56 515 PRO A N 1
ATOM 4020 C CA . PRO A 1 515 ? -11.842 -17.146 31.610 1.00 90.56 515 PRO A CA 1
ATOM 4021 C C . PRO A 1 515 ? -11.872 -15.770 32.281 1.00 90.56 515 PRO A C 1
ATOM 4023 O O . PRO A 1 515 ? -11.181 -15.522 33.270 1.00 90.56 515 PRO A O 1
ATOM 4026 N N . VAL A 1 516 ? -12.753 -14.892 31.809 1.00 91.31 516 VAL A N 1
ATOM 4027 C CA . VAL A 1 516 ? -13.010 -13.584 32.415 1.00 91.31 516 VAL A CA 1
ATOM 4028 C C . VAL A 1 516 ? -14.172 -13.652 33.408 1.00 91.31 516 VAL A C 1
ATOM 4030 O O . VAL A 1 516 ? -15.149 -14.389 33.245 1.00 91.31 516 VAL A O 1
ATOM 4033 N N . THR A 1 517 ? -14.064 -12.897 34.501 1.00 92.19 517 THR A N 1
ATOM 4034 C CA . THR A 1 517 ? -15.118 -12.786 35.521 1.00 92.19 517 THR A CA 1
ATOM 4035 C C . THR A 1 517 ? -15.365 -11.320 35.820 1.00 92.19 517 THR A C 1
ATOM 4037 O O . THR A 1 517 ? -14.487 -10.636 36.339 1.00 92.19 517 THR A O 1
ATOM 4040 N N . TYR A 1 518 ? -16.560 -10.835 35.496 1.00 93.12 518 TYR A N 1
ATOM 4041 C CA . TYR A 1 518 ? -16.918 -9.438 35.691 1.00 93.12 518 TYR A CA 1
ATOM 4042 C C . TYR A 1 518 ? -18.430 -9.271 35.769 1.00 93.12 518 TYR A C 1
ATOM 4044 O O . TYR A 1 518 ? -19.169 -9.809 34.945 1.00 93.12 518 TYR A O 1
ATOM 4052 N N . ALA A 1 519 ? -18.891 -8.497 36.746 1.00 92.69 519 ALA A N 1
ATOM 4053 C CA . ALA A 1 519 ? -20.301 -8.200 36.925 1.00 92.69 519 ALA A CA 1
ATOM 4054 C C . ALA A 1 519 ? -20.497 -6.693 37.062 1.00 92.69 519 ALA A C 1
ATOM 4056 O O . ALA A 1 519 ? -19.896 -6.052 37.923 1.00 92.69 519 ALA A O 1
ATOM 4057 N N . ALA A 1 520 ? -21.377 -6.141 36.234 1.00 91.75 520 ALA A N 1
ATOM 4058 C CA . ALA A 1 520 ? -21.713 -4.728 36.234 1.00 91.75 520 ALA A CA 1
ATOM 4059 C C . ALA A 1 520 ? -23.187 -4.526 35.899 1.00 91.75 520 ALA A C 1
ATOM 4061 O O . ALA A 1 520 ? -23.781 -5.286 35.134 1.00 91.75 520 ALA A O 1
ATOM 4062 N N . ARG A 1 521 ? -23.787 -3.482 36.471 1.00 92.88 521 ARG A N 1
ATOM 4063 C CA . ARG A 1 521 ? -25.164 -3.074 36.178 1.00 92.88 521 ARG A CA 1
ATOM 4064 C C . ARG A 1 521 ? -25.161 -1.658 35.640 1.00 92.88 521 ARG A C 1
ATOM 4066 O O . ARG A 1 521 ? -24.622 -0.776 36.297 1.00 92.88 521 ARG A O 1
ATOM 4073 N N . ASP A 1 522 ? -25.794 -1.479 34.485 1.00 91.38 522 ASP A N 1
ATOM 4074 C CA . ASP A 1 522 ? -25.962 -0.183 33.816 1.00 91.38 522 ASP A CA 1
ATOM 4075 C C . ASP A 1 522 ? -24.651 0.619 33.691 1.00 91.38 522 ASP A C 1
ATOM 4077 O O . ASP A 1 522 ? -24.600 1.827 33.914 1.00 91.38 522 ASP A O 1
ATOM 4081 N N . GLN A 1 523 ? -23.557 -0.069 33.362 1.00 92.56 523 GLN A N 1
ATOM 4082 C CA . GLN A 1 523 ? -22.238 0.542 33.215 1.00 92.56 523 GLN A CA 1
ATOM 4083 C C . GLN A 1 523 ? -21.914 0.752 31.739 1.00 92.56 523 GLN A C 1
ATOM 4085 O O . GLN A 1 523 ? -22.316 -0.048 30.895 1.00 92.56 523 GLN A O 1
ATOM 4090 N N . ARG A 1 524 ? -21.186 1.828 31.418 1.00 91.31 524 ARG A N 1
ATOM 4091 C CA . ARG A 1 524 ? -20.756 2.115 30.043 1.00 91.31 524 ARG A CA 1
ATOM 4092 C C . ARG A 1 524 ? -19.879 0.985 29.502 1.00 91.31 524 ARG A C 1
ATOM 4094 O O . ARG A 1 524 ? -19.015 0.481 30.221 1.00 91.31 524 ARG A O 1
ATOM 4101 N N . VAL A 1 525 ? -20.101 0.596 28.248 1.00 91.56 525 VAL A N 1
ATOM 4102 C CA . VAL A 1 525 ? -19.395 -0.520 27.598 1.00 91.56 525 VAL A CA 1
ATOM 4103 C C . VAL A 1 525 ? -17.882 -0.296 27.585 1.00 91.56 525 VAL A C 1
ATOM 4105 O O . VAL A 1 525 ? -17.141 -1.234 27.858 1.00 91.56 525 VAL A O 1
ATOM 4108 N N . ASP A 1 526 ? -17.415 0.933 27.354 1.00 88.62 526 ASP A N 1
ATOM 4109 C CA . ASP A 1 526 ? -15.986 1.275 27.422 1.00 88.62 526 ASP A CA 1
ATOM 4110 C C . ASP A 1 526 ? -15.353 0.956 28.782 1.00 88.62 526 ASP A C 1
ATOM 4112 O O . ASP A 1 526 ? -14.242 0.439 28.857 1.00 88.62 526 ASP A O 1
ATOM 4116 N N . SER A 1 527 ? -16.092 1.207 29.857 1.00 89.06 527 SER A N 1
ATOM 4117 C CA . SER A 1 527 ? -15.665 0.980 31.230 1.00 89.06 527 SER A CA 1
ATOM 4118 C C . SER A 1 527 ? -15.728 -0.505 31.582 1.00 89.06 527 SER A C 1
ATOM 4120 O O . SER A 1 527 ? -14.869 -0.996 32.307 1.00 89.06 527 SER A O 1
ATOM 4122 N N . ILE A 1 528 ? -16.723 -1.234 31.066 1.00 91.94 528 ILE A N 1
ATOM 4123 C CA . ILE A 1 528 ? -16.798 -2.696 31.197 1.00 91.94 528 ILE A CA 1
ATOM 4124 C C . ILE A 1 528 ? -15.577 -3.330 30.520 1.00 91.94 528 ILE A C 1
ATOM 4126 O O . ILE A 1 528 ? -14.855 -4.085 31.161 1.00 91.94 528 ILE A O 1
ATOM 4130 N N . LEU A 1 529 ? -15.318 -2.985 29.255 1.00 91.38 529 LEU A N 1
ATOM 4131 C CA . LEU A 1 529 ? -14.176 -3.499 28.498 1.00 91.38 529 LEU A CA 1
ATOM 4132 C C . LEU A 1 529 ? -12.846 -3.121 29.147 1.00 91.38 529 LEU A C 1
ATOM 4134 O O . LEU A 1 529 ? -12.000 -3.990 29.307 1.00 91.38 529 LEU A O 1
ATOM 4138 N N . GLY A 1 530 ? -12.681 -1.865 29.570 1.00 88.19 530 GLY A N 1
ATOM 4139 C CA . GLY A 1 530 ? -11.477 -1.418 30.272 1.00 88.19 530 GLY A CA 1
ATOM 4140 C C . GLY A 1 530 ? -11.182 -2.279 31.500 1.00 88.19 530 GLY A C 1
ATOM 4141 O O . GLY A 1 530 ? -10.112 -2.863 31.589 1.00 88.19 530 GLY A O 1
ATOM 4142 N N . ASN A 1 531 ? -12.164 -2.467 32.386 1.00 90.25 531 ASN A N 1
ATOM 4143 C CA . ASN A 1 531 ? -11.966 -3.244 33.614 1.00 90.25 531 ASN A CA 1
ATOM 4144 C C . ASN A 1 531 ? -11.754 -4.751 33.377 1.00 90.25 531 ASN A C 1
ATOM 4146 O O . ASN A 1 531 ? -11.150 -5.414 34.215 1.00 90.25 531 ASN A O 1
ATOM 4150 N N . ILE A 1 532 ? -12.300 -5.308 32.289 1.00 91.81 532 ILE A N 1
ATOM 4151 C CA . ILE A 1 532 ? -12.120 -6.725 31.943 1.00 91.81 532 ILE A CA 1
ATOM 4152 C C . ILE A 1 532 ? -10.742 -6.972 31.329 1.00 91.81 532 ILE A C 1
ATOM 4154 O O . ILE A 1 532 ? -10.134 -7.999 31.614 1.00 91.81 532 ILE A O 1
ATOM 4158 N N . LEU A 1 533 ? -10.270 -6.061 30.476 1.00 91.06 533 LEU A N 1
ATOM 4159 C CA . LEU A 1 533 ? -9.066 -6.258 29.670 1.00 91.06 533 LEU A CA 1
ATOM 4160 C C . LEU A 1 533 ? -7.786 -5.778 30.376 1.00 91.06 533 LEU A C 1
ATOM 4162 O O . LEU A 1 533 ? -6.742 -6.408 30.223 1.00 91.06 533 LEU A O 1
ATOM 4166 N N . GLU A 1 534 ? -7.870 -4.727 31.198 1.00 87.69 534 GLU A N 1
ATOM 4167 C CA . GLU A 1 534 ? -6.725 -4.136 31.913 1.00 87.69 534 GLU A CA 1
ATOM 4168 C C . GLU A 1 534 ? -5.926 -5.145 32.769 1.00 87.69 534 GLU A C 1
ATOM 4170 O O . GLU A 1 534 ? -4.697 -5.115 32.704 1.00 87.69 534 GLU A O 1
ATOM 4175 N N . PRO A 1 535 ? -6.540 -6.098 33.509 1.00 89.19 535 PRO A N 1
ATOM 4176 C CA . PRO A 1 535 ? -5.795 -7.105 34.277 1.00 89.19 535 PRO A CA 1
ATOM 4177 C C . PRO A 1 535 ? -4.970 -8.091 33.436 1.00 89.19 535 PRO A C 1
ATOM 4179 O O . PRO A 1 535 ? -4.173 -8.842 33.997 1.00 89.19 535 PRO A O 1
ATOM 4182 N N . HIS A 1 536 ? -5.198 -8.134 32.124 1.00 87.12 536 HIS A N 1
ATOM 4183 C CA . HIS A 1 536 ? -4.597 -9.087 31.192 1.00 87.12 536 HIS A CA 1
ATOM 4184 C C . HIS A 1 536 ? -3.698 -8.404 30.157 1.00 87.12 536 HIS A C 1
ATOM 4186 O O . HIS A 1 536 ? -3.495 -8.963 29.084 1.00 87.12 536 HIS A O 1
ATOM 4192 N N . GLU A 1 537 ? -3.226 -7.183 30.447 1.00 85.62 537 GLU A N 1
ATOM 4193 C CA . GLU A 1 537 ? -2.383 -6.385 29.535 1.00 85.62 537 GLU A CA 1
ATOM 4194 C C . GLU A 1 537 ? -3.004 -6.257 28.129 1.00 85.62 537 GLU A C 1
ATOM 4196 O O . GLU A 1 537 ? -2.327 -6.121 27.117 1.00 85.62 537 GLU A O 1
ATOM 4201 N N . SER A 1 538 ? -4.338 -6.297 28.065 1.00 90.38 538 SER A N 1
ATOM 4202 C CA . SER A 1 538 ? -5.116 -6.238 26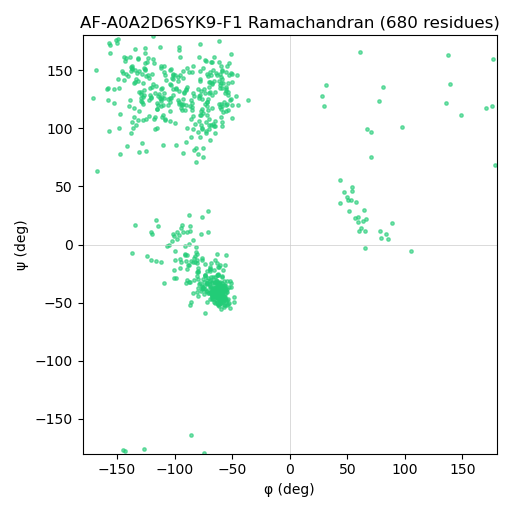.833 1.00 90.38 538 SER A CA 1
ATOM 4203 C C . SER A 1 538 ? -5.897 -4.931 26.771 1.00 90.38 538 SER A C 1
ATOM 4205 O O . SER A 1 538 ? -6.296 -4.362 27.792 1.00 90.38 538 SER A O 1
ATOM 4207 N N . ARG A 1 539 ? -6.180 -4.458 25.559 1.00 89.75 539 ARG A N 1
ATOM 4208 C CA . ARG A 1 539 ? -6.935 -3.226 25.324 1.00 89.75 539 ARG A CA 1
ATOM 4209 C C . ARG A 1 539 ? -7.853 -3.372 24.115 1.00 89.75 539 ARG A C 1
ATOM 4211 O O . ARG A 1 539 ? -7.684 -4.240 23.262 1.00 89.75 539 ARG A O 1
ATOM 4218 N N . TRP A 1 540 ? -8.859 -2.510 24.030 1.00 89.94 540 TRP A N 1
ATOM 4219 C CA . TRP A 1 540 ? -9.633 -2.343 22.807 1.00 89.94 540 TRP A CA 1
ATOM 4220 C C . TRP A 1 540 ? -9.084 -1.173 21.983 1.00 89.94 540 TRP A C 1
ATOM 4222 O O . TRP A 1 540 ? -8.632 -0.164 22.521 1.00 89.94 540 TRP A O 1
ATOM 4232 N N . SER A 1 541 ? -9.154 -1.289 20.663 1.00 87.19 541 SER A N 1
ATOM 4233 C CA . SER A 1 541 ? -8.807 -0.237 19.712 1.00 87.19 541 SER A CA 1
ATOM 4234 C C . SER A 1 541 ? -9.829 -0.194 18.573 1.00 87.19 541 SER A C 1
ATOM 4236 O O . SER A 1 541 ? -10.600 -1.134 18.357 1.00 87.19 541 SER A O 1
ATOM 4238 N N . ILE A 1 542 ? -9.884 0.925 17.846 1.00 85.81 542 ILE A N 1
ATOM 4239 C CA . ILE A 1 542 ? -10.725 1.040 16.650 1.00 85.81 542 ILE A CA 1
ATOM 4240 C C . ILE A 1 542 ? -9.833 0.946 15.416 1.00 85.81 542 ILE A C 1
ATOM 4242 O O . ILE A 1 542 ? -9.168 1.915 15.055 1.00 85.81 542 ILE A O 1
ATOM 4246 N N . ASP A 1 543 ? -9.883 -0.191 14.727 1.00 80.38 543 ASP A N 1
ATOM 4247 C CA . ASP A 1 543 ? -9.164 -0.424 13.472 1.00 80.38 543 ASP A CA 1
ATOM 4248 C C . ASP A 1 543 ? -10.132 -0.858 12.369 1.00 80.38 543 ASP A C 1
ATOM 4250 O O . ASP A 1 543 ? -11.115 -1.536 12.637 1.00 80.38 543 ASP A O 1
ATOM 4254 N N . ARG A 1 544 ? -9.904 -0.461 11.110 1.00 74.56 544 ARG A N 1
ATOM 4255 C CA . ARG A 1 544 ? -10.688 -0.912 9.931 1.00 74.56 544 ARG A CA 1
ATOM 4256 C C . ARG A 1 544 ? -12.220 -0.949 10.134 1.00 74.56 544 ARG A C 1
ATOM 4258 O O . ARG A 1 544 ? -12.929 -1.772 9.548 1.00 74.56 544 ARG A O 1
ATOM 4265 N N . GLN A 1 545 ? -12.756 0.011 10.897 1.00 78.69 545 GLN A N 1
ATOM 4266 C CA . GLN A 1 545 ? -14.184 0.119 11.237 1.00 78.69 545 GLN A CA 1
ATOM 4267 C C . GLN A 1 545 ? -14.724 -1.049 12.090 1.00 78.69 545 GLN A C 1
ATOM 4269 O O . GLN A 1 545 ? -15.905 -1.407 11.968 1.00 78.69 545 GLN A O 1
ATOM 4274 N N . VAL A 1 546 ? -13.872 -1.658 12.909 1.00 83.44 546 VAL A N 1
ATOM 4275 C CA . VAL A 1 546 ? -14.213 -2.653 13.926 1.00 83.44 546 VAL A CA 1
ATOM 4276 C C . VAL A 1 546 ? -13.682 -2.242 15.291 1.00 83.44 546 VAL A C 1
ATOM 4278 O O . VAL A 1 546 ? -12.743 -1.455 15.378 1.00 83.44 546 VAL A O 1
ATOM 4281 N N . LEU A 1 547 ? -14.309 -2.763 16.344 1.00 88.62 547 LEU A N 1
ATOM 4282 C CA . LEU A 1 547 ? -13.737 -2.754 17.682 1.00 88.62 547 LEU A CA 1
ATOM 4283 C C . LEU A 1 547 ? -12.835 -3.987 17.800 1.00 88.62 547 LEU A C 1
ATOM 4285 O O . LEU A 1 547 ? -13.341 -5.109 17.809 1.00 88.62 547 LEU A O 1
ATOM 4289 N N . LEU A 1 548 ? -11.522 -3.784 17.808 1.00 89.69 548 LEU A N 1
ATOM 4290 C CA . LEU A 1 548 ? -10.531 -4.850 17.915 1.00 89.69 548 LEU A CA 1
ATOM 4291 C C . LEU A 1 548 ? -10.088 -4.973 19.373 1.00 89.69 548 LEU A C 1
ATOM 4293 O O . LEU A 1 548 ? -9.650 -3.987 19.959 1.00 89.69 548 LEU A O 1
ATOM 4297 N N . ILE A 1 549 ? -10.213 -6.164 19.952 1.00 91.62 549 ILE A N 1
ATOM 4298 C CA . ILE A 1 549 ? -9.594 -6.518 21.232 1.00 91.62 549 ILE A CA 1
ATOM 4299 C C . ILE A 1 549 ? -8.229 -7.121 20.910 1.00 91.62 549 ILE A C 1
ATOM 4301 O O . ILE A 1 549 ? -8.165 -8.150 20.241 1.00 91.62 549 ILE A O 1
ATOM 4305 N N . THR A 1 550 ? -7.166 -6.458 21.349 1.00 91.12 550 THR A N 1
ATOM 4306 C CA . THR A 1 550 ? -5.767 -6.828 21.092 1.00 91.12 550 THR A CA 1
ATOM 4307 C C . THR A 1 550 ? -4.921 -6.524 22.338 1.00 91.12 550 THR A C 1
ATOM 4309 O O . THR A 1 550 ? -5.468 -6.132 23.374 1.00 91.12 550 THR A O 1
ATOM 4312 N N . THR A 1 551 ? -3.613 -6.740 22.287 1.00 89.88 551 THR A N 1
ATOM 4313 C CA . THR A 1 551 ? -2.704 -6.431 23.402 1.00 89.88 551 THR A CA 1
ATOM 4314 C C . THR A 1 551 ? -2.580 -4.921 23.610 1.00 89.88 551 THR A C 1
ATOM 4316 O O . THR A 1 551 ? -2.839 -4.126 22.700 1.00 89.88 551 THR A O 1
ATOM 4319 N N . ASP A 1 552 ? -2.198 -4.487 24.812 1.00 85.75 552 ASP A N 1
ATOM 4320 C CA . ASP A 1 552 ? -1.938 -3.066 25.082 1.00 85.75 552 ASP A CA 1
ATOM 4321 C C . ASP A 1 552 ? -0.831 -2.542 24.153 1.00 85.75 552 ASP A C 1
ATOM 4323 O O . ASP A 1 552 ? -0.997 -1.492 23.526 1.00 85.75 552 ASP A O 1
ATOM 4327 N N . SER A 1 553 ? 0.222 -3.343 23.959 1.00 83.19 553 SER A N 1
ATOM 4328 C CA . SER A 1 553 ? 1.341 -3.061 23.059 1.00 83.19 553 SER A CA 1
ATOM 4329 C C . SER A 1 553 ? 0.897 -2.837 21.607 1.00 83.19 553 SER A C 1
ATOM 4331 O O . SER A 1 553 ? 1.248 -1.814 21.016 1.00 83.19 553 SER A O 1
ATOM 4333 N N . GLU A 1 554 ? 0.070 -3.723 21.044 1.00 84.19 554 GLU A N 1
ATOM 4334 C CA . GLU A 1 554 ? -0.421 -3.597 19.667 1.00 84.19 554 GLU A CA 1
ATOM 4335 C C . GLU A 1 554 ? -1.449 -2.467 19.538 1.00 84.19 554 GLU A C 1
ATOM 4337 O O . GLU A 1 554 ? -1.480 -1.741 18.543 1.00 84.19 554 GLU A O 1
ATOM 4342 N N . SER A 1 555 ? -2.255 -2.221 20.571 1.00 82.94 555 SER A N 1
ATOM 4343 C CA . SER A 1 555 ? -3.225 -1.124 20.555 1.00 82.94 555 SER A CA 1
ATOM 4344 C C . SER A 1 555 ? -2.567 0.255 20.391 1.00 82.94 555 SER A C 1
ATOM 4346 O O . SER A 1 555 ? -3.123 1.123 19.707 1.00 82.94 555 SER A O 1
ATOM 4348 N N . GLU A 1 556 ? -1.365 0.452 20.950 1.00 78.00 556 GLU A N 1
ATOM 4349 C CA . GLU A 1 556 ? -0.586 1.686 20.799 1.00 78.00 556 GLU A CA 1
ATOM 4350 C C . GLU A 1 556 ? -0.044 1.867 19.364 1.00 78.00 556 GLU A C 1
ATOM 4352 O O . GLU A 1 556 ? 0.248 2.997 18.957 1.00 78.00 556 GLU A O 1
ATOM 4357 N N . THR A 1 557 ? 0.039 0.799 18.560 1.00 77.88 557 THR A N 1
ATOM 4358 C CA . THR A 1 557 ? 0.493 0.857 17.157 1.00 77.88 557 THR A CA 1
ATOM 4359 C C . THR A 1 557 ? -0.647 1.159 16.174 1.00 77.88 557 THR A C 1
ATOM 4361 O O . THR A 1 557 ? -0.407 1.635 15.053 1.00 77.88 557 THR A O 1
ATOM 4364 N N . ILE A 1 558 ? -1.903 0.977 16.600 1.00 80.56 558 ILE A N 1
ATOM 4365 C CA . ILE A 1 558 ? -3.116 1.237 15.811 1.00 80.56 558 ILE A CA 1
ATOM 4366 C C . ILE A 1 558 ? -3.419 2.740 15.812 1.00 80.56 558 ILE A C 1
ATOM 4368 O O . ILE A 1 558 ? -4.287 3.278 16.506 1.00 80.56 558 ILE A O 1
ATOM 4372 N N . LEU A 1 559 ? -2.660 3.449 14.982 1.00 83.69 559 LEU A N 1
ATOM 4373 C CA . LEU A 1 559 ? -2.761 4.890 14.813 1.00 83.69 559 LEU A CA 1
ATOM 4374 C C . LEU A 1 559 ? -3.496 5.238 13.518 1.00 83.69 559 LEU A C 1
ATOM 4376 O O . LEU A 1 559 ? -3.219 4.694 12.448 1.00 83.69 559 LEU A O 1
ATOM 4380 N N . SER A 1 560 ? -4.385 6.224 13.596 1.00 82.00 560 SER A N 1
ATOM 4381 C CA . SER A 1 560 ? -5.037 6.818 12.433 1.00 82.00 560 SER A CA 1
ATOM 4382 C C . SER A 1 560 ? -4.495 8.220 12.191 1.00 82.00 560 SER A C 1
ATOM 4384 O O . SER A 1 560 ? -4.190 8.933 13.137 1.00 82.00 560 SER A O 1
ATOM 4386 N N . THR A 1 561 ? -4.391 8.638 10.932 1.00 85.44 561 THR A N 1
ATOM 4387 C CA . THR A 1 561 ? -4.058 10.028 10.594 1.00 85.44 561 THR A CA 1
ATOM 4388 C C . THR A 1 561 ? -5.319 10.823 10.295 1.00 85.44 561 THR A C 1
ATOM 4390 O O . THR A 1 561 ? -6.215 10.321 9.610 1.00 85.44 561 THR A O 1
ATOM 4393 N N . ARG A 1 562 ? -5.379 12.084 10.734 1.00 84.62 562 ARG A N 1
ATOM 4394 C CA . ARG A 1 562 ? -6.439 13.057 10.413 1.00 84.62 562 ARG A CA 1
ATOM 4395 C C . ARG A 1 562 ? -5.873 14.438 10.126 1.00 84.62 562 ARG A C 1
ATOM 4397 O O . ARG A 1 562 ? -4.849 14.817 10.689 1.00 84.62 562 ARG A O 1
ATOM 4404 N N . VAL A 1 563 ? -6.556 15.195 9.266 1.00 85.12 563 VAL A N 1
ATOM 4405 C CA . VAL A 1 563 ? -6.149 16.555 8.886 1.00 85.12 563 VAL A CA 1
ATOM 4406 C C . VAL A 1 563 ? -7.145 17.569 9.437 1.00 85.12 563 VAL A C 1
ATOM 4408 O O . VAL A 1 563 ? -8.309 17.577 9.052 1.00 85.12 563 VAL A O 1
ATOM 4411 N N . TYR A 1 564 ? -6.661 18.471 10.282 1.00 83.62 564 TYR A N 1
ATOM 4412 C CA . TYR A 1 564 ? -7.432 19.542 10.898 1.00 83.62 564 TYR A CA 1
ATOM 4413 C C . TYR A 1 564 ? -7.089 20.881 10.240 1.00 83.62 564 TYR A C 1
ATOM 4415 O O . TYR A 1 564 ? -5.939 21.322 10.299 1.00 83.62 564 TYR A O 1
ATOM 4423 N N . ASP A 1 565 ? -8.071 21.562 9.640 1.00 80.12 565 ASP A N 1
ATOM 4424 C CA . ASP A 1 565 ? -7.892 22.956 9.207 1.00 80.12 565 ASP A CA 1
ATOM 4425 C C . ASP A 1 565 ? -7.836 23.869 10.432 1.00 80.12 565 ASP A C 1
ATOM 4427 O O . ASP A 1 565 ? -8.810 23.990 11.172 1.00 80.12 565 ASP A O 1
ATOM 4431 N N . VAL A 1 566 ? -6.695 24.515 10.653 1.00 83.75 566 VAL A N 1
ATOM 4432 C CA . VAL A 1 566 ? -6.486 25.468 11.750 1.00 83.75 566 VAL A CA 1
ATOM 4433 C C . VAL A 1 566 ? -6.246 26.879 11.227 1.00 83.75 566 VAL A C 1
ATOM 4435 O O . VAL A 1 566 ? -5.796 27.744 11.977 1.00 83.75 566 VAL A O 1
ATOM 4438 N N . SER A 1 567 ? -6.574 27.149 9.957 1.00 78.44 567 SER A N 1
ATOM 4439 C CA . SER A 1 567 ? -6.420 28.465 9.322 1.00 78.44 567 SER A CA 1
ATOM 4440 C C . SER A 1 567 ? -7.064 29.592 10.117 1.00 78.44 567 SER A C 1
ATOM 4442 O O . SER A 1 567 ? -6.592 30.726 10.075 1.00 78.44 567 SER A O 1
ATOM 4444 N N . ASP A 1 568 ? -8.145 29.304 10.837 1.00 76.38 568 ASP A N 1
ATOM 4445 C CA . ASP A 1 568 ? -8.803 30.270 11.696 1.00 76.38 568 ASP A CA 1
ATOM 4446 C C . ASP A 1 568 ? -8.064 30.490 13.022 1.00 76.38 568 ASP A C 1
ATOM 4448 O O . ASP A 1 568 ? -8.072 31.609 13.533 1.00 76.38 568 ASP A O 1
ATOM 4452 N N . LEU A 1 569 ? -7.421 29.469 13.577 1.00 79.88 569 LEU A N 1
ATOM 4453 C CA . LEU A 1 569 ? -6.803 29.519 14.901 1.00 79.88 569 LEU A CA 1
ATOM 4454 C C . LEU A 1 569 ? -5.369 30.054 14.885 1.00 79.88 569 LEU A C 1
ATOM 4456 O O . LEU A 1 569 ? -4.972 30.726 15.830 1.00 79.88 569 LEU A O 1
ATOM 4460 N N . VAL A 1 570 ? -4.610 29.806 13.816 1.00 78.38 570 VAL A N 1
ATOM 4461 C CA . VAL A 1 570 ? -3.175 30.148 13.773 1.00 78.38 570 VAL A CA 1
ATOM 4462 C C . VAL A 1 570 ? -2.894 31.603 13.402 1.00 78.38 570 VAL A C 1
ATOM 4464 O O . VAL A 1 570 ? -1.761 32.053 13.517 1.00 78.38 570 VAL A O 1
ATOM 4467 N N . LEU A 1 571 ? -3.885 32.365 12.931 1.00 74.56 571 LEU A N 1
ATOM 4468 C CA . LEU A 1 571 ? -3.676 33.757 12.522 1.00 74.56 571 LEU A CA 1
ATOM 4469 C C . LEU A 1 571 ? -3.573 34.685 13.742 1.00 74.56 571 LEU A C 1
ATOM 4471 O O . LEU A 1 571 ? -4.589 35.084 14.314 1.00 74.56 571 LEU A O 1
ATOM 4475 N N . ALA A 1 572 ? -2.350 35.090 14.082 1.00 65.75 572 ALA A N 1
ATOM 4476 C CA . ALA A 1 572 ? -2.039 36.032 15.154 1.00 65.75 572 ALA A CA 1
ATOM 4477 C C . ALA A 1 572 ? -1.487 37.360 14.605 1.00 65.75 572 ALA A C 1
ATOM 4479 O O . ALA A 1 572 ? -0.900 37.417 13.522 1.00 65.75 572 ALA A O 1
ATOM 4480 N N . ARG A 1 573 ? -1.658 38.462 15.349 1.00 60.34 573 ARG A N 1
ATOM 4481 C CA . ARG A 1 573 ? -0.965 39.728 15.053 1.00 60.34 573 ARG A CA 1
ATOM 4482 C C . ARG A 1 573 ? 0.417 39.704 15.699 1.00 60.34 573 ARG A C 1
ATOM 4484 O O . ARG A 1 573 ? 0.522 39.681 16.919 1.00 60.34 573 ARG A O 1
ATOM 4491 N N . GLY A 1 574 ? 1.454 39.738 14.873 1.00 60.59 574 GLY A N 1
ATOM 4492 C CA . GLY A 1 574 ? 2.835 39.889 15.300 1.00 60.59 574 GLY A CA 1
ATOM 4493 C C . GLY A 1 574 ? 3.207 41.332 15.661 1.00 60.59 574 GLY A C 1
ATOM 4494 O O . GLY A 1 574 ? 2.433 42.269 15.410 1.00 60.59 574 GLY A O 1
ATOM 4495 N N . PRO A 1 575 ? 4.419 41.533 16.207 1.00 51.28 575 PRO A N 1
ATOM 4496 C CA . PRO A 1 575 ? 4.979 42.859 16.454 1.00 51.28 575 PRO A CA 1
ATOM 4497 C C . PRO A 1 575 ? 4.953 43.701 15.168 1.00 51.28 575 PRO A C 1
ATOM 4499 O O . PRO A 1 575 ? 5.379 43.243 14.109 1.00 51.28 575 PRO A O 1
ATOM 4502 N N . GLY A 1 576 ? 4.405 44.918 15.230 1.00 55.59 576 GLY A N 1
ATOM 4503 C CA . GLY A 1 576 ? 4.266 45.798 14.058 1.00 55.59 576 GLY A CA 1
ATOM 4504 C C . GLY A 1 576 ? 3.036 45.539 13.172 1.00 55.59 576 GLY A C 1
ATOM 4505 O O . GLY A 1 576 ? 2.922 46.132 12.103 1.00 55.59 576 GLY A O 1
ATOM 4506 N N . GLY A 1 577 ? 2.098 44.682 13.595 1.00 59.78 577 GLY A N 1
ATOM 4507 C CA . GLY A 1 577 ? 0.804 44.494 12.923 1.00 59.78 577 GLY A CA 1
ATOM 4508 C C . GLY A 1 577 ? 0.809 43.501 11.755 1.00 59.78 577 GLY A C 1
ATOM 4509 O O . GLY A 1 577 ? -0.222 43.333 11.100 1.00 59.78 577 GLY A O 1
ATOM 4510 N N . ALA A 1 578 ? 1.930 42.818 11.503 1.00 57.53 578 ALA A N 1
ATOM 4511 C CA . ALA A 1 578 ? 1.996 41.726 10.535 1.00 57.53 578 ALA A CA 1
ATOM 4512 C C . ALA A 1 578 ? 1.144 40.532 11.000 1.00 57.53 578 ALA A C 1
ATOM 4514 O O . ALA A 1 578 ? 1.134 40.198 12.181 1.00 57.53 578 ALA A O 1
ATOM 4515 N N . LEU A 1 579 ? 0.435 39.870 10.084 1.00 60.19 579 LEU A N 1
ATOM 4516 C CA . LEU A 1 579 ? -0.225 38.597 10.384 1.00 60.19 579 LEU A CA 1
ATOM 4517 C C . LEU A 1 579 ? 0.829 37.485 10.383 1.00 60.19 579 LEU A C 1
ATOM 4519 O O . LEU A 1 579 ? 1.422 37.210 9.340 1.00 60.19 579 LEU A O 1
ATOM 4523 N N . LEU A 1 580 ? 1.053 36.870 11.541 1.00 66.06 580 LEU A N 1
ATOM 4524 C CA . LEU A 1 580 ? 1.899 35.692 11.715 1.00 66.06 580 LEU A CA 1
ATOM 4525 C C . LEU A 1 580 ? 1.019 34.451 11.870 1.00 66.06 580 LEU A C 1
ATOM 4527 O O . LEU A 1 580 ? -0.117 34.537 12.341 1.00 66.06 580 LEU A O 1
ATOM 4531 N N . ARG A 1 581 ? 1.544 33.301 11.447 1.00 72.94 581 ARG A N 1
ATOM 4532 C CA . ARG A 1 581 ? 0.914 31.997 11.651 1.00 72.94 581 ARG A CA 1
ATOM 4533 C C . ARG A 1 581 ? 1.594 31.325 12.834 1.00 72.94 581 ARG A C 1
ATOM 4535 O O . ARG A 1 581 ? 2.730 30.885 12.715 1.00 72.94 581 ARG A O 1
ATOM 4542 N N . ASP A 1 582 ? 0.918 31.300 13.971 1.00 80.50 582 ASP A N 1
ATOM 4543 C CA . ASP A 1 582 ? 1.424 30.702 15.201 1.00 80.50 582 ASP A CA 1
ATOM 4544 C C . ASP A 1 582 ? 0.851 29.292 15.377 1.00 80.50 582 ASP A C 1
ATOM 4546 O O . ASP A 1 582 ? -0.180 29.075 16.017 1.00 80.50 582 ASP A O 1
ATOM 4550 N N . PHE A 1 583 ? 1.519 28.323 14.753 1.00 81.19 583 PHE A N 1
ATOM 4551 C CA . PHE A 1 583 ? 1.218 26.910 14.971 1.00 81.19 583 PHE A CA 1
ATOM 4552 C C . PHE A 1 583 ? 1.681 26.442 16.353 1.00 81.19 583 PHE A C 1
ATOM 4554 O O . PHE A 1 583 ? 1.037 25.573 16.933 1.00 81.19 583 PHE A O 1
ATOM 4561 N N . THR A 1 584 ? 2.745 27.031 16.902 1.00 84.12 584 THR A N 1
ATOM 4562 C CA . THR A 1 584 ? 3.348 26.630 18.178 1.00 84.12 584 THR A CA 1
ATOM 4563 C C . THR A 1 584 ? 2.349 26.712 19.326 1.00 84.12 584 THR A C 1
ATOM 4565 O O . THR A 1 584 ? 2.239 25.768 20.104 1.00 84.12 584 THR A O 1
ATOM 4568 N N . SER A 1 585 ? 1.559 27.784 19.396 1.00 84.44 585 SER A N 1
ATOM 4569 C CA . SER A 1 585 ? 0.528 27.936 20.430 1.00 84.44 585 SER A CA 1
ATOM 4570 C C . SER A 1 585 ? -0.577 26.879 20.334 1.00 84.44 585 SER A C 1
ATOM 4572 O O . SER A 1 585 ? -0.992 26.321 21.349 1.00 84.44 585 SER A O 1
ATOM 4574 N N . VAL A 1 586 ? -1.043 26.561 19.119 1.00 85.00 586 VAL A N 1
ATOM 4575 C CA . VAL A 1 586 ? -2.071 25.523 18.919 1.00 85.00 586 VAL A CA 1
ATOM 4576 C C . VAL A 1 586 ? -1.508 24.143 19.261 1.00 85.00 586 VAL A C 1
ATOM 4578 O O . VAL A 1 586 ? -2.158 23.380 19.967 1.00 85.00 586 VAL A O 1
ATOM 4581 N N . MET A 1 587 ? -0.284 23.844 18.826 1.00 86.06 587 MET A N 1
ATOM 4582 C CA . MET A 1 587 ? 0.419 22.597 19.140 1.00 86.06 587 MET A CA 1
ATOM 4583 C C . MET A 1 587 ? 0.629 22.435 20.647 1.00 86.06 587 MET A C 1
ATOM 4585 O O . MET A 1 587 ? 0.328 21.381 21.193 1.00 86.06 587 MET A O 1
ATOM 4589 N N . GLY A 1 588 ? 1.072 23.490 21.337 1.00 84.75 588 GLY A N 1
ATOM 4590 C CA . GLY A 1 588 ? 1.250 23.489 22.790 1.00 84.75 588 GLY A CA 1
ATOM 4591 C C . GLY A 1 588 ? -0.055 23.233 23.544 1.00 84.75 588 GLY A C 1
ATOM 4592 O O . GLY A 1 588 ? -0.065 22.467 24.505 1.00 84.75 588 GLY A O 1
ATOM 4593 N N . ALA A 1 589 ? -1.171 23.801 23.075 1.00 86.06 589 ALA A N 1
ATOM 4594 C CA . ALA A 1 589 ? -2.487 23.520 23.642 1.00 86.06 589 ALA A CA 1
ATOM 4595 C C . ALA A 1 589 ? -2.902 22.053 23.450 1.00 86.06 589 ALA A C 1
ATOM 4597 O O . ALA A 1 589 ? -3.473 21.469 24.365 1.00 86.06 589 ALA A O 1
ATOM 4598 N N . LEU A 1 590 ? -2.606 21.447 22.295 1.00 87.62 590 LEU A N 1
ATOM 4599 C CA . LEU A 1 590 ? -2.882 20.027 22.057 1.00 87.62 590 LEU A CA 1
ATOM 4600 C C . LEU A 1 590 ? -2.000 19.129 22.934 1.00 87.62 590 LEU A C 1
ATOM 4602 O O . LEU A 1 590 ? -2.524 18.225 23.578 1.00 87.62 590 LEU A O 1
ATOM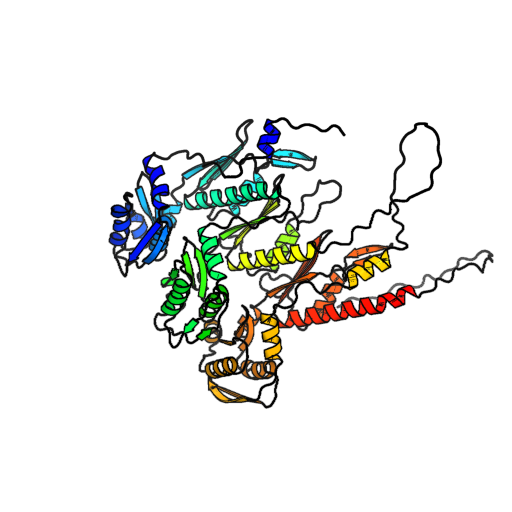 4606 N N . TYR A 1 591 ? -0.698 19.414 23.018 1.00 86.31 591 TYR A N 1
ATOM 4607 C CA . TYR A 1 591 ? 0.238 18.652 23.846 1.00 86.31 591 TYR A CA 1
ATOM 4608 C C . TYR A 1 591 ? -0.109 18.699 25.336 1.00 86.31 591 TYR A C 1
ATOM 4610 O O . TYR A 1 591 ? -0.033 17.676 26.004 1.00 86.31 591 TYR A O 1
ATOM 4618 N N . GLY A 1 592 ? -0.497 19.864 25.863 1.00 84.25 592 GLY A N 1
ATOM 4619 C CA . GLY A 1 592 ? -0.842 20.014 27.282 1.00 84.25 592 GLY A CA 1
ATOM 4620 C C . GLY A 1 592 ? -2.308 19.729 27.624 1.00 84.25 592 GLY A C 1
ATOM 4621 O O . GLY A 1 592 ? -2.636 19.563 28.795 1.00 84.25 592 GLY A O 1
ATOM 4622 N N . GLY A 1 593 ? -3.199 19.732 26.631 1.00 82.62 593 GLY A N 1
ATOM 4623 C CA . GLY A 1 593 ? -4.650 19.651 26.823 1.00 82.62 593 GLY A CA 1
ATOM 4624 C C . GLY A 1 593 ? -5.280 18.307 26.462 1.00 82.62 593 GLY A C 1
ATOM 4625 O O . GLY A 1 593 ? -6.494 18.178 26.602 1.00 82.62 593 GLY A O 1
ATOM 4626 N N . THR A 1 594 ? -4.492 17.342 25.985 1.00 86.00 594 THR A N 1
ATOM 4627 C CA . THR A 1 594 ? -4.940 15.973 25.678 1.00 86.00 594 THR A CA 1
ATOM 4628 C C . THR A 1 594 ? -4.199 14.962 26.547 1.00 86.00 594 THR A C 1
ATOM 4630 O O . THR A 1 594 ? -3.100 15.238 27.025 1.00 86.00 594 THR A O 1
ATOM 4633 N N . SER A 1 595 ? -4.796 13.792 26.758 1.00 82.62 595 SER A N 1
ATOM 4634 C CA . SER A 1 595 ? -4.230 12.711 27.575 1.00 82.62 595 SER A CA 1
ATOM 4635 C C . SER A 1 595 ? -3.192 11.850 26.833 1.00 82.62 595 SER A C 1
ATOM 4637 O O . SER A 1 595 ? -2.546 10.998 27.441 1.00 82.62 595 SER A O 1
ATOM 4639 N N . GLY A 1 596 ? -3.018 12.069 25.524 1.00 77.38 596 GLY A N 1
ATOM 4640 C CA . GLY A 1 596 ? -2.185 11.244 24.648 1.00 77.38 596 GLY A CA 1
ATOM 4641 C C . GLY A 1 596 ? -0.680 11.334 24.923 1.00 77.38 596 GLY A C 1
ATOM 4642 O O . GLY A 1 596 ? -0.146 12.397 25.244 1.00 77.38 596 GLY A O 1
ATOM 4643 N N . LYS A 1 597 ? 0.028 10.211 24.734 1.00 79.44 597 LYS A N 1
ATOM 4644 C CA . LYS A 1 597 ? 1.498 10.155 24.763 1.00 79.44 597 LYS A CA 1
ATOM 4645 C C . LYS A 1 597 ? 2.067 10.651 23.432 1.00 79.44 597 LYS A C 1
ATOM 4647 O O . LYS A 1 597 ? 2.189 9.901 22.464 1.00 79.44 597 LYS A O 1
ATOM 4652 N N . TRP A 1 598 ? 2.451 11.918 23.387 1.00 79.62 598 TRP A N 1
ATOM 4653 C CA . TRP A 1 598 ? 3.045 12.520 22.197 1.00 79.62 598 TRP A CA 1
ATOM 4654 C C . TRP A 1 598 ? 4.543 12.246 22.109 1.00 79.62 598 TRP A C 1
ATOM 4656 O O . TRP A 1 598 ? 5.283 12.499 23.058 1.00 79.62 598 TRP A O 1
ATOM 4666 N N . HIS A 1 599 ? 5.004 11.783 20.949 1.00 67.31 599 HIS A N 1
ATOM 4667 C CA . HIS A 1 599 ? 6.419 11.528 20.707 1.00 67.31 599 HIS A CA 1
ATOM 4668 C C . HIS A 1 599 ? 6.976 12.562 19.730 1.00 67.31 599 HIS A C 1
ATOM 4670 O O . HIS A 1 599 ? 6.426 12.800 18.653 1.00 67.31 599 HIS A O 1
ATOM 4676 N N . SER A 1 600 ? 8.107 13.170 20.083 1.00 54.19 600 SER A N 1
ATOM 4677 C CA . SER A 1 600 ? 8.839 14.043 19.171 1.00 54.19 600 SER A CA 1
ATOM 4678 C C . SER A 1 600 ? 9.593 13.198 18.136 1.00 54.19 600 SER A C 1
ATOM 4680 O O . SER A 1 600 ? 10.666 12.677 18.428 1.00 54.19 600 SER A O 1
ATOM 4682 N N . GLY A 1 601 ? 9.053 13.067 16.923 1.00 54.06 601 GLY A N 1
ATOM 4683 C CA . GLY A 1 601 ? 9.857 12.676 15.755 1.00 54.06 601 GLY A CA 1
ATOM 4684 C C . GLY A 1 601 ? 10.008 11.179 15.460 1.00 54.06 601 GLY A C 1
ATOM 4685 O O . GLY A 1 601 ? 10.901 10.828 14.698 1.00 54.06 601 GLY A O 1
ATOM 4686 N N . GLY A 1 602 ? 9.153 10.303 16.000 1.00 55.03 602 GLY A N 1
ATOM 4687 C CA . GLY A 1 602 ? 9.087 8.898 15.568 1.00 55.03 602 GLY A CA 1
ATOM 4688 C C . GLY A 1 602 ? 8.086 8.693 14.420 1.00 55.03 602 GLY A C 1
ATOM 4689 O O . GLY A 1 602 ? 6.952 9.154 14.483 1.00 55.03 602 GLY A O 1
ATOM 4690 N N . TRP A 1 603 ? 8.475 7.979 13.365 1.00 53.66 603 TRP A N 1
ATOM 4691 C CA . TRP A 1 603 ? 7.667 7.724 12.156 1.00 53.66 603 TRP A CA 1
ATOM 4692 C C . TRP A 1 603 ? 6.644 6.574 12.323 1.00 53.66 603 TRP A C 1
ATOM 4694 O O . TRP A 1 603 ? 5.819 6.330 11.442 1.00 53.66 603 TRP A O 1
ATOM 4704 N N . ARG A 1 604 ? 6.619 5.915 13.492 1.00 59.69 604 ARG A N 1
ATOM 4705 C CA . ARG A 1 604 ? 5.588 4.936 13.907 1.00 59.69 604 ARG A CA 1
ATOM 4706 C C . ARG A 1 604 ? 4.837 5.341 15.177 1.00 59.69 604 ARG A C 1
ATOM 4708 O O . ARG A 1 604 ? 4.078 4.544 15.709 1.00 59.69 604 ARG A O 1
ATOM 4715 N N . SER A 1 605 ? 5.036 6.564 15.659 1.00 70.94 605 SER A N 1
ATOM 4716 C CA . SER A 1 605 ? 4.459 7.021 16.918 1.00 70.94 605 SER A CA 1
ATOM 4717 C C . SER A 1 605 ? 3.405 8.106 16.723 1.00 70.94 605 SER A C 1
ATOM 4719 O O . SER A 1 605 ? 3.201 8.661 15.637 1.00 70.94 605 SER A O 1
ATOM 4721 N N . ALA A 1 606 ? 2.708 8.389 17.819 1.00 78.50 606 ALA A N 1
ATOM 4722 C CA . ALA A 1 606 ? 1.786 9.500 17.925 1.00 78.50 606 ALA A CA 1
ATOM 4723 C C . ALA A 1 606 ? 2.497 10.833 17.641 1.00 78.50 606 ALA A C 1
ATOM 4725 O O . ALA A 1 606 ? 3.362 11.266 18.409 1.00 78.50 606 ALA A O 1
ATOM 4726 N N . THR A 1 607 ? 2.119 11.489 16.544 1.00 82.69 607 THR A N 1
ATOM 4727 C CA . THR A 1 607 ? 2.794 12.692 16.040 1.00 82.69 607 THR A CA 1
ATOM 4728 C C . THR A 1 607 ? 1.810 13.753 15.573 1.00 82.69 607 THR A C 1
ATOM 4730 O O . THR A 1 607 ? 0.703 13.463 15.111 1.00 82.69 607 THR A O 1
ATOM 4733 N N . ILE A 1 608 ? 2.246 15.010 15.646 1.00 85.25 608 ILE A N 1
ATOM 4734 C CA . ILE A 1 608 ? 1.571 16.138 15.011 1.00 85.25 608 ILE A CA 1
ATOM 4735 C C . ILE A 1 608 ? 2.545 16.808 14.043 1.00 85.25 608 ILE A C 1
ATOM 4737 O O . ILE A 1 608 ? 3.658 17.172 14.417 1.00 85.25 608 ILE A O 1
ATOM 4741 N N . SER A 1 609 ? 2.110 16.998 12.803 1.00 84.38 609 SER A N 1
ATOM 4742 C CA . SER A 1 609 ? 2.867 17.646 11.734 1.00 84.38 609 SER A CA 1
ATOM 4743 C C . SER A 1 609 ? 2.080 18.829 11.179 1.00 84.38 609 SER A C 1
ATOM 4745 O O . SER A 1 609 ? 0.851 18.799 11.087 1.00 84.38 609 SER A O 1
ATOM 4747 N N . THR A 1 610 ? 2.778 19.885 10.776 1.00 83.31 610 THR A N 1
ATOM 4748 C CA . THR A 1 610 ? 2.163 21.060 10.154 1.00 83.31 610 THR A CA 1
ATOM 4749 C C . THR A 1 610 ? 2.372 21.007 8.642 1.00 83.31 610 THR A C 1
ATOM 4751 O O . THR A 1 610 ? 3.429 20.606 8.163 1.00 83.31 610 THR A O 1
ATOM 4754 N N . LEU A 1 611 ? 1.369 21.430 7.868 1.00 79.19 611 LEU A N 1
ATOM 4755 C CA . LEU A 1 611 ? 1.581 21.791 6.466 1.00 79.19 611 LEU A CA 1
ATOM 4756 C C . LEU A 1 611 ? 1.247 23.258 6.282 1.00 79.19 611 LEU A C 1
ATOM 4758 O O . LEU A 1 611 ? 0.075 23.652 6.296 1.00 79.19 611 LEU A O 1
ATOM 4762 N N . GLU A 1 612 ? 2.292 24.053 6.084 1.00 74.81 612 GLU A N 1
ATOM 4763 C CA . GLU A 1 612 ? 2.158 25.474 5.833 1.00 74.81 612 GLU A CA 1
ATOM 4764 C C . GLU A 1 612 ? 2.373 25.792 4.352 1.00 74.81 612 GLU A C 1
ATOM 4766 O O . GLU A 1 612 ? 3.466 25.698 3.798 1.00 74.81 612 GLU A O 1
ATOM 4771 N N . THR A 1 613 ? 1.314 26.267 3.702 1.00 67.31 613 THR A N 1
ATOM 4772 C CA . THR A 1 613 ? 1.412 26.925 2.399 1.00 67.31 613 THR A CA 1
ATOM 4773 C C . THR A 1 613 ? 0.577 28.208 2.400 1.00 67.31 613 THR A C 1
ATOM 4775 O O . THR A 1 613 ? -0.254 28.431 3.285 1.00 67.31 613 THR A O 1
ATOM 4778 N N . PRO A 1 614 ? 0.702 29.091 1.394 1.00 64.25 614 PRO A N 1
ATOM 4779 C CA . PRO A 1 614 ? -0.178 30.255 1.286 1.00 64.25 614 PRO A CA 1
ATOM 4780 C C . PRO A 1 614 ? -1.679 29.915 1.245 1.00 64.25 614 PRO A C 1
ATOM 4782 O O . PRO A 1 614 ? -2.501 30.802 1.456 1.00 64.25 614 PRO A O 1
ATOM 4785 N N . ARG A 1 615 ? -2.044 28.660 0.944 1.00 62.00 615 ARG A N 1
ATOM 4786 C CA . ARG A 1 615 ? -3.433 28.193 0.823 1.00 62.00 615 ARG A CA 1
ATOM 4787 C C . ARG A 1 615 ? -3.839 27.146 1.858 1.00 62.00 615 ARG A C 1
ATOM 4789 O O . ARG A 1 615 ? -5.028 26.891 1.973 1.00 62.00 615 ARG A O 1
ATOM 4796 N N . ILE A 1 616 ? -2.885 26.545 2.562 1.00 69.94 616 ILE A N 1
ATOM 4797 C CA . ILE A 1 616 ? -3.103 25.411 3.463 1.00 69.94 616 ILE A CA 1
ATOM 4798 C C . ILE A 1 616 ? -2.469 25.765 4.804 1.00 69.94 616 ILE A C 1
ATOM 4800 O O . ILE A 1 616 ? -1.284 26.087 4.840 1.00 69.94 616 ILE A O 1
ATOM 4804 N N . ASN A 1 617 ? -3.259 25.737 5.877 1.00 77.31 617 ASN A N 1
ATOM 4805 C CA . ASN A 1 617 ? -2.771 25.850 7.252 1.00 77.31 617 ASN A CA 1
ATOM 4806 C C . ASN A 1 617 ? -3.399 24.722 8.064 1.00 77.31 617 ASN A C 1
ATOM 4808 O O . ASN A 1 617 ? -4.417 24.904 8.733 1.00 77.31 617 ASN A O 1
ATOM 4812 N N . THR A 1 618 ? -2.835 23.531 7.929 1.00 83.75 618 THR A N 1
ATOM 4813 C CA . THR A 1 618 ? -3.424 22.320 8.498 1.00 83.75 618 THR A CA 1
ATOM 4814 C C . THR A 1 618 ? -2.481 21.665 9.486 1.00 83.75 618 THR A C 1
ATOM 4816 O O . THR A 1 618 ? -1.267 21.663 9.275 1.00 83.75 618 THR A O 1
ATOM 4819 N N . LEU A 1 619 ? -3.059 21.055 10.517 1.00 86.88 619 LEU A N 1
ATOM 4820 C CA . LEU A 1 619 ? -2.385 20.073 11.358 1.00 86.88 619 LEU A CA 1
ATOM 4821 C C . LEU A 1 619 ? -2.742 18.678 10.851 1.00 86.88 619 LEU A C 1
ATOM 4823 O O . LEU A 1 619 ? -3.921 18.337 10.784 1.00 86.88 619 LEU A O 1
ATOM 4827 N N . ALA A 1 620 ? -1.745 17.882 10.492 1.00 87.38 620 ALA A N 1
ATOM 4828 C CA . ALA A 1 620 ? -1.901 16.445 10.334 1.00 87.38 620 ALA A CA 1
ATOM 4829 C C . ALA A 1 620 ? -1.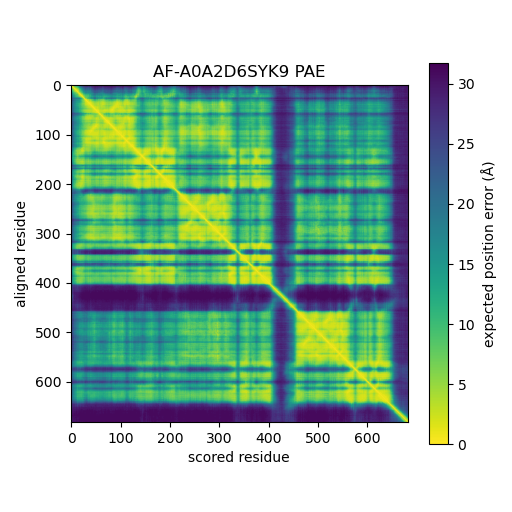531 15.789 11.667 1.00 87.38 620 ALA A C 1
ATOM 4831 O O . ALA A 1 620 ? -0.435 16.005 12.176 1.00 87.38 620 ALA A O 1
ATOM 4832 N N . ILE A 1 621 ? -2.462 15.054 12.261 1.00 87.81 621 ILE A N 1
ATOM 4833 C CA . ILE A 1 621 ? -2.267 14.367 13.539 1.00 87.81 621 ILE A CA 1
ATOM 4834 C C . ILE A 1 621 ? -2.393 12.878 13.276 1.00 87.81 621 ILE A C 1
ATOM 4836 O O . ILE A 1 621 ? -3.383 12.461 12.674 1.00 87.81 621 ILE A O 1
ATOM 4840 N N . ARG A 1 622 ? -1.430 12.097 13.760 1.00 87.12 622 ARG A N 1
ATOM 4841 C CA . ARG A 1 622 ? -1.471 10.639 13.787 1.00 87.12 622 ARG A CA 1
ATOM 4842 C C . ARG A 1 622 ? -1.614 10.196 15.233 1.00 87.12 622 ARG A C 1
ATOM 4844 O O . ARG A 1 622 ? -0.691 10.404 16.013 1.00 87.12 622 ARG A O 1
ATOM 4851 N N . HIS A 1 623 ? -2.765 9.640 15.595 1.00 88.56 623 HIS A N 1
ATOM 4852 C CA . HIS A 1 623 ? -3.014 9.117 16.937 1.00 88.56 623 HIS A CA 1
ATOM 4853 C C . HIS A 1 623 ? -4.124 8.051 16.932 1.00 88.56 623 HIS A C 1
ATOM 4855 O O . HIS A 1 623 ? -4.816 7.833 15.933 1.00 88.56 623 HIS A O 1
ATOM 4861 N N . THR A 1 624 ? -4.311 7.396 18.073 1.00 84.81 624 THR A N 1
ATOM 4862 C CA . THR A 1 624 ? -5.493 6.586 18.392 1.00 84.81 624 THR A CA 1
ATOM 4863 C C . THR A 1 624 ? -6.802 7.379 18.237 1.00 84.81 624 THR A C 1
ATOM 4865 O O . THR A 1 624 ? -6.847 8.609 18.363 1.00 84.81 624 THR A O 1
ATOM 4868 N N . ALA A 1 625 ? -7.896 6.662 17.970 1.00 79.88 625 ALA A N 1
ATOM 4869 C CA . ALA A 1 625 ? -9.234 7.238 17.805 1.00 79.88 625 ALA A CA 1
ATOM 4870 C C . ALA A 1 625 ? -9.699 8.061 19.025 1.00 79.88 625 ALA A C 1
ATOM 4872 O O . ALA A 1 625 ? -10.310 9.121 18.861 1.00 79.88 625 ALA A O 1
ATOM 4873 N N . GLU A 1 626 ? -9.359 7.602 20.232 1.00 77.19 626 GLU A N 1
ATOM 4874 C CA . GLU A 1 626 ? -9.667 8.259 21.510 1.00 77.19 626 GLU A CA 1
ATOM 4875 C C . GLU A 1 626 ? -9.101 9.685 21.561 1.00 77.19 626 GLU A C 1
ATOM 4877 O O . GLU A 1 626 ? -9.842 10.655 21.729 1.00 77.19 626 GLU A O 1
ATOM 4882 N N . ILE A 1 627 ? -7.802 9.843 21.298 1.00 84.94 627 ILE A N 1
ATOM 4883 C CA . ILE A 1 627 ? -7.147 11.157 21.336 1.00 84.94 627 ILE A CA 1
ATOM 4884 C C . ILE A 1 627 ? -7.641 12.061 20.214 1.00 84.94 627 ILE A C 1
ATOM 4886 O O . ILE A 1 627 ? -7.795 13.268 20.404 1.00 84.94 627 ILE A O 1
ATOM 4890 N N . HIS A 1 628 ? -7.985 11.508 19.052 1.00 84.81 628 HIS A N 1
ATOM 4891 C CA . HIS A 1 628 ? -8.629 12.307 18.018 1.00 84.81 628 HIS A CA 1
ATOM 4892 C C . HIS A 1 628 ? -9.965 12.914 18.465 1.00 84.81 628 HIS A C 1
ATOM 4894 O O . HIS A 1 628 ? -10.296 14.013 18.004 1.00 84.81 628 HIS A O 1
ATOM 4900 N N . ALA A 1 629 ? -10.729 12.241 19.331 1.00 79.19 629 ALA A N 1
ATOM 4901 C CA . ALA A 1 629 ? -11.957 12.792 19.899 1.00 79.19 629 ALA A CA 1
ATOM 4902 C C . ALA A 1 629 ? -11.658 13.968 20.846 1.00 79.19 629 ALA A C 1
ATOM 4904 O O . ALA A 1 629 ? -12.275 15.027 20.699 1.00 79.19 629 ALA A O 1
ATOM 4905 N N . GLU A 1 630 ? -10.658 13.834 21.723 1.00 83.50 630 GLU A N 1
ATOM 4906 C CA . GLU A 1 630 ? -10.205 14.920 22.607 1.00 83.50 630 GLU A CA 1
ATOM 4907 C C . GLU A 1 630 ? -9.719 16.142 21.814 1.00 83.50 630 GLU A C 1
ATOM 4909 O O . GLU A 1 630 ? -10.115 17.275 22.094 1.00 83.50 630 GLU A O 1
ATOM 4914 N N . VAL A 1 631 ? -8.923 15.922 20.761 1.00 86.62 631 VAL A N 1
ATOM 4915 C CA . VAL A 1 631 ? -8.446 16.983 19.858 1.00 86.62 631 VAL A CA 1
ATOM 4916 C C . VAL A 1 631 ? -9.621 17.729 19.219 1.00 86.62 631 VAL A C 1
ATOM 4918 O O . VAL A 1 631 ? -9.620 18.962 19.168 1.00 86.62 631 VAL A O 1
ATOM 4921 N N . ILE A 1 632 ? -10.638 17.009 18.730 1.00 83.12 632 ILE A N 1
ATOM 4922 C CA . ILE A 1 632 ? -11.837 17.622 18.135 1.00 83.12 632 ILE A CA 1
ATOM 4923 C C . ILE A 1 632 ? -12.557 18.494 19.165 1.00 83.12 632 ILE A C 1
ATOM 4925 O O . ILE A 1 632 ? -12.951 19.621 18.846 1.00 83.12 632 ILE A O 1
ATOM 4929 N N . GLU A 1 633 ? -12.727 17.990 20.385 1.00 82.62 633 GLU A N 1
ATOM 4930 C CA . GLU A 1 633 ? -13.401 18.712 21.458 1.00 82.62 633 GLU A CA 1
ATOM 4931 C C . GLU A 1 633 ? -12.633 19.978 21.854 1.00 82.62 633 GLU A C 1
ATOM 4933 O O . GLU A 1 633 ? -13.221 21.063 21.923 1.00 82.62 633 GLU A O 1
ATOM 4938 N N . LEU A 1 634 ? -11.319 19.867 22.052 1.00 86.56 634 LEU A N 1
ATOM 4939 C CA . LEU A 1 634 ? -10.449 20.973 22.438 1.00 86.56 634 LEU A CA 1
ATOM 4940 C C . LEU A 1 634 ? -10.421 22.070 21.368 1.00 86.56 634 LEU A C 1
ATOM 4942 O O . LEU A 1 634 ? -10.706 23.232 21.670 1.00 86.56 634 LEU A O 1
ATOM 4946 N N . LEU A 1 635 ? -10.175 21.716 20.100 1.00 84.75 635 LEU A N 1
ATOM 4947 C CA . LEU A 1 635 ? -10.221 22.676 18.991 1.00 84.75 635 LEU A CA 1
ATOM 4948 C C . LEU A 1 635 ? -11.615 23.307 18.857 1.00 84.75 635 LEU A C 1
ATOM 4950 O O . LEU A 1 635 ? -11.735 24.503 18.589 1.00 84.75 635 LEU A O 1
ATOM 4954 N N . GLY A 1 636 ? -12.679 22.533 19.084 1.00 81.75 636 GLY A N 1
ATOM 4955 C CA . GLY A 1 636 ? -14.053 23.029 19.120 1.00 81.75 636 GLY A CA 1
ATOM 4956 C C . GLY A 1 636 ? -14.281 24.080 20.212 1.00 81.75 636 GLY A C 1
ATOM 4957 O O . GLY A 1 636 ? -14.851 25.137 19.933 1.00 81.75 636 GLY A O 1
ATOM 4958 N N . LYS A 1 637 ? -13.804 23.832 21.437 1.00 83.56 637 LYS A N 1
ATOM 4959 C CA . LYS A 1 637 ? -13.883 24.780 22.563 1.00 83.56 637 LYS A CA 1
ATOM 4960 C C . LYS A 1 637 ? -13.106 26.069 22.275 1.00 83.56 637 LYS A C 1
ATOM 4962 O O . LYS A 1 637 ? -13.654 27.153 22.468 1.00 83.56 637 LYS A O 1
ATOM 4967 N N . ILE A 1 638 ? -11.889 25.971 21.733 1.00 84.12 638 ILE A N 1
ATOM 4968 C CA . ILE A 1 638 ? -11.071 27.139 21.355 1.00 84.12 638 ILE A CA 1
ATOM 4969 C C . ILE A 1 638 ? -11.789 27.987 20.290 1.00 84.12 638 ILE A C 1
ATOM 4971 O O . ILE A 1 638 ? -11.865 29.213 20.414 1.00 84.12 638 ILE A O 1
ATOM 4975 N N . ARG A 1 639 ? -12.389 27.353 19.273 1.00 82.94 639 ARG A N 1
ATOM 4976 C CA . ARG A 1 639 ? -13.175 28.059 18.244 1.00 82.94 639 ARG A CA 1
ATOM 4977 C C . ARG A 1 639 ? -14.401 28.771 18.820 1.00 82.94 639 ARG A C 1
ATOM 4979 O O . ARG A 1 639 ? -14.672 29.906 18.425 1.00 82.94 639 ARG A O 1
ATOM 4986 N N . ARG A 1 640 ? -15.117 28.156 19.773 1.00 79.88 640 ARG A N 1
ATOM 4987 C CA . ARG A 1 640 ? -16.253 28.797 20.468 1.00 79.88 640 ARG A CA 1
ATOM 4988 C C . ARG A 1 640 ? -15.813 30.042 21.237 1.00 79.88 640 ARG A C 1
ATOM 4990 O O . ARG A 1 640 ? -16.413 31.097 21.047 1.00 79.88 640 ARG A O 1
ATOM 4997 N N . LEU A 1 641 ? -14.718 29.960 21.998 1.00 79.69 641 LEU A N 1
ATOM 4998 C CA . LEU A 1 641 ? -14.158 31.110 22.722 1.00 79.69 641 LEU A CA 1
ATOM 4999 C C . LEU A 1 641 ? -13.787 32.262 21.783 1.00 79.69 641 LEU A C 1
ATOM 5001 O O . LEU A 1 641 ? -14.117 33.417 22.051 1.00 79.69 641 LEU A O 1
ATOM 5005 N N . LYS A 1 642 ? -13.153 31.960 20.645 1.00 71.31 642 LYS A N 1
ATOM 5006 C CA . LYS A 1 642 ? -12.851 32.965 19.619 1.00 71.31 642 LYS A CA 1
ATOM 5007 C C . LYS A 1 642 ? -14.124 33.634 19.088 1.00 71.31 642 LYS A C 1
ATOM 5009 O O . LYS A 1 642 ? -14.155 34.858 18.949 1.00 71.31 642 LYS A O 1
ATOM 5014 N N . HIS A 1 643 ? -15.168 32.854 18.800 1.00 67.88 643 HIS A N 1
ATOM 5015 C CA . HIS A 1 643 ? -16.447 33.372 18.310 1.00 67.88 643 HIS A CA 1
ATOM 5016 C C . HIS A 1 643 ? -17.149 34.270 19.343 1.00 67.88 643 HIS A C 1
ATOM 5018 O O . HIS A 1 643 ? -17.683 35.317 18.985 1.00 67.88 643 HIS A O 1
ATOM 5024 N N . GLU A 1 644 ? -17.107 33.910 20.625 1.00 66.62 644 GLU A N 1
ATOM 5025 C CA . GLU A 1 644 ? -17.686 34.695 21.725 1.00 66.62 644 GLU A CA 1
ATOM 5026 C C . GLU A 1 644 ? -16.879 35.962 22.066 1.00 66.62 644 GLU A C 1
ATOM 5028 O O . GLU A 1 644 ? -17.443 36.954 22.533 1.00 66.62 644 GLU A O 1
ATOM 5033 N N . ALA A 1 645 ? -15.568 35.972 21.803 1.00 58.94 645 ALA A N 1
ATOM 5034 C CA . ALA A 1 645 ? -14.696 37.126 22.031 1.00 58.94 645 ALA A CA 1
ATOM 5035 C C . ALA A 1 645 ? -14.779 38.196 20.921 1.00 58.94 645 ALA A C 1
ATOM 5037 O O . ALA A 1 645 ? -14.604 39.387 21.197 1.00 58.94 645 ALA A O 1
ATOM 5038 N N . LEU A 1 646 ? -15.076 37.802 19.675 1.00 54.59 646 LEU A N 1
ATOM 5039 C CA . LEU A 1 646 ? -15.139 38.696 18.505 1.00 54.59 646 LEU A CA 1
ATOM 5040 C C . LEU A 1 646 ? -16.106 39.901 18.662 1.00 54.59 646 LEU A C 1
ATOM 5042 O O . LEU A 1 646 ? -15.712 41.007 18.285 1.00 54.59 646 LEU A O 1
ATOM 5046 N N . PRO A 1 647 ? -17.314 39.772 19.253 1.00 47.28 647 PRO A N 1
ATOM 5047 C CA . PRO A 1 647 ? -18.210 40.908 19.502 1.00 47.28 647 PRO A CA 1
ATOM 5048 C C . PRO A 1 647 ? -17.696 41.899 20.560 1.00 47.28 647 PRO A C 1
ATOM 5050 O O . PRO A 1 647 ? -17.985 43.091 20.478 1.00 47.28 647 PRO A O 1
ATOM 5053 N N . ARG A 1 648 ? -16.921 41.441 21.556 1.00 42.12 648 ARG A N 1
ATOM 5054 C CA . ARG A 1 648 ? -16.447 42.291 22.667 1.00 42.12 648 ARG A CA 1
ATOM 5055 C C . ARG A 1 648 ? -15.332 43.251 22.244 1.00 42.12 648 ARG A C 1
ATOM 5057 O O . ARG A 1 648 ? -15.288 44.377 22.729 1.00 42.12 648 ARG A O 1
ATOM 5064 N N . ALA A 1 649 ? -14.484 42.850 21.296 1.00 42.69 649 ALA A N 1
ATOM 5065 C CA . ALA A 1 649 ? -13.406 43.692 20.769 1.00 42.69 649 ALA A CA 1
ATOM 5066 C C . ALA A 1 649 ? -13.903 44.852 19.876 1.00 42.69 649 ALA A C 1
ATOM 5068 O O . ALA A 1 649 ? -13.217 45.862 19.744 1.00 42.69 649 ALA A O 1
ATOM 5069 N N . LEU A 1 650 ? -15.099 44.738 19.285 1.00 39.59 650 LEU A N 1
ATOM 5070 C CA . LEU A 1 650 ? -15.700 45.777 18.434 1.00 39.59 650 LEU A CA 1
ATOM 5071 C C . LEU A 1 650 ? -16.367 46.916 19.231 1.00 39.59 650 LEU A C 1
ATOM 5073 O O . LEU A 1 650 ? -16.654 47.965 18.660 1.00 39.59 650 LEU A O 1
ATOM 5077 N N . HIS A 1 651 ? -16.586 46.741 20.539 1.00 33.12 651 HIS A N 1
ATOM 5078 C CA . HIS A 1 651 ? -17.239 47.731 21.406 1.00 33.12 651 HIS A CA 1
ATOM 5079 C C . HIS A 1 651 ? -16.281 48.640 22.189 1.00 33.12 651 HIS A C 1
ATOM 5081 O O . HIS A 1 651 ? -16.735 49.442 23.008 1.00 33.12 651 HIS A O 1
ATOM 5087 N N . VAL A 1 652 ? -14.974 48.591 21.919 1.00 34.56 652 VAL A N 1
ATOM 5088 C CA . VAL A 1 652 ? -14.048 49.596 22.453 1.00 34.56 652 VAL A CA 1
ATOM 5089 C C . VAL A 1 652 ? -14.283 50.908 21.696 1.00 34.56 652 VAL A C 1
ATOM 5091 O O . VAL A 1 652 ? -13.780 51.108 20.592 1.00 34.56 652 VAL A O 1
ATOM 5094 N N . LYS A 1 653 ? -15.104 51.798 22.272 1.00 30.95 653 LYS A N 1
ATOM 5095 C CA . LYS A 1 653 ? -15.200 53.199 21.842 1.00 30.95 653 LYS A CA 1
ATOM 5096 C C . LYS A 1 653 ? -13.820 53.827 22.008 1.00 30.95 653 LYS A C 1
ATOM 5098 O O . LYS A 1 653 ? -13.370 54.051 23.127 1.00 30.95 653 LYS A O 1
ATOM 5103 N N . TRP A 1 654 ? -13.169 54.116 20.891 1.00 31.75 654 TRP A N 1
ATOM 5104 C CA . TRP A 1 654 ? -11.991 54.968 20.857 1.00 31.75 654 TRP A CA 1
ATOM 5105 C C . TRP A 1 654 ? -12.417 56.373 21.293 1.00 31.75 654 TRP A C 1
ATOM 5107 O O . TRP A 1 654 ? -13.121 57.063 20.557 1.00 31.75 654 TRP A O 1
ATOM 5117 N N . SER A 1 655 ? -12.050 56.784 22.504 1.00 30.47 655 SER A N 1
ATOM 5118 C CA . SER A 1 655 ? -12.062 58.195 22.886 1.00 30.47 655 SER A CA 1
ATOM 5119 C C . SER A 1 655 ? -10.865 58.865 22.215 1.00 30.47 655 SER A C 1
ATOM 5121 O O . SER A 1 655 ? -9.719 58.525 22.508 1.00 30.47 655 SER A O 1
ATOM 5123 N N . THR A 1 656 ? -11.128 59.769 21.278 1.00 29.92 656 THR A N 1
ATOM 5124 C CA . THR A 1 656 ? -10.110 60.611 20.642 1.00 29.92 656 THR A CA 1
ATOM 5125 C C . THR A 1 656 ? -9.493 61.557 21.680 1.00 29.92 656 THR A C 1
ATOM 5127 O O . THR A 1 656 ? -10.247 62.204 22.406 1.00 29.92 656 THR A O 1
ATOM 5130 N N . PRO A 1 657 ? -8.156 61.669 21.775 1.00 37.06 657 PRO A N 1
ATOM 5131 C CA . PRO A 1 657 ? -7.508 62.638 22.645 1.00 37.06 657 PRO A CA 1
ATOM 5132 C C . PRO A 1 657 ? -7.441 64.001 21.940 1.00 37.06 657 PRO A C 1
ATOM 5134 O O . PRO A 1 657 ? -6.423 64.368 21.365 1.00 37.06 657 PRO A O 1
ATOM 5137 N N . GLU A 1 658 ? -8.538 64.749 21.978 1.00 37.22 658 GLU A N 1
ATOM 5138 C CA . GLU A 1 658 ? -8.558 66.190 21.704 1.00 37.22 658 GLU A CA 1
ATOM 5139 C C . GLU A 1 658 ? -9.204 66.866 22.912 1.00 37.22 658 GLU A C 1
ATOM 5141 O O . GLU A 1 658 ? -10.405 67.082 22.912 1.00 37.22 658 GLU A O 1
ATOM 5146 N N . ASP A 1 659 ? -8.430 67.063 23.983 1.00 36.94 659 ASP A N 1
ATOM 5147 C CA . ASP A 1 659 ? -8.635 68.129 24.982 1.00 36.94 659 ASP A CA 1
ATOM 5148 C C . ASP A 1 659 ? -7.582 68.027 26.099 1.00 36.94 659 ASP A C 1
ATOM 5150 O O . ASP A 1 659 ? -7.871 67.698 27.245 1.00 36.94 659 ASP A O 1
ATOM 5154 N N . SER A 1 660 ? -6.320 68.308 25.761 1.00 33.78 660 SER A N 1
ATOM 5155 C CA . SER A 1 660 ? -5.341 68.841 26.724 1.00 33.78 660 SER A CA 1
ATOM 5156 C C . SER A 1 660 ? -4.094 69.349 25.995 1.00 33.78 660 SER A C 1
ATOM 5158 O O . SER A 1 660 ? -2.992 68.832 26.167 1.00 33.78 660 SER A O 1
ATOM 5160 N N . ALA A 1 661 ? -4.261 70.373 25.158 1.00 35.75 661 ALA A N 1
ATOM 5161 C CA . ALA A 1 661 ? -3.141 71.210 24.746 1.00 35.75 661 ALA A CA 1
ATOM 5162 C C . ALA A 1 661 ? -2.783 72.154 25.905 1.00 35.75 661 ALA A C 1
ATOM 5164 O O . ALA A 1 661 ? -3.445 73.170 26.123 1.00 35.75 661 ALA A O 1
ATOM 5165 N N . ARG A 1 662 ? -1.748 71.801 26.669 1.00 31.11 662 ARG A N 1
ATOM 5166 C CA . ARG A 1 662 ? -0.974 72.740 27.491 1.00 31.11 662 ARG A CA 1
ATOM 5167 C C . ARG A 1 662 ? 0.411 72.149 27.755 1.00 31.11 662 ARG A C 1
ATOM 5169 O O . ARG A 1 662 ? 0.578 71.322 28.642 1.00 31.11 662 ARG A O 1
ATOM 5176 N N . GLU A 1 663 ? 1.387 72.574 26.959 1.00 35.12 663 GLU A N 1
ATOM 5177 C CA . GLU A 1 663 ? 2.802 72.556 27.354 1.00 35.12 663 GLU A CA 1
ATOM 5178 C C . GLU A 1 663 ? 3.009 73.570 28.504 1.00 35.12 663 GLU A C 1
ATOM 5180 O O . GLU A 1 663 ? 2.250 74.547 28.594 1.00 35.12 663 GLU A O 1
ATOM 5185 N N . PRO A 1 664 ? 3.970 73.339 29.421 1.00 34.81 664 PRO A N 1
ATOM 5186 C CA . PRO A 1 664 ? 5.343 73.754 29.122 1.00 34.81 664 PRO A CA 1
ATOM 5187 C C . PRO A 1 664 ? 6.461 72.801 29.598 1.00 34.81 664 PRO A C 1
ATOM 5189 O O . PRO A 1 664 ? 6.370 72.159 30.639 1.00 34.81 664 PRO A O 1
ATOM 5192 N N . ASP A 1 665 ? 7.517 72.783 28.786 1.00 27.81 665 ASP A N 1
ATOM 5193 C CA . ASP A 1 665 ? 8.957 72.697 29.068 1.00 27.81 665 ASP A CA 1
ATOM 5194 C C . ASP A 1 665 ? 9.525 71.993 30.321 1.00 27.81 665 ASP A C 1
ATOM 5196 O O . ASP A 1 665 ? 9.331 72.398 31.462 1.00 27.81 665 ASP A O 1
ATOM 5200 N N . SER A 1 666 ? 10.471 71.092 30.008 1.00 32.78 666 SER A N 1
ATOM 5201 C CA . SER A 1 666 ? 11.772 70.880 30.666 1.00 32.78 666 SER A CA 1
ATOM 5202 C C . SER A 1 666 ? 11.819 70.338 32.103 1.00 32.78 666 SER A C 1
ATOM 5204 O O . SER A 1 666 ? 11.884 71.105 33.058 1.00 32.78 666 SER A O 1
ATOM 5206 N N . GLN A 1 667 ? 12.070 69.029 32.235 1.00 26.58 667 GLN A N 1
ATOM 5207 C CA . GLN A 1 667 ? 13.287 68.512 32.891 1.00 26.58 667 GLN A CA 1
ATOM 5208 C C . GLN A 1 667 ? 13.398 66.994 32.699 1.00 26.58 667 GLN A C 1
ATOM 5210 O O . GLN A 1 667 ? 12.468 66.244 32.984 1.00 26.58 667 GLN A O 1
ATOM 5215 N N . TRP A 1 668 ? 14.544 66.554 32.185 1.00 32.12 668 TRP A N 1
ATOM 5216 C CA . TRP A 1 668 ? 15.000 65.174 32.313 1.00 32.12 668 TRP A CA 1
ATOM 5217 C C . TRP A 1 668 ? 15.537 64.995 33.732 1.00 32.12 668 TRP A C 1
ATOM 5219 O O . TRP A 1 668 ? 16.343 65.822 34.139 1.00 32.12 668 TRP A O 1
ATOM 5229 N N . ASP A 1 669 ? 15.133 63.933 34.430 1.00 27.12 669 ASP A N 1
ATOM 5230 C CA . ASP A 1 669 ? 16.005 63.246 35.387 1.00 27.12 669 ASP A CA 1
ATOM 5231 C C . ASP A 1 669 ? 15.539 61.798 35.623 1.00 27.12 669 ASP A C 1
ATOM 5233 O O . ASP A 1 669 ? 14.377 61.523 35.927 1.00 27.12 669 ASP A O 1
ATOM 5237 N N . ASP A 1 670 ? 16.495 60.899 35.377 1.00 29.91 670 ASP A N 1
ATOM 5238 C CA . ASP A 1 670 ? 16.795 59.622 36.028 1.00 29.91 670 ASP A CA 1
ATOM 5239 C C . ASP A 1 670 ? 15.677 58.808 36.670 1.00 29.91 670 ASP A C 1
ATOM 5241 O O . ASP A 1 670 ? 15.196 59.198 37.717 1.00 29.91 670 ASP A O 1
ATOM 5245 N N . TRP A 1 671 ? 15.462 57.580 36.167 1.00 29.45 671 TRP A N 1
ATOM 5246 C CA . TRP A 1 671 ? 15.485 56.349 36.985 1.00 29.45 671 TRP A CA 1
ATOM 5247 C C . TRP A 1 671 ? 16.001 55.168 36.136 1.00 29.45 671 TRP A C 1
ATOM 5249 O O . TRP A 1 671 ? 15.246 54.314 35.669 1.00 29.45 671 TRP A O 1
ATOM 5259 N N . GLN A 1 672 ? 17.324 55.101 35.943 1.00 30.22 672 GLN A N 1
ATOM 5260 C CA . GLN A 1 672 ? 18.014 53.811 35.877 1.00 30.22 672 GLN A CA 1
ATOM 5261 C C . GLN A 1 672 ? 18.131 53.282 37.305 1.00 30.22 672 GLN A C 1
ATOM 5263 O O . GLN A 1 672 ? 18.834 53.869 38.124 1.00 30.22 672 GLN A O 1
ATOM 5268 N N . THR A 1 673 ? 17.510 52.145 37.620 1.00 29.81 673 THR A N 1
ATOM 5269 C CA . THR A 1 673 ? 17.914 51.362 38.796 1.00 29.81 673 THR A CA 1
ATOM 5270 C C . THR A 1 673 ? 17.680 49.870 38.544 1.00 29.81 673 THR A C 1
ATOM 5272 O O . THR A 1 673 ? 16.573 49.360 38.655 1.00 29.81 673 THR A O 1
ATOM 5275 N N . TYR A 1 674 ? 18.795 49.212 38.212 1.00 27.78 674 TYR A N 1
ATOM 5276 C CA . TYR A 1 674 ? 19.165 47.824 38.504 1.00 27.78 674 TYR A CA 1
ATOM 5277 C C . TYR A 1 674 ? 18.436 46.665 37.807 1.00 27.78 674 TYR A C 1
ATOM 5279 O O . TYR A 1 674 ? 17.472 46.083 38.296 1.00 27.78 674 TYR A O 1
ATOM 5287 N N . SER A 1 675 ? 19.088 46.196 36.737 1.00 28.86 675 SER A N 1
ATOM 5288 C CA . SER A 1 675 ? 19.282 44.763 36.514 1.00 28.86 675 SER A CA 1
ATOM 5289 C C . SER A 1 675 ? 20.281 44.220 37.543 1.00 28.86 675 SER A C 1
ATOM 5291 O O . SER A 1 675 ? 21.327 44.843 37.717 1.00 28.86 675 SER A O 1
ATOM 5293 N N . GLN A 1 676 ? 19.984 43.068 38.144 1.00 28.36 676 GLN A N 1
ATOM 5294 C CA . GLN A 1 676 ? 20.891 41.949 38.468 1.00 28.36 676 GLN A CA 1
ATOM 5295 C C . GLN A 1 676 ? 20.419 41.245 39.739 1.00 28.36 676 GLN A C 1
ATOM 5297 O O . GLN A 1 676 ? 20.493 41.826 40.809 1.00 28.36 676 GLN A O 1
ATOM 5302 N N . VAL A 1 677 ? 19.949 40.008 39.570 1.00 27.88 677 VAL A N 1
ATOM 5303 C CA . VAL A 1 677 ? 20.202 38.742 40.300 1.00 27.88 677 VAL A CA 1
ATOM 5304 C C . VAL A 1 677 ? 19.134 37.812 39.696 1.00 27.88 677 VAL A C 1
ATOM 5306 O O . VAL A 1 677 ? 17.960 38.141 39.755 1.00 27.88 677 VAL A O 1
ATOM 5309 N N . GLY A 1 678 ? 19.376 36.707 39.003 1.00 25.92 678 GLY A N 1
ATOM 5310 C CA . GLY A 1 678 ? 20.489 35.775 38.944 1.00 25.92 678 GLY A CA 1
ATOM 5311 C C . GLY A 1 678 ? 19.863 34.372 38.860 1.00 25.92 678 GLY A C 1
ATOM 5312 O O . GLY A 1 678 ? 18.904 34.107 39.574 1.00 25.92 678 GLY A O 1
ATOM 5313 N N . GLY A 1 679 ? 20.408 33.490 38.017 1.00 25.91 679 GLY A N 1
ATOM 5314 C CA . GLY A 1 679 ? 20.311 32.036 38.215 1.00 25.91 679 GLY A CA 1
ATOM 5315 C C . GLY A 1 679 ? 19.224 31.269 37.451 1.00 25.91 679 GLY A C 1
ATOM 5316 O O . GLY A 1 679 ? 18.075 31.237 37.858 1.00 25.91 679 GLY A O 1
ATOM 5317 N N . ASN A 1 680 ? 19.657 30.612 36.369 1.00 28.84 680 ASN A N 1
ATOM 5318 C CA . ASN A 1 680 ? 19.597 29.159 36.132 1.00 28.84 680 ASN A CA 1
ATOM 5319 C C . ASN A 1 680 ? 18.451 28.294 36.710 1.00 28.84 680 ASN A C 1
ATOM 5321 O O . ASN A 1 680 ? 18.254 28.268 37.921 1.00 28.84 680 ASN A O 1
ATOM 5325 N N . LEU A 1 681 ? 17.985 27.384 35.827 1.00 28.08 681 LEU A N 1
ATOM 5326 C CA . LEU A 1 681 ? 17.280 26.098 36.052 1.00 28.08 681 LEU A CA 1
ATOM 5327 C C . LEU A 1 681 ? 15.788 26.270 36.417 1.00 28.08 681 LEU A C 1
ATOM 5329 O O . LEU A 1 681 ? 15.477 26.975 37.366 1.00 28.08 681 LEU A O 1
ATOM 5333 N N . PHE A 1 682 ? 14.793 25.705 35.728 1.00 34.00 682 PHE A N 1
ATOM 5334 C CA . PHE A 1 682 ? 14.654 24.495 34.906 1.00 34.00 682 PHE A CA 1
ATOM 5335 C C . PHE A 1 682 ? 13.714 24.742 33.718 1.00 34.00 682 PHE A C 1
ATOM 5337 O O . PHE A 1 682 ? 12.847 25.640 33.839 1.00 34.00 682 PHE A O 1
#